Protein 3OU8 (pdb70)

B-factor: mean 17.52, std 5.51, range [8.99, 48.55]

InterPro domains:
  IPR001365 Adenosine deaminase domain [PF00962] (9-312)
  IPR006330 Adenosine/adenine deaminase [PTHR43114] (1-315)
  IPR006330 Adenosine/adenine deaminase [TIGR01430] (8-312)
  IPR006330 Adenosine/adenine deaminase [cd01320] (8-312)
  IPR028892 Adenine deaminase type 2 [MF_01962] (4-316)
  IPR032466 Metal-dependent hydrolase [SSF51556] (2-312)

Structure (mmCIF, N/CA/C/O backbone):
data_3OU8
#
_entry.id   3OU8
#
_cell.length_a   44.424
_cell.length_b   74.016
_cell.length_c   177.874
_cell.angle_alpha   90.00
_cell.angle_beta   90.00
_cell.angle_gamma   90.00
#
_symmetry.space_group_name_H-M   'P 21 21 21'
#
loop_
_entity.id
_entity.type
_entity.pdbx_description
1 polymer 'Adenosine deaminase'
2 non-polymer 'ZINC ION'
3 water water
#
loop_
_atom_site.group_PDB
_atom_site.id
_atom_site.type_symbol
_atom_site.label_atom_id
_atom_site.label_alt_id
_atom_site.label_comp_id
_atom_site.label_asym_id
_atom_site.label_entity_id
_atom_site.label_seq_id
_atom_site.pdbx_PDB_ins_code
_atom_site.Cartn_x
_atom_site.Cartn_y
_atom_site.Cartn_z
_atom_site.occupancy
_atom_site.B_iso_or_equiv
_atom_site.auth_seq_id
_atom_site.auth_comp_id
_atom_site.auth_asym_id
_atom_site.auth_atom_id
_atom_site.pdbx_PDB_model_num
ATOM 1 N N . TYR A 1 4 ? 1.775 59.894 46.269 1.00 26.65 4 TYR A N 1
ATOM 2 C CA . TYR A 1 4 ? 2.415 59.632 47.552 1.00 27.22 4 TYR A CA 1
ATOM 3 C C . TYR A 1 4 ? 2.608 58.134 47.798 1.00 27.21 4 TYR A C 1
ATOM 4 O O . TYR A 1 4 ? 3.730 57.675 48.003 1.00 25.48 4 TYR A O 1
ATOM 13 N N . GLU A 1 5 ? 1.510 57.380 47.776 1.00 28.69 5 GLU A N 1
ATOM 14 C CA . GLU A 1 5 ? 1.555 55.944 48.054 1.00 28.63 5 GLU A CA 1
ATOM 15 C C . GLU A 1 5 ? 2.616 55.242 47.217 1.00 26.35 5 GLU A C 1
ATOM 16 O O . GLU A 1 5 ? 3.355 54.389 47.712 1.00 23.96 5 GLU A O 1
ATOM 22 N N . TRP A 1 6 ? 2.673 55.595 45.938 1.00 27.39 6 TRP A N 1
ATOM 23 C CA . TRP A 1 6 ? 3.646 55.005 45.034 1.00 26.51 6 TRP A CA 1
ATOM 24 C C . TRP A 1 6 ? 5.063 55.315 45.502 1.00 25.06 6 TRP A C 1
ATOM 25 O O . TRP A 1 6 ? 5.923 54.435 45.546 1.00 23.90 6 TRP A O 1
ATOM 36 N N . LEU A 1 7 ? 5.294 56.577 45.844 1.00 23.52 7 LEU A N 1
ATOM 37 C CA . LEU A 1 7 ? 6.565 57.000 46.407 1.00 23.59 7 LEU A CA 1
ATOM 38 C C . LEU A 1 7 ? 6.847 56.272 47.709 1.00 23.08 7 LEU A C 1
ATOM 39 O O . LEU A 1 7 ? 7.987 55.914 48.002 1.00 21.94 7 LEU A O 1
ATOM 44 N N . ASN A 1 8 ? 5.798 56.051 48.491 1.00 22.59 8 ASN A N 1
ATOM 45 C CA . ASN A 1 8 ? 5.961 55.447 49.795 1.00 20.88 8 ASN A CA 1
ATOM 46 C C . ASN A 1 8 ? 6.328 53.983 49.690 1.00 20.65 8 ASN A C 1
ATOM 47 O O . ASN A 1 8 ? 6.904 53.417 50.615 1.00 21.37 8 ASN A O 1
ATOM 52 N N . ALA A 1 9 ? 6.000 53.370 48.559 1.00 21.72 9 ALA A N 1
ATOM 53 C CA . ALA A 1 9 ? 6.181 51.933 48.402 1.00 20.49 9 ALA A CA 1
ATOM 54 C C . ALA A 1 9 ? 7.558 51.594 47.841 1.00 21.31 9 ALA A C 1
ATOM 55 O O . ALA A 1 9 ? 7.976 50.433 47.856 1.00 20.30 9 ALA A O 1
ATOM 57 N N . LEU A 1 10 ? 8.263 52.610 47.349 1.00 20.17 10 LEU A N 1
ATOM 58 C CA . LEU A 1 10 ? 9.640 52.420 46.902 1.00 20.22 10 LEU A CA 1
ATOM 59 C C . LEU A 1 10 ? 10.527 51.932 48.038 1.00 19.95 10 LEU A C 1
ATOM 60 O O . LEU A 1 10 ? 10.470 52.459 49.145 1.00 18.78 10 LEU A O 1
ATOM 65 N N . PRO A 1 11 ? 11.359 50.924 47.761 1.00 19.93 11 PRO A N 1
ATOM 66 C CA . PRO A 1 11 ? 12.415 50.528 48.696 1.00 18.76 11 PRO A CA 1
ATOM 67 C C . PRO A 1 11 ? 13.442 51.650 48.821 1.00 17.86 11 PRO A C 1
ATOM 68 O O . PRO A 1 11 ? 13.960 52.122 47.806 1.00 18.38 11 PRO A O 1
ATOM 72 N N . LYS A 1 12 ? 13.733 52.074 50.047 1.00 17.58 12 LYS A N 1
ATOM 73 C CA . LYS A 1 12 ? 14.652 53.188 50.263 1.00 15.97 12 LYS A CA 1
ATOM 74 C C . LYS A 1 12 ? 15.689 52.884 51.326 1.00 16.41 12 LYS A C 1
ATOM 75 O O .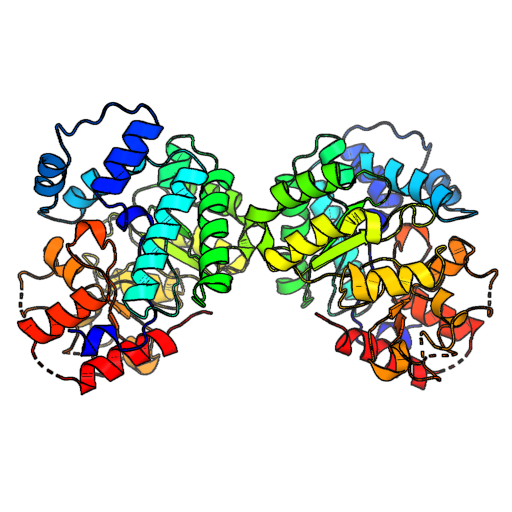 LYS A 1 12 ? 15.503 52.006 52.174 1.00 15.57 12 LYS A O 1
ATOM 81 N N . ALA A 1 13 ? 16.781 53.639 51.277 1.00 16.69 13 ALA A N 1
ATOM 82 C CA . ALA A 1 13 ? 17.760 53.655 52.344 1.00 16.28 13 ALA A CA 1
ATOM 83 C C . ALA A 1 13 ? 17.839 55.093 52.814 1.00 16.24 13 ALA A C 1
ATOM 84 O O . ALA A 1 13 ? 17.856 56.009 51.993 1.00 16.32 13 ALA A O 1
ATOM 86 N N . GLU A 1 14 ? 17.852 55.308 54.128 1.00 15.95 14 GLU A N 1
ATOM 87 C CA . GLU A 1 14 ? 18.099 56.651 54.631 1.00 15.31 14 GLU A CA 1
ATOM 88 C C . GLU A 1 14 ? 19.491 56.738 55.230 1.00 14.36 14 GLU A C 1
ATOM 89 O O . GLU A 1 14 ? 19.822 55.986 56.137 1.00 15.56 14 GLU A O 1
ATOM 95 N N . LEU A 1 15 ? 20.290 57.670 54.714 1.00 14.28 15 LEU A N 1
ATOM 96 C CA . LEU A 1 15 ? 21.702 57.788 55.062 1.00 14.52 15 LEU A CA 1
ATOM 97 C C . LEU A 1 15 ? 22.042 59.135 55.704 1.00 14.67 15 LEU A C 1
ATOM 98 O O . LEU A 1 15 ? 23.157 59.355 56.171 1.00 14.66 15 LEU A O 1
ATOM 103 N N . HIS A 1 16 ? 21.075 60.039 55.716 1.00 14.37 16 HIS A N 1
ATOM 104 C CA . HIS A 1 16 ? 21.257 61.321 56.371 1.00 14.76 16 HIS A CA 1
ATOM 105 C C . HIS A 1 16 ? 20.078 61.583 57.299 1.00 14.75 16 HIS A C 1
ATOM 106 O O . HIS A 1 16 ? 19.057 62.137 56.887 1.00 15.28 16 HIS A O 1
ATOM 113 N N . LEU A 1 17 ? 20.219 61.177 58.554 1.00 14.20 17 LEU A N 1
ATOM 114 C CA . LEU A 1 17 ? 19.112 61.263 59.502 1.00 13.79 17 LEU A CA 1
ATOM 115 C C . LEU A 1 17 ? 19.640 61.323 60.933 1.00 12.21 17 LEU A C 1
ATOM 116 O O . LEU A 1 17 ? 20.362 60.433 61.370 1.00 12.58 17 LEU A O 1
ATOM 121 N N . HIS A 1 18 ? 19.284 62.378 61.652 1.00 12.62 18 HIS A N 1
ATOM 122 C CA . HIS A 1 18 ? 19.675 62.525 63.053 1.00 12.48 18 HIS A CA 1
ATOM 123 C C . HIS A 1 18 ? 18.585 61.981 63.969 1.00 12.74 18 HIS A C 1
ATOM 124 O O . HIS A 1 18 ? 17.454 62.462 63.945 1.00 12.40 18 HIS A O 1
ATOM 131 N N . LEU A 1 19 ? 18.920 60.976 64.770 1.00 12.17 19 LEU A N 1
ATOM 132 C CA . LEU A 1 19 ? 17.938 60.374 65.659 1.00 11.43 19 LEU A CA 1
ATOM 133 C C . LEU A 1 19 ? 17.281 61.446 66.541 1.00 12.30 19 LEU A C 1
ATOM 134 O O . LEU A 1 19 ? 16.058 61.478 66.689 1.00 11.24 19 LEU A O 1
ATOM 139 N N . GLU A 1 20 ? 18.093 62.342 67.098 1.00 12.22 20 GLU A N 1
ATOM 140 C CA . GLU A 1 20 ? 17.567 63.441 67.904 1.00 11.75 20 GLU A CA 1
ATOM 141 C C . GLU A 1 20 ? 16.575 64.302 67.107 1.00 13.54 20 GLU A C 1
ATOM 142 O O . GLU A 1 20 ? 15.668 64.910 67.676 1.00 14.46 20 GLU A O 1
ATOM 148 N N . GLY A 1 21 ? 16.758 64.354 65.789 1.00 13.02 21 GLY A N 1
ATOM 149 C CA . GLY A 1 21 ? 15.891 65.122 64.919 1.00 12.51 21 GLY A CA 1
ATOM 150 C C . GLY A 1 21 ? 14.594 64.409 64.569 1.00 13.48 21 GLY A C 1
ATOM 151 O O . GLY A 1 21 ? 13.765 64.951 63.839 1.00 13.74 21 GLY A O 1
ATOM 152 N N . THR A 1 22 ? 14.414 63.193 65.079 1.00 12.84 22 THR A N 1
ATOM 153 C CA . THR A 1 22 ? 13.140 62.495 64.916 1.00 12.86 22 THR A CA 1
ATOM 154 C C . THR A 1 22 ? 12.240 62.691 66.137 1.00 12.77 22 THR A C 1
ATOM 155 O O . THR A 1 22 ? 11.190 62.065 66.253 1.00 12.55 22 THR A O 1
ATOM 159 N N . LEU A 1 23 ? 12.661 63.572 67.040 1.00 12.98 23 LEU A N 1
ATOM 160 C CA . LEU A 1 23 ? 11.960 63.787 68.298 1.00 12.87 23 LEU A CA 1
ATOM 161 C C . LEU A 1 23 ? 10.657 64.560 68.094 1.00 13.15 23 LEU A C 1
ATOM 162 O O . LEU A 1 23 ? 10.633 65.786 68.124 1.00 14.21 23 LEU A O 1
ATOM 167 N N . GLU A 1 24 ? 9.570 63.833 67.886 1.00 13.34 24 GLU A N 1
ATOM 168 C CA . GLU A 1 24 ? 8.284 64.463 67.628 1.00 13.90 24 GLU A CA 1
ATOM 169 C C . GLU A 1 24 ? 7.838 65.260 68.835 1.00 13.52 24 GLU A C 1
ATOM 170 O O . GLU A 1 24 ? 8.097 64.875 69.972 1.00 13.16 24 GLU A O 1
ATOM 176 N N . PRO A 1 25 ? 7.168 66.386 68.597 1.00 14.54 25 PRO A N 1
ATOM 177 C CA . PRO A 1 25 ? 6.632 67.188 69.699 1.00 14.40 25 PRO A CA 1
ATOM 178 C C . PRO A 1 25 ? 5.860 66.317 70.686 1.00 14.62 25 PRO A C 1
ATOM 179 O O . PRO A 1 25 ? 6.036 66.452 71.896 1.00 13.86 25 PRO A O 1
ATOM 183 N N . GLU A 1 26 ? 5.022 65.422 70.169 1.00 14.81 26 GLU A N 1
ATOM 184 C CA . GLU A 1 26 ? 4.266 64.514 71.024 1.00 14.07 26 GLU A CA 1
ATOM 185 C C . GLU A 1 26 ? 5.167 63.694 71.937 1.00 12.99 26 GLU A C 1
ATOM 186 O O . GLU A 1 26 ? 4.925 63.615 73.136 1.00 14.57 26 GLU A O 1
ATOM 192 N N . LEU A 1 27 ? 6.205 63.085 71.379 1.00 12.73 27 LEU A N 1
ATOM 193 C CA . LEU A 1 27 ? 7.101 62.270 72.184 1.00 12.01 27 LEU A CA 1
ATOM 194 C C . LEU A 1 27 ? 7.825 63.117 73.217 1.00 12.34 27 LEU A C 1
ATOM 195 O O . LEU A 1 27 ? 7.925 62.743 74.393 1.00 12.87 27 LEU A O 1
ATOM 200 N N . LEU A 1 28 ? 8.341 64.256 72.773 1.00 12.01 28 LEU A N 1
ATOM 201 C CA . LEU A 1 28 ? 9.066 65.153 73.663 1.00 12.42 28 LEU A CA 1
ATOM 202 C C . LEU A 1 28 ? 8.267 65.421 74.942 1.00 13.47 28 LEU A C 1
ATOM 203 O O . LEU A 1 28 ? 8.801 65.322 76.048 1.00 13.20 28 LEU A O 1
ATOM 208 N N . PHE A 1 29 ? 6.982 65.732 74.789 1.00 12.86 29 PHE A N 1
ATOM 209 C CA . PHE A 1 29 ? 6.124 66.030 75.932 1.00 13.37 29 PHE A CA 1
ATOM 210 C C . PHE A 1 29 ? 5.936 64.825 76.858 1.00 14.07 29 PHE A C 1
ATOM 211 O O . PHE A 1 29 ? 5.947 64.964 78.087 1.00 13.63 29 PHE A O 1
ATOM 219 N N . ALA A 1 30 ? 5.762 63.647 76.266 1.00 13.46 30 ALA A N 1
ATOM 220 C CA . ALA A 1 30 ? 5.530 62.433 77.035 1.00 13.40 30 ALA A CA 1
ATOM 221 C C . ALA A 1 30 ? 6.802 61.992 77.762 1.00 13.23 30 ALA A C 1
ATOM 222 O O . ALA A 1 30 ? 6.738 61.443 78.862 1.00 12.86 30 ALA A O 1
ATOM 224 N N . LEU A 1 31 ? 7.956 62.235 77.146 1.00 12.83 31 LEU A N 1
ATOM 225 C CA . LEU A 1 31 ? 9.231 61.962 77.807 1.00 12.90 31 LEU A CA 1
ATOM 226 C C . LEU A 1 31 ? 9.486 62.960 78.938 1.00 12.80 31 LEU A C 1
ATOM 227 O O . LEU A 1 31 ? 9.941 62.580 80.023 1.00 12.89 31 LEU A O 1
ATOM 232 N N . ALA A 1 32 ? 9.172 64.229 78.699 1.00 12.62 32 ALA A N 1
ATOM 233 C CA . ALA A 1 32 ? 9.213 65.215 79.775 1.00 13.00 32 ALA A CA 1
ATOM 234 C C . ALA A 1 32 ? 8.287 64.825 80.936 1.00 12.55 32 ALA A C 1
ATOM 235 O O . ALA A 1 32 ? 8.605 65.044 82.098 1.00 13.26 32 ALA A O 1
ATOM 237 N N . GLU A 1 33 ? 7.148 64.228 80.625 1.00 13.58 33 GLU A N 1
ATOM 238 C CA . GLU A 1 33 ? 6.220 63.808 81.668 1.00 13.85 33 GLU A CA 1
ATOM 239 C C . GLU A 1 33 ? 6.788 62.634 82.464 1.00 13.13 33 GLU A C 1
ATOM 240 O O . GLU A 1 33 ? 6.769 62.637 83.700 1.00 12.99 33 GLU A O 1
ATOM 246 N N . ARG A 1 34 ? 7.303 61.636 81.753 1.00 12.70 34 ARG A N 1
ATOM 247 C CA . ARG A 1 34 ? 7.908 60.467 82.388 1.00 12.88 34 ARG A CA 1
ATOM 248 C C . ARG A 1 34 ? 9.148 60.839 83.215 1.00 12.28 34 ARG A C 1
ATOM 249 O O . ARG A 1 34 ? 9.445 60.209 84.232 1.00 11.15 34 ARG A O 1
ATOM 257 N N . ASN A 1 35 ? 9.867 61.869 82.778 1.00 12.04 35 ASN A N 1
ATOM 258 C CA . ASN A 1 35 ? 11.047 62.328 83.504 1.00 12.16 35 ASN A CA 1
ATOM 259 C C . ASN A 1 35 ? 10.758 63.468 84.486 1.00 12.00 35 ASN A C 1
ATOM 260 O O . ASN A 1 35 ? 11.680 64.000 85.106 1.00 12.06 35 ASN A O 1
ATOM 265 N N . ARG A 1 36 ? 9.483 63.835 84.621 1.00 11.75 36 ARG A N 1
ATOM 266 C CA . ARG A 1 36 ? 9.059 64.880 85.562 1.00 11.96 36 ARG A CA 1
ATOM 267 C C . ARG A 1 36 ? 9.721 66.233 85.277 1.00 12.67 36 ARG A C 1
ATOM 268 O O . ARG A 1 36 ? 10.108 66.955 86.201 1.00 11.91 36 ARG A O 1
ATOM 276 N N . ILE A 1 37 ? 9.856 66.557 83.995 1.00 12.36 37 ILE A N 1
ATOM 277 C CA . ILE A 1 37 ? 10.474 67.802 83.567 1.00 13.20 37 ILE A CA 1
ATOM 278 C C . ILE A 1 37 ? 9.423 68.840 83.197 1.00 13.54 37 ILE A C 1
ATOM 279 O O . ILE A 1 37 ? 8.534 68.568 82.392 1.00 14.17 37 ILE A O 1
ATOM 284 N N . ALA A 1 38 ? 9.531 70.032 83.771 1.00 12.57 38 ALA A N 1
ATOM 285 C CA . ALA A 1 38 ? 8.656 71.129 83.373 1.00 15.10 38 ALA A CA 1
ATOM 286 C C . ALA A 1 38 ? 9.211 71.829 82.138 1.00 15.84 38 ALA A C 1
ATOM 287 O O . ALA A 1 38 ? 10.267 72.453 82.185 1.00 17.04 38 ALA A O 1
ATOM 289 N N . LEU A 1 39 ? 8.485 71.733 81.034 1.00 16.69 39 LEU A N 1
ATOM 290 C CA . LEU A 1 39 ? 8.934 72.328 79.781 1.00 18.42 39 LEU A CA 1
ATOM 291 C C . LEU A 1 39 ? 8.679 73.840 79.688 1.00 21.38 39 LEU A C 1
ATOM 292 O O . LEU A 1 39 ? 7.711 74.367 80.259 1.00 19.49 39 LEU A O 1
ATOM 297 N N . PRO A 1 40 ? 9.561 74.542 78.961 1.00 20.71 40 PRO A N 1
ATOM 298 C CA . PRO A 1 40 ? 9.423 75.974 78.697 1.00 21.19 40 PRO A CA 1
ATOM 299 C C . PRO A 1 40 ? 8.212 76.185 77.813 1.00 24.59 40 PRO A C 1
ATOM 300 O O . PRO A 1 40 ? 7.643 77.276 77.793 1.00 27.38 40 PRO A O 1
ATOM 304 N N . TRP A 1 41 ? 7.830 75.137 77.085 1.00 24.20 41 TRP A N 1
ATOM 305 C CA . TRP A 1 41 ? 6.677 75.190 76.193 1.00 23.81 41 TRP A CA 1
ATOM 306 C C . TRP A 1 41 ? 5.390 74.804 76.895 1.00 23.38 41 TRP A C 1
ATOM 307 O O . TRP A 1 41 ? 5.344 73.842 77.663 1.00 24.23 41 TRP A O 1
ATOM 318 N N . ASN A 1 42 ? 4.343 75.560 76.609 1.00 22.60 42 ASN A N 1
ATOM 319 C CA . ASN A 1 42 ? 3.074 75.390 77.283 1.00 24.30 42 ASN A CA 1
ATOM 320 C C . ASN A 1 42 ? 2.306 74.150 76.828 1.00 24.09 42 ASN A C 1
ATOM 321 O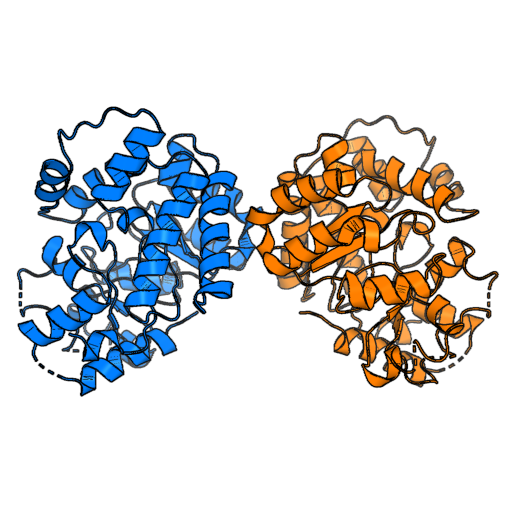 O . ASN A 1 42 ? 1.685 73.475 77.636 1.00 24.34 42 ASN A O 1
ATOM 326 N N . ASP A 1 43 ? 2.340 73.870 75.528 1.00 24.99 43 ASP A N 1
ATOM 327 C CA . ASP A 1 43 ? 1.723 72.664 74.970 1.00 23.06 43 ASP A CA 1
ATOM 328 C C . ASP A 1 43 ? 2.417 72.200 73.689 1.00 23.54 43 ASP A C 1
ATOM 329 O O . ASP A 1 43 ? 3.311 72.871 73.166 1.00 24.27 43 ASP A O 1
ATOM 334 N N . VAL A 1 44 ? 2.009 71.037 73.193 1.00 23.99 44 VAL A N 1
ATOM 335 C CA . VAL A 1 44 ? 2.657 70.443 72.033 1.00 22.01 44 VAL A CA 1
ATOM 336 C C . VAL A 1 44 ? 2.610 71.427 70.885 1.00 22.25 44 VAL A C 1
ATOM 337 O O . VAL A 1 44 ? 3.590 71.633 70.172 1.00 22.12 44 VAL A O 1
ATOM 341 N N . GLU A 1 45 ? 1.454 72.051 70.735 1.00 23.01 45 GLU A N 1
ATOM 342 C CA . GLU A 1 45 ? 1.198 72.924 69.610 1.00 24.92 45 GLU A CA 1
ATOM 343 C C . GLU A 1 45 ? 2.083 74.167 69.615 1.00 24.36 45 GLU A C 1
ATOM 344 O O . GLU A 1 45 ? 2.473 74.664 68.555 1.00 23.90 45 GLU A O 1
ATOM 350 N N . THR A 1 46 ? 2.390 74.670 70.808 1.00 23.54 46 THR A N 1
ATOM 351 C CA . THR A 1 46 ? 3.313 75.799 70.936 1.00 24.33 46 THR A CA 1
ATOM 352 C C . THR A 1 46 ? 4.750 75.411 70.539 1.00 22.82 46 THR A C 1
ATOM 353 O O . THR A 1 46 ? 5.484 76.208 69.942 1.00 21.30 46 THR A O 1
ATOM 357 N N . LEU A 1 47 ? 5.140 74.181 70.857 1.00 21.68 47 LEU A N 1
ATOM 358 C CA . LEU A 1 47 ? 6.449 73.679 70.457 1.00 21.35 47 LEU A CA 1
ATOM 359 C C . LEU A 1 47 ? 6.504 73.571 68.936 1.00 22.25 47 LEU A C 1
ATOM 360 O O . LEU A 1 47 ? 7.467 74.010 68.300 1.00 20.06 47 LEU A O 1
ATOM 365 N N . ARG A 1 48 ? 5.462 72.984 68.351 1.00 23.05 48 ARG A N 1
ATOM 366 C CA . ARG A 1 48 ? 5.420 72.793 66.903 1.00 22.42 48 ARG A CA 1
ATOM 367 C C . ARG A 1 48 ? 5.442 74.131 66.167 1.00 23.15 48 ARG A C 1
ATOM 368 O O . ARG A 1 48 ? 6.146 74.283 65.165 1.00 24.38 48 ARG A O 1
ATOM 376 N N . LYS A 1 49 ? 4.682 75.099 66.671 1.00 21.87 49 LYS A N 1
ATOM 377 C CA . LYS A 1 49 ? 4.639 76.421 66.054 1.00 22.49 49 LYS A CA 1
ATOM 378 C C . LYS A 1 49 ? 6.035 77.053 66.055 1.00 21.22 49 LYS A C 1
ATOM 379 O O . LYS A 1 49 ? 6.364 77.844 65.178 1.00 21.79 49 LYS A O 1
ATOM 385 N N . ALA A 1 50 ? 6.860 76.683 67.030 1.00 20.65 50 ALA A N 1
ATOM 386 C CA . ALA A 1 50 ? 8.222 77.206 67.124 1.00 20.25 50 ALA A CA 1
ATOM 387 C C . ALA A 1 50 ? 9.176 76.556 66.117 1.00 21.53 50 ALA A C 1
ATOM 388 O O . ALA A 1 50 ? 10.355 76.900 66.060 1.00 20.64 50 ALA A O 1
ATOM 390 N N . TYR A 1 51 ? 8.676 75.609 65.329 1.00 21.36 51 TYR A N 1
ATOM 391 C CA . TYR A 1 51 ? 9.516 74.989 64.310 1.00 21.69 51 TYR A CA 1
ATOM 392 C C . TYR A 1 51 ? 9.581 75.834 63.046 1.00 22.61 51 TYR A C 1
ATOM 393 O O . TYR A 1 51 ? 9.256 75.364 61.957 1.00 23.44 51 TYR A O 1
ATOM 402 N N . ALA A 1 52 ? 10.004 77.086 63.201 1.00 21.80 52 ALA A N 1
ATOM 403 C CA . ALA A 1 52 ? 10.134 78.004 62.077 1.00 22.42 52 ALA A CA 1
ATOM 404 C C . ALA A 1 52 ? 11.511 78.649 62.136 1.00 22.80 52 ALA A C 1
ATOM 405 O O . ALA A 1 52 ? 11.844 79.340 63.098 1.00 22.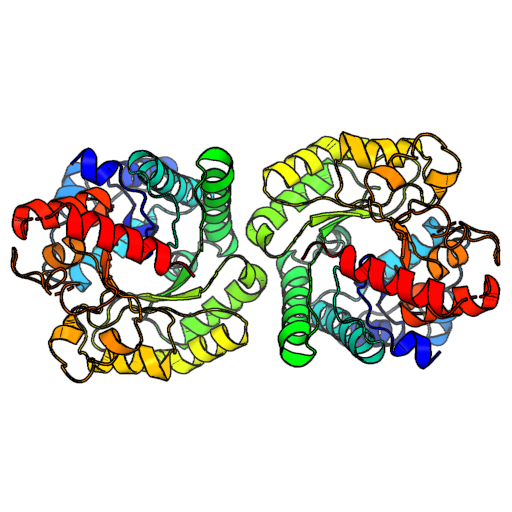58 52 ALA A O 1
ATOM 407 N N . PHE A 1 53 ? 12.315 78.420 61.105 1.00 22.33 53 PHE A N 1
ATOM 408 C CA . PHE A 1 53 ? 13.717 78.781 61.170 1.00 21.78 53 PHE A CA 1
ATOM 409 C C . PHE A 1 53 ? 14.152 79.687 60.024 1.00 25.05 53 PHE A C 1
ATOM 410 O O . PHE A 1 53 ? 13.678 79.551 58.894 1.00 26.72 53 PHE A O 1
ATOM 418 N N . ASN A 1 54 ? 15.054 80.616 60.334 1.00 25.68 54 ASN A N 1
ATOM 419 C CA . ASN A 1 54 ? 15.614 81.527 59.341 1.00 25.69 54 ASN A CA 1
ATOM 420 C C . ASN A 1 54 ? 16.976 81.065 58.846 1.00 25.37 54 ASN A C 1
ATOM 421 O O . ASN A 1 54 ? 17.533 81.632 57.903 1.00 25.18 54 ASN A O 1
ATOM 426 N N . ASN A 1 55 ? 17.517 80.045 59.504 1.00 25.72 55 ASN A N 1
ATOM 427 C CA . ASN A 1 55 ? 18.846 79.534 59.194 1.00 23.90 55 ASN A CA 1
ATOM 428 C C . ASN A 1 55 ? 19.179 78.305 60.030 1.00 22.50 55 ASN A C 1
ATOM 429 O O . ASN A 1 55 ? 18.399 77.910 60.897 1.00 22.11 55 ASN A O 1
ATOM 434 N N . LEU A 1 56 ? 20.338 77.709 59.760 1.00 21.37 56 LEU A N 1
ATOM 435 C CA . LEU A 1 56 ? 20.812 76.539 60.493 1.00 20.77 56 LEU A CA 1
ATOM 436 C C . LEU A 1 56 ? 20.879 76.747 62.014 1.00 21.28 56 LEU A C 1
ATOM 437 O O . LEU A 1 56 ? 20.521 75.854 62.783 1.00 21.08 56 LEU A O 1
ATOM 442 N N . GLN A 1 57 ? 21.334 77.912 62.459 1.00 21.05 57 GLN A N 1
ATOM 443 C CA . GLN A 1 57 ? 21.547 78.103 63.891 1.00 20.24 57 GLN A CA 1
ATOM 444 C C . GLN A 1 57 ? 20.246 78.206 64.690 1.00 20.17 57 GLN A C 1
ATOM 445 O O . GLN A 1 57 ? 20.135 77.657 65.787 1.00 19.88 57 GLN A O 1
ATOM 451 N N . GLU A 1 58 ? 19.263 78.913 64.154 1.00 20.19 58 GLU A N 1
ATOM 452 C CA . GLU A 1 58 ? 17.982 79.004 64.837 1.00 21.84 58 GLU A CA 1
ATOM 453 C C . GLU A 1 58 ? 17.420 77.610 65.075 1.00 19.90 58 GLU A C 1
ATOM 454 O O . GLU A 1 58 ? 16.795 77.355 66.098 1.00 20.23 58 GLU A O 1
ATOM 460 N N . PHE A 1 59 ? 17.634 76.712 64.121 1.00 19.60 59 PHE A N 1
ATOM 461 C CA . PHE A 1 59 ? 17.152 75.344 64.259 1.00 19.63 59 PHE A CA 1
ATOM 462 C C . PHE A 1 59 ? 17.960 74.596 65.307 1.00 18.42 59 PHE A C 1
ATOM 463 O O . PHE A 1 59 ? 17.399 74.007 66.225 1.00 18.39 59 PHE A O 1
ATOM 471 N N . LEU A 1 60 ? 19.279 74.626 65.159 1.00 18.44 60 LEU A N 1
ATOM 472 C CA . LEU A 1 60 ? 20.168 73.972 66.106 1.00 17.85 60 LEU A CA 1
ATOM 473 C C . LEU A 1 60 ? 19.834 74.382 67.541 1.00 18.04 60 LEU A C 1
ATOM 474 O O . LEU A 1 60 ? 19.673 73.530 68.413 1.00 18.21 60 LEU A O 1
ATOM 479 N N . ASP A 1 61 ? 19.709 75.679 67.789 1.00 17.77 61 ASP A N 1
ATOM 480 C CA . ASP A 1 61 ? 19.459 76.135 69.154 1.00 18.78 61 ASP A CA 1
ATOM 481 C C . ASP A 1 61 ? 18.293 75.366 69.764 1.00 18.20 61 ASP A C 1
ATOM 482 O O . ASP A 1 61 ? 18.357 74.946 70.919 1.00 18.80 61 ASP A O 1
ATOM 487 N N . LEU A 1 62 ? 17.246 75.160 68.971 1.00 17.15 62 LEU A N 1
ATOM 488 C CA . LEU A 1 62 ? 16.029 74.523 69.452 1.00 17.49 62 LEU A CA 1
ATOM 489 C C . LEU A 1 62 ? 16.170 73.002 69.470 1.00 18.14 62 LEU A C 1
ATOM 490 O O . LEU A 1 62 ? 15.687 72.323 70.378 1.00 18.62 62 LEU A O 1
ATOM 495 N N . TYR A 1 63 ? 16.827 72.485 68.443 1.00 16.19 63 TYR A N 1
ATOM 496 C CA . TYR A 1 63 ? 17.220 71.090 68.354 1.00 16.36 63 TYR A CA 1
ATOM 497 C C . TYR A 1 63 ? 17.938 70.625 69.634 1.00 16.81 63 TYR A C 1
ATOM 498 O O . TYR A 1 63 ? 17.591 69.594 70.215 1.00 15.89 63 TYR A O 1
ATOM 507 N N . TYR A 1 64 ? 18.927 71.398 70.080 1.00 16.38 64 TYR A N 1
ATOM 508 C CA . TYR A 1 64 ? 19.671 71.063 71.292 1.00 15.66 64 TYR A CA 1
ATOM 509 C C . TYR A 1 64 ? 18.828 71.200 72.558 1.00 16.29 64 TYR A C 1
ATOM 510 O O . TYR A 1 64 ? 18.946 70.394 73.476 1.00 14.55 64 TYR A O 1
ATOM 519 N N . ALA A 1 65 ? 17.968 72.214 72.592 1.00 16.91 65 ALA A N 1
ATOM 520 C CA . ALA A 1 65 ? 17.059 72.405 73.711 1.00 15.10 65 ALA A CA 1
ATOM 521 C C . ALA A 1 65 ? 16.152 71.199 73.876 1.00 14.36 65 ALA A C 1
ATOM 522 O O . ALA A 1 65 ? 15.816 70.820 74.989 1.00 14.32 65 ALA A O 1
ATOM 524 N N . GLY A 1 66 ? 15.766 70.589 72.761 1.00 15.33 66 GLY A N 1
ATOM 525 C CA . GLY A 1 66 ? 14.873 69.443 72.795 1.00 15.15 66 GLY A CA 1
ATOM 526 C C . GLY A 1 66 ? 15.488 68.207 73.425 1.00 14.46 66 GLY A C 1
ATOM 527 O O . GLY A 1 66 ? 14.780 67.351 73.940 1.00 14.39 66 GLY A O 1
ATOM 528 N N . ALA A 1 67 ? 16.814 68.121 73.395 1.00 15.30 67 ALA A N 1
ATOM 529 C CA . ALA A 1 67 ? 17.520 66.935 73.869 1.00 14.44 67 ALA A CA 1
ATOM 530 C C . ALA A 1 67 ? 17.395 66.717 75.375 1.00 15.42 67 ALA A C 1
ATOM 531 O O . ALA A 1 67 ? 17.656 65.612 75.858 1.00 15.47 67 ALA A O 1
ATOM 533 N N . ASP A 1 68 ? 16.998 67.760 76.109 1.00 15.36 68 ASP A N 1
ATOM 534 C CA . ASP A 1 68 ? 16.860 67.679 77.573 1.00 14.18 68 ASP A CA 1
ATOM 535 C C . ASP A 1 68 ? 16.029 66.498 78.064 1.00 13.41 68 ASP A C 1
ATOM 536 O O . ASP A 1 68 ? 16.332 65.906 79.105 1.00 14.46 68 ASP A O 1
ATOM 541 N N . VAL A 1 69 ? 14.971 66.167 77.335 1.00 13.12 69 VAL A N 1
ATOM 542 C CA . VAL A 1 69 ? 14.053 65.125 77.789 1.00 12.07 69 VAL A CA 1
ATOM 543 C C . VAL A 1 69 ? 14.643 63.732 77.614 1.00 12.36 69 VAL A C 1
ATOM 544 O O . VAL A 1 69 ? 14.096 62.752 78.117 1.00 11.98 69 VAL A O 1
ATOM 548 N N . LEU A 1 70 ? 15.754 63.645 76.886 1.00 13.20 70 LEU A N 1
ATOM 549 C CA . LEU A 1 70 ? 16.419 62.367 76.671 1.00 12.20 70 LEU A CA 1
ATOM 550 C C . LEU A 1 70 ? 17.355 62.101 77.829 1.00 12.86 70 LEU A C 1
ATOM 551 O O . LEU A 1 70 ? 18.434 62.679 77.906 1.00 12.63 70 LEU A O 1
ATOM 556 N N . ARG A 1 71 ? 16.952 61.218 78.734 1.00 13.33 71 ARG A N 1
ATOM 557 C CA . ARG A 1 71 ? 17.746 61.005 79.932 1.00 12.61 71 ARG A CA 1
ATOM 558 C C . ARG A 1 71 ? 17.993 59.560 80.291 1.00 11.93 71 ARG A C 1
ATOM 559 O O . ARG A 1 71 ? 18.996 59.248 80.919 1.00 13.52 71 ARG A O 1
ATOM 567 N N . THR A 1 72 ? 17.086 58.675 79.910 1.00 11.53 72 THR A N 1
ATOM 568 C CA . THR A 1 72 ? 17.248 57.279 80.279 1.00 11.31 72 THR A CA 1
ATOM 569 C C . THR A 1 72 ? 17.439 56.420 79.050 1.00 11.39 72 THR A C 1
ATOM 570 O O . THR A 1 72 ? 17.107 56.828 77.942 1.00 11.70 72 THR A O 1
ATOM 574 N N . GLU A 1 73 ? 17.995 55.232 79.254 1.00 11.64 73 GLU A N 1
ATOM 575 C CA . GLU A 1 73 ? 18.102 54.250 78.193 1.00 11.13 73 GLU A CA 1
ATOM 576 C C . GLU A 1 73 ? 16.755 54.033 77.503 1.00 10.45 73 GLU A C 1
ATOM 577 O O . GLU A 1 73 ? 16.699 53.879 76.289 1.00 10.44 73 GLU A O 1
ATOM 583 N N . GLN A 1 74 ? 15.674 54.010 78.274 1.00 10.69 74 GLN A N 1
ATOM 584 C CA . GLN A 1 74 ? 14.354 53.779 77.695 1.00 11.58 74 GLN A CA 1
ATOM 585 C C . GLN A 1 74 ? 13.923 54.970 76.818 1.00 11.49 74 GLN A C 1
ATOM 586 O O . GLN A 1 74 ? 13.233 54.796 75.813 1.00 11.42 74 GLN A O 1
ATOM 592 N N . ASP A 1 75 ? 14.356 56.172 77.195 1.00 10.71 75 ASP A N 1
ATOM 593 C CA . ASP A 1 75 ? 14.156 57.363 76.373 1.00 10.71 75 ASP A CA 1
ATOM 594 C C . ASP A 1 75 ? 14.801 57.213 74.994 1.00 11.70 75 ASP A C 1
ATOM 595 O O . ASP A 1 75 ? 14.170 57.485 73.967 1.00 11.25 75 ASP A O 1
ATOM 600 N N . PHE A 1 76 ? 16.061 56.781 74.970 1.00 10.56 76 PHE A N 1
ATOM 601 C CA . PHE A 1 76 ? 16.756 56.602 73.705 1.00 10.81 76 PHE A CA 1
ATOM 602 C C . PHE A 1 76 ? 16.191 55.436 72.894 1.00 11.14 76 PHE A C 1
ATOM 603 O O . PHE A 1 76 ? 16.232 55.460 71.659 1.00 11.17 76 PHE A O 1
ATOM 611 N N . TYR A 1 77 ? 15.646 54.431 73.578 1.00 10.05 77 TYR A N 1
ATOM 612 C CA . TYR A 1 77 ? 15.014 53.319 72.881 1.00 10.67 77 TYR A CA 1
ATOM 613 C C . TYR A 1 77 ? 13.715 53.779 72.244 1.00 11.13 77 TYR A C 1
ATOM 614 O O . TYR A 1 77 ? 13.451 53.511 71.067 1.00 10.92 77 TYR A O 1
ATOM 623 N N . ASP A 1 78 ? 12.900 54.471 73.030 1.00 11.10 78 ASP A N 1
ATOM 624 C CA . ASP A 1 78 ? 11.650 55.009 72.521 1.00 11.17 78 ASP A CA 1
ATOM 625 C C . ASP A 1 78 ? 11.896 55.876 71.297 1.00 10.32 78 ASP A C 1
ATOM 626 O O . ASP A 1 78 ? 11.222 55.728 70.277 1.00 10.74 78 ASP A O 1
ATOM 631 N N . LEU A 1 79 ? 12.883 56.761 71.391 1.00 10.01 79 LEU A N 1
ATOM 632 C CA . LEU A 1 79 ? 13.201 57.676 70.300 1.00 10.01 79 LEU A CA 1
ATOM 633 C C . LEU A 1 79 ? 13.531 56.924 69.019 1.00 10.87 79 LEU A C 1
ATOM 634 O O . LEU A 1 79 ? 12.951 57.197 67.961 1.00 11.26 79 LEU A O 1
ATOM 639 N N . THR A 1 80 ? 14.456 55.969 69.129 1.00 10.70 80 THR A N 1
ATOM 640 C CA . THR A 1 80 ? 14.952 55.215 67.979 1.00 10.10 80 THR A CA 1
ATOM 641 C C . THR A 1 80 ? 13.907 54.235 67.470 1.00 9.94 80 THR A C 1
ATOM 642 O O . THR A 1 80 ? 13.800 54.013 66.271 1.00 10.58 80 THR A O 1
ATOM 646 N N . TRP A 1 81 ? 13.135 53.645 68.378 1.00 10.44 81 TRP A N 1
ATOM 647 C CA . TRP A 1 81 ? 12.092 52.698 67.977 1.00 10.88 81 TRP A CA 1
ATOM 648 C C . TRP A 1 81 ? 10.939 53.406 67.251 1.00 11.81 81 TRP A C 1
ATOM 649 O O . TRP A 1 81 ? 10.390 52.879 66.281 1.00 11.95 81 TRP A O 1
ATOM 660 N N . ALA A 1 82 ? 10.584 54.607 67.704 1.00 11.24 82 ALA A N 1
ATOM 661 C CA . ALA A 1 82 ? 9.562 55.392 67.007 1.00 11.67 82 ALA A CA 1
ATOM 662 C C . ALA A 1 82 ? 9.983 55.715 65.567 1.00 11.49 82 ALA A C 1
ATOM 663 O O . ALA A 1 82 ? 9.181 55.606 64.637 1.00 11.72 82 ALA A O 1
ATOM 665 N N . TYR A 1 83 ? 11.242 56.106 65.386 1.00 11.16 83 TYR A N 1
ATOM 666 C CA . TYR A 1 83 ? 11.761 56.361 64.046 1.00 11.46 83 TYR A CA 1
ATOM 667 C C . TYR A 1 83 ? 11.804 55.090 63.199 1.00 11.20 83 TYR A C 1
ATOM 668 O O . TYR A 1 83 ? 11.419 55.105 62.038 1.00 12.40 83 TYR A O 1
ATOM 677 N N . LEU A 1 84 ? 12.265 53.988 63.777 1.00 11.03 84 LEU A N 1
ATOM 678 C CA . LEU A 1 84 ? 12.284 52.725 63.048 1.00 11.64 84 LEU A CA 1
ATOM 679 C C . LEU A 1 84 ? 10.889 52.350 62.530 1.00 12.13 84 LEU A C 1
ATOM 680 O O . LEU A 1 84 ? 10.744 51.890 61.399 1.00 11.80 84 LEU A O 1
ATOM 685 N N . GLN A 1 85 ? 9.862 52.563 63.345 1.00 11.46 85 GLN A N 1
ATOM 686 C CA . GLN A 1 85 ? 8.492 52.304 62.893 1.00 12.72 85 GLN A CA 1
ATOM 687 C C . GLN A 1 85 ? 8.067 53.212 61.730 1.00 12.96 85 GLN A C 1
ATOM 688 O O . GLN A 1 85 ? 7.343 52.793 60.824 1.00 12.39 85 GLN A O 1
ATOM 694 N N . LYS A 1 86 ? 8.537 54.452 61.746 1.00 13.17 86 LYS A N 1
ATOM 695 C CA . LYS A 1 86 ? 8.340 55.329 60.603 1.00 13.12 86 LYS A CA 1
ATOM 696 C C . LYS A 1 86 ? 8.967 54.698 59.368 1.00 14.26 86 LYS A C 1
ATOM 697 O O . LYS A 1 86 ? 8.376 54.711 58.288 1.00 14.19 86 LYS A O 1
ATOM 703 N N . CYS A 1 87 ? 10.164 54.136 59.524 1.00 12.96 87 CYS A N 1
ATOM 704 C CA . CYS A 1 87 ? 10.840 53.521 58.389 1.00 13.25 87 CYS A CA 1
ATOM 705 C C . CYS A 1 87 ? 10.037 52.345 57.853 1.00 13.47 87 CYS A C 1
ATOM 706 O O . CYS A 1 87 ? 9.946 52.140 56.647 1.00 13.33 87 CYS A O 1
ATOM 709 N N . LYS A 1 88 ? 9.459 51.569 58.763 1.00 14.23 88 LYS A N 1
ATOM 710 C CA . LYS A 1 88 ? 8.673 50.410 58.373 1.00 14.22 88 LYS A CA 1
ATOM 711 C C . LYS A 1 88 ? 7.483 50.872 57.549 1.00 14.89 88 LYS A C 1
ATOM 712 O O . LYS A 1 88 ? 7.172 50.284 56.515 1.00 15.48 88 LYS A O 1
ATOM 718 N N . ALA A 1 89 ? 6.834 51.942 57.997 1.00 13.57 89 ALA A N 1
ATOM 719 C CA . ALA A 1 89 ? 5.662 52.438 57.296 1.00 14.21 89 ALA A CA 1
ATOM 720 C C . ALA A 1 89 ? 6.031 52.960 55.914 1.00 15.08 89 ALA A C 1
ATOM 721 O O . ALA A 1 89 ? 5.242 52.861 54.982 1.00 16.15 89 ALA A O 1
ATOM 723 N N . GLN A 1 90 ? 7.233 53.508 55.779 1.00 15.06 90 GLN A N 1
ATOM 724 C CA . GLN A 1 90 ? 7.619 54.166 54.534 1.00 15.72 90 GLN A CA 1
ATOM 725 C C . GLN A 1 90 ? 8.558 53.310 53.701 1.00 15.86 90 GLN A C 1
ATOM 726 O O . GLN A 1 90 ? 9.142 53.774 52.723 1.00 16.84 90 GLN A O 1
ATOM 732 N N . ASN A 1 91 ? 8.692 52.052 54.095 1.00 15.19 91 ASN A N 1
ATOM 733 C CA . ASN A 1 91 ? 9.497 51.094 53.346 1.00 17.06 91 ASN A CA 1
ATOM 734 C C . ASN A 1 91 ? 10.967 51.501 53.198 1.00 15.85 91 ASN A C 1
ATOM 735 O O . ASN A 1 91 ? 11.601 51.256 52.170 1.00 15.32 91 ASN A O 1
ATOM 740 N N . VAL A 1 92 ? 11.495 52.131 54.241 1.00 15.26 92 VAL A N 1
ATOM 741 C CA . VAL A 1 92 ? 12.926 52.334 54.368 1.00 14.34 92 VAL A CA 1
ATOM 742 C C . VAL A 1 92 ? 13.503 51.040 54.910 1.00 12.94 92 VAL A C 1
ATOM 743 O O . VAL A 1 92 ? 13.262 50.691 56.057 1.00 12.93 92 VAL A O 1
ATOM 747 N N . VAL A 1 93 ? 14.238 50.312 54.078 1.00 12.87 93 VAL A N 1
ATOM 748 C CA . VAL A 1 93 ? 14.691 48.974 54.450 1.00 12.91 93 VAL A CA 1
ATOM 749 C C . VAL A 1 93 ? 16.078 48.982 55.081 1.00 12.84 93 VAL A C 1
ATOM 750 O O . VAL A 1 93 ? 16.532 47.985 55.640 1.00 13.90 93 VAL A O 1
ATOM 754 N N . HIS A 1 94 ? 16.744 50.122 55.002 1.00 13.53 94 HIS A N 1
ATOM 755 C CA . HIS A 1 94 ? 18.103 50.242 55.494 1.00 13.80 94 HIS A CA 1
ATOM 756 C C . HIS A 1 94 ? 18.302 51.647 56.026 1.00 13.87 94 HIS A C 1
ATOM 757 O O . HIS A 1 94 ? 17.931 52.617 55.362 1.00 14.79 94 HIS A O 1
ATOM 764 N N . VAL A 1 95 ? 18.873 51.761 57.222 1.00 12.97 95 VAL A N 1
ATOM 765 C CA . VAL A 1 95 ? 19.140 53.070 57.810 1.00 13.06 95 VAL A CA 1
ATOM 766 C C . VAL A 1 95 ? 20.581 53.181 58.293 1.00 13.55 95 VAL A C 1
ATOM 767 O O . VAL A 1 95 ? 21.136 52.225 58.832 1.00 13.38 95 VAL A O 1
ATOM 771 N N . GLU A 1 96 ? 21.182 54.349 58.088 1.00 13.44 96 GLU A N 1
ATOM 772 C CA . GLU A 1 96 ? 22.523 54.635 58.597 1.00 12.96 96 GLU A CA 1
ATOM 773 C C . GLU A 1 96 ? 22.471 55.993 59.263 1.00 12.76 96 GLU A C 1
ATOM 774 O O . GLU A 1 96 ? 22.865 56.997 58.674 1.00 13.13 96 GLU A O 1
ATOM 780 N N . PRO A 1 97 ? 21.961 56.024 60.499 1.00 12.25 97 PRO A N 1
ATOM 781 C CA . PRO A 1 97 ? 21.550 57.252 61.179 1.00 12.01 97 PRO A CA 1
ATOM 782 C C . PRO A 1 97 ? 22.676 57.864 62.005 1.00 12.25 97 PRO A C 1
ATOM 783 O O . PRO A 1 97 ? 23.552 57.143 62.471 1.00 12.51 97 PRO A O 1
ATOM 787 N N . PHE A 1 98 ? 22.641 59.179 62.183 1.00 12.16 98 PHE A N 1
ATOM 788 C CA . PHE A 1 98 ? 23.561 59.854 63.092 1.00 12.98 98 PHE A CA 1
ATOM 789 C C . PHE A 1 98 ? 22.975 59.862 64.494 1.00 11.79 98 PHE A C 1
ATOM 790 O O . PHE A 1 98 ? 21.760 59.759 64.670 1.00 11.27 98 PHE A O 1
ATOM 798 N N . PHE A 1 99 ? 23.856 59.980 65.483 1.00 11.79 99 PHE A N 1
ATOM 799 C CA . PHE A 1 99 ? 23.493 60.521 66.786 1.00 11.45 99 PHE A CA 1
ATOM 800 C C . PHE A 1 99 ? 24.625 61.444 67.244 1.00 11.11 99 PHE A C 1
ATOM 801 O O . PHE A 1 99 ? 25.737 61.363 66.734 1.00 10.55 99 PHE A O 1
ATOM 809 N N . ASP A 1 100 ? 24.323 62.335 68.182 1.00 12.19 100 ASP A N 1
ATOM 810 C CA . ASP A 1 100 ? 25.295 63.293 68.708 1.00 12.27 100 ASP A CA 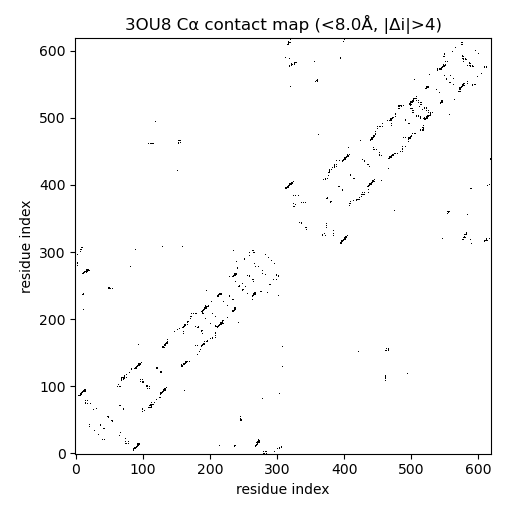1
ATOM 811 C C . ASP A 1 100 ? 25.604 62.998 70.180 1.00 11.48 100 ASP A C 1
ATOM 812 O O . ASP A 1 100 ? 25.078 63.661 71.074 1.00 11.28 100 ASP A O 1
ATOM 817 N N . PRO A 1 101 ? 26.458 62.002 70.438 1.00 11.60 101 PRO A N 1
ATOM 818 C CA . PRO A 1 101 ? 26.790 61.630 71.818 1.00 11.51 101 PRO A CA 1
ATOM 819 C C . PRO A 1 101 ? 27.114 62.820 72.727 1.00 11.04 101 PRO A C 1
ATOM 820 O O . PRO A 1 101 ? 26.740 62.799 73.896 1.00 11.52 101 PRO A O 1
ATOM 824 N N . GLN A 1 102 ? 27.789 63.838 72.217 1.00 10.72 102 GLN A N 1
ATOM 825 C CA . GLN A 1 102 ? 28.190 64.956 73.074 1.00 11.11 102 GLN A CA 1
ATOM 826 C C . GLN A 1 102 ? 26.994 65.718 73.631 1.00 11.19 102 GLN A C 1
ATOM 827 O O . GLN A 1 102 ? 27.002 66.142 74.786 1.00 11.18 102 GLN A O 1
ATOM 833 N N . THR A 1 103 ? 25.963 65.886 72.812 1.00 11.31 103 THR A N 1
ATOM 834 C CA . THR A 1 103 ? 24.758 66.556 73.263 1.00 11.21 103 THR A CA 1
ATOM 835 C C . THR A 1 103 ? 24.223 65.918 74.539 1.00 11.15 103 THR A C 1
ATOM 836 O O . THR A 1 103 ? 23.649 66.590 75.382 1.00 11.64 103 THR A O 1
ATOM 840 N N . HIS A 1 104 ? 24.438 64.622 74.696 1.00 10.47 104 HIS A N 1
ATOM 841 C CA . HIS A 1 104 ? 23.913 63.934 75.865 1.00 11.14 104 HIS A CA 1
ATOM 842 C C . HIS A 1 104 ? 24.938 63.751 76.974 1.00 10.68 104 HIS A C 1
ATOM 843 O O . HIS A 1 104 ? 24.639 63.984 78.138 1.00 11.34 104 HIS A O 1
ATOM 850 N N . THR A 1 105 ? 26.147 63.354 76.608 1.00 10.67 105 THR A N 1
ATOM 851 C CA . THR A 1 105 ? 27.194 63.140 77.589 1.00 10.77 105 THR A CA 1
ATOM 852 C C . THR A 1 105 ? 27.510 64.436 78.322 1.00 11.40 105 THR A C 1
ATOM 853 O O . THR A 1 105 ? 27.795 64.426 79.518 1.00 11.73 105 THR A O 1
ATOM 857 N N . ASP A 1 106 ? 27.423 65.555 77.612 1.00 11.40 106 ASP A N 1
ATOM 858 C CA . ASP A 1 106 ? 27.690 66.860 78.213 1.00 12.01 106 ASP A CA 1
ATOM 859 C C . ASP A 1 106 ? 26.598 67.284 79.205 1.00 11.87 106 ASP A C 1
ATOM 860 O O . ASP A 1 106 ? 26.782 68.231 79.971 1.00 11.79 106 ASP A O 1
ATOM 865 N N . ARG A 1 107 ? 25.469 66.579 79.178 1.00 10.98 107 ARG A N 1
ATOM 866 C CA . ARG A 1 107 ? 24.357 66.846 80.084 1.00 11.31 107 ARG A CA 1
ATOM 867 C C . ARG A 1 107 ? 24.391 65.862 81.242 1.00 12.13 107 ARG A C 1
ATOM 868 O O . ARG A 1 107 ? 23.488 65.854 82.085 1.00 11.31 107 ARG A O 1
ATOM 876 N N . GLY A 1 108 ? 25.423 65.019 81.275 1.00 12.24 108 GLY A N 1
ATOM 877 C CA . GLY A 1 108 ? 25.574 64.052 82.351 1.00 11.32 108 GLY A CA 1
ATOM 878 C C . GLY A 1 108 ? 25.081 62.643 82.044 1.00 12.15 108 GLY A C 1
ATOM 879 O O . GLY A 1 108 ? 25.349 61.715 82.809 1.00 11.67 108 GLY A O 1
ATOM 880 N N . ILE A 1 109 ? 24.362 62.465 80.938 1.00 11.56 109 ILE A N 1
ATOM 881 C CA . ILE A 1 109 ? 23.916 61.124 80.568 1.00 11.76 109 ILE A CA 1
ATOM 882 C C . ILE A 1 109 ? 25.115 60.286 80.129 1.00 12.02 109 ILE A C 1
ATOM 883 O O . ILE A 1 109 ? 25.911 60.717 79.295 1.00 11.37 109 ILE A O 1
ATOM 888 N N . PRO A 1 110 ? 25.262 59.086 80.713 1.00 12.78 110 PRO A N 1
ATOM 889 C CA . PRO A 1 110 ? 26.426 58.253 80.405 1.00 12.66 110 PRO A CA 1
ATOM 890 C C . PRO A 1 110 ? 26.408 57.771 78.955 1.00 13.36 110 PRO A C 1
ATOM 891 O O . PRO A 1 110 ? 25.342 57.517 78.387 1.00 12.90 110 PRO A O 1
ATOM 895 N N . PHE A 1 111 ? 27.593 57.665 78.366 1.00 13.16 111 PHE A N 1
ATOM 896 C CA . PHE A 1 111 ? 27.741 57.203 76.999 1.00 13.04 111 PHE A CA 1
ATOM 897 C C . PHE A 1 111 ? 27.090 55.827 76.827 1.00 13.55 111 PHE A C 1
ATOM 898 O O . PHE A 1 111 ? 26.378 55.583 75.854 1.00 12.18 111 PHE A O 1
ATOM 906 N N . GLU A 1 112 ? 27.330 54.936 77.782 1.00 13.07 112 GLU A N 1
ATOM 907 C CA . GLU A 1 112 ? 26.806 53.580 77.692 1.00 13.48 112 GLU A CA 1
ATOM 908 C C . GLU A 1 112 ? 25.278 53.565 77.601 1.00 12.96 112 GLU A C 1
ATOM 909 O O . GLU A 1 112 ? 24.703 52.710 76.930 1.00 12.11 112 GLU A O 1
ATOM 915 N N . VAL A 1 113 ? 24.632 54.517 78.272 1.00 12.34 113 VAL A N 1
ATOM 916 C CA . VAL A 1 113 ? 23.170 54.596 78.318 1.00 11.49 113 VAL A CA 1
ATOM 917 C C . VAL A 1 113 ? 22.556 55.038 76.987 1.00 11.44 113 VAL A C 1
ATOM 918 O O . VAL A 1 113 ? 21.586 54.443 76.505 1.00 10.68 113 VAL A O 1
ATOM 922 N N . VAL A 1 114 ? 23.123 56.086 76.398 1.00 12.36 114 VAL A N 1
ATOM 923 C CA . VAL A 1 114 ? 22.726 56.515 75.061 1.00 11.74 114 VAL A CA 1
ATOM 924 C C . VAL A 1 114 ? 22.792 55.348 74.069 1.00 11.42 114 VAL A C 1
ATOM 925 O O . VAL A 1 114 ? 21.809 55.035 73.387 1.00 11.31 114 VAL A O 1
ATOM 929 N N . LEU A 1 115 ? 23.948 54.701 74.008 1.00 10.51 115 LEU A N 1
ATOM 930 C CA . LEU A 1 115 ? 24.154 53.591 73.084 1.00 12.71 115 LEU A CA 1
ATOM 931 C C . LEU A 1 115 ? 23.228 52.402 73.370 1.00 12.01 115 LEU A C 1
ATOM 932 O O . LEU A 1 115 ? 22.662 51.809 72.448 1.00 11.22 115 LEU A O 1
ATOM 937 N N . ALA A 1 116 ? 23.091 52.051 74.644 1.00 10.98 116 ALA A N 1
ATOM 938 C CA . ALA A 1 116 ? 22.234 50.944 75.043 1.00 10.85 116 ALA A CA 1
ATOM 939 C C . ALA A 1 116 ? 20.827 51.062 74.443 1.00 11.76 116 ALA A C 1
ATOM 940 O O . ALA A 1 116 ? 20.301 50.096 73.882 1.00 11.13 116 ALA A O 1
ATOM 942 N N . GLY A 1 117 ? 20.226 52.246 74.557 1.00 11.25 117 GLY A N 1
ATOM 943 C CA . GLY A 1 117 ? 18.881 52.468 74.054 1.00 10.59 117 GLY A CA 1
ATOM 944 C C . GLY A 1 117 ? 18.793 52.402 72.541 1.00 10.57 117 GLY A C 1
ATOM 945 O O . GLY A 1 117 ? 17.905 51.759 71.984 1.00 10.20 117 GLY A O 1
ATOM 946 N N . ILE A 1 118 ? 19.725 53.071 71.871 1.00 10.78 118 ILE A N 1
ATOM 947 C CA . ILE A 1 118 ? 19.744 53.107 70.414 1.00 10.51 118 ILE A CA 1
ATOM 948 C C . ILE A 1 118 ? 20.008 51.704 69.880 1.00 10.63 118 ILE A C 1
ATOM 949 O O . ILE A 1 118 ? 19.269 51.181 69.037 1.00 10.02 118 ILE A O 1
ATOM 954 N N . ARG A 1 119 ? 21.062 51.093 70.402 1.00 10.60 119 ARG A N 1
ATOM 955 C CA . ARG A 1 119 ? 21.469 49.766 69.971 1.00 11.41 119 ARG A CA 1
ATOM 956 C C . ARG A 1 119 ? 20.328 48.771 70.120 1.00 10.73 119 ARG A C 1
ATOM 957 O O . ARG A 1 119 ? 20.020 48.044 69.184 1.00 11.19 119 ARG A O 1
ATOM 965 N N . ALA A 1 120 ? 19.705 48.751 71.297 1.00 10.88 120 ALA A N 1
ATOM 966 C CA . ALA A 1 120 ? 18.538 47.901 71.540 1.00 11.36 120 ALA A CA 1
ATOM 967 C C . ALA A 1 120 ? 17.463 48.084 70.466 1.00 11.28 120 ALA A C 1
ATOM 968 O O . ALA A 1 120 ? 17.036 47.114 69.841 1.00 11.58 120 ALA A O 1
ATOM 970 N N . ALA A 1 121 ? 17.037 49.325 70.246 1.00 10.63 121 ALA A N 1
ATOM 971 C CA . ALA A 1 121 ? 16.060 49.613 69.200 1.00 10.72 121 ALA A CA 1
ATOM 972 C C . ALA A 1 121 ? 16.499 49.094 67.834 1.00 11.45 121 ALA A C 1
ATOM 973 O O . ALA A 1 121 ? 15.686 48.517 67.104 1.00 11.00 121 ALA A O 1
ATOM 975 N N . LEU A 1 122 ? 17.770 49.310 67.483 1.00 11.53 122 LEU A N 1
ATOM 976 C CA . LEU A 1 122 ? 18.280 48.908 66.167 1.00 11.25 122 LEU A CA 1
ATOM 977 C C . LEU A 1 122 ? 18.219 47.400 65.993 1.00 11.55 122 LEU A C 1
ATOM 978 O O . LEU A 1 122 ? 17.989 46.905 64.894 1.00 11.49 122 LEU A O 1
ATOM 983 N N . ARG A 1 123 ? 18.440 46.675 67.086 1.00 11.63 123 ARG A N 1
ATOM 984 C CA . ARG A 1 123 ? 18.325 45.221 67.075 1.00 12.29 123 ARG A CA 1
ATOM 985 C C . ARG A 1 123 ? 16.886 44.814 66.787 1.00 12.15 123 ARG A C 1
ATOM 986 O O . ARG A 1 123 ? 16.630 43.920 65.988 1.00 11.95 123 ARG A O 1
ATOM 994 N N . ASP A 1 124 ? 15.949 45.482 67.446 1.00 13.05 124 ASP A N 1
ATOM 995 C CA . ASP A 1 124 ? 14.532 45.253 67.199 1.00 12.80 124 ASP A CA 1
ATOM 996 C C . ASP A 1 124 ? 14.158 45.571 65.750 1.00 12.49 124 ASP A C 1
ATOM 997 O O . ASP A 1 124 ? 13.493 44.774 65.079 1.00 12.43 124 ASP A O 1
ATOM 1002 N N . GLY A 1 125 ? 14.607 46.727 65.269 1.00 11.68 125 GLY A N 1
ATOM 1003 C CA . GLY A 1 125 ? 14.365 47.128 63.896 1.00 12.15 125 GLY A CA 1
ATOM 1004 C C . GLY A 1 125 ? 14.845 46.097 62.889 1.00 12.50 125 GLY A C 1
ATOM 1005 O O . GLY A 1 125 ? 14.242 45.908 61.838 1.00 12.32 125 GLY A O 1
ATOM 1006 N N . GLU A 1 126 ? 15.931 45.409 63.205 1.00 12.77 126 GLU A N 1
ATOM 1007 C CA . GLU A 1 126 ? 16.459 44.449 62.251 1.00 13.62 126 GLU A CA 1
ATOM 1008 C C . GLU A 1 126 ? 15.818 43.060 62.372 1.00 13.70 126 GLU A C 1
ATOM 1009 O O . GLU A 1 126 ? 15.435 42.450 61.367 1.00 14.30 126 GLU A O 1
ATOM 1015 N N . LYS A 1 127 ? 15.671 42.563 63.591 1.00 12.54 127 LYS A N 1
ATOM 1016 C CA . LYS A 1 127 ? 15.093 41.238 63.749 1.00 12.96 127 LYS A CA 1
ATOM 1017 C C . LYS A 1 127 ? 13.580 41.216 63.560 1.00 13.10 127 LYS A C 1
ATOM 1018 O O . LYS A 1 127 ? 13.039 40.221 63.084 1.00 13.99 127 LYS A O 1
ATOM 1024 N N . LEU A 1 128 ? 12.898 42.305 63.912 1.00 13.14 128 LEU A N 1
ATOM 1025 C CA . LEU A 1 128 ? 11.438 42.358 63.776 1.00 12.67 128 LEU A CA 1
ATOM 1026 C C . LEU A 1 128 ? 10.985 43.056 62.489 1.00 13.26 128 LEU A C 1
ATOM 1027 O O . LEU A 1 128 ? 10.053 42.605 61.823 1.00 13.92 128 LEU A O 1
ATOM 1032 N N . LEU A 1 129 ? 11.649 44.154 62.137 1.00 13.90 129 LEU A N 1
ATOM 1033 C CA . LEU A 1 129 ? 11.222 44.967 61.001 1.00 12.68 129 LEU A CA 1
ATOM 1034 C C . LEU A 1 129 ? 11.948 44.658 59.679 1.00 12.58 129 LEU A C 1
ATOM 1035 O O . LEU A 1 129 ? 11.510 45.097 58.620 1.00 13.73 129 LEU A O 1
ATOM 1040 N N . GLY A 1 130 ? 13.053 43.919 59.743 1.00 12.86 130 GLY A N 1
ATOM 1041 C CA . GLY A 1 130 ? 13.849 43.616 58.561 1.00 11.93 130 GLY A CA 1
ATOM 1042 C C . GLY A 1 130 ? 14.756 44.760 58.118 1.00 14.53 130 GLY A C 1
ATOM 1043 O O . GLY A 1 130 ? 15.224 44.788 56.979 1.00 15.07 130 GLY A O 1
ATOM 1044 N N . ILE A 1 131 ? 15.014 45.701 59.027 1.00 14.25 131 ILE A N 1
ATOM 1045 C CA . ILE A 1 131 ? 15.765 46.910 58.703 1.00 13.78 131 ILE A CA 1
ATOM 1046 C C . ILE A 1 131 ? 17.240 46.852 59.119 1.00 14.68 131 ILE A C 1
ATOM 1047 O O . ILE A 1 131 ? 17.562 46.854 60.307 1.00 13.15 131 ILE A O 1
ATOM 1052 N N . ARG A 1 132 ? 18.128 46.803 58.125 1.00 16.23 132 ARG A N 1
ATOM 1053 C CA . ARG A 1 132 ? 19.565 46.835 58.368 1.00 15.31 132 ARG A CA 1
ATOM 1054 C C . ARG A 1 132 ? 19.980 48.243 58.788 1.00 14.78 132 ARG A C 1
ATOM 1055 O O . ARG A 1 132 ? 19.340 49.235 58.423 1.00 13.65 132 ARG A O 1
ATOM 1063 N N . HIS A 1 133 ? 21.057 48.327 59.553 1.00 12.92 133 HIS A N 1
ATOM 1064 C CA . HIS A 1 133 ? 21.445 49.595 60.139 1.00 13.93 133 HIS A CA 1
ATOM 1065 C C . HIS A 1 133 ? 22.957 49.760 60.182 1.00 13.59 133 HIS A C 1
ATOM 1066 O O . HIS A 1 133 ? 23.704 48.798 60.359 1.00 13.14 133 HIS A O 1
ATOM 1073 N N . GLY A 1 134 ? 23.402 50.994 60.011 1.00 13.72 134 GLY A N 1
ATOM 1074 C CA . GLY A 1 134 ? 24.797 51.317 60.209 1.00 14.55 134 GLY A CA 1
ATOM 1075 C C . GLY A 1 134 ? 24.896 52.574 61.040 1.00 13.71 134 GLY A C 1
ATOM 1076 O O . GLY A 1 134 ? 24.821 53.678 60.500 1.00 15.00 134 GLY A O 1
ATOM 1077 N N . LEU A 1 135 ? 25.052 52.420 62.351 1.00 12.95 135 LEU A N 1
ATOM 1078 C CA . LEU A 1 135 ? 25.084 53.588 63.230 1.00 13.43 135 LEU A CA 1
ATOM 1079 C C . LEU A 1 135 ? 26.292 54.481 62.953 1.00 13.27 135 LEU A C 1
ATOM 1080 O O . LEU A 1 135 ? 27.423 54.005 62.816 1.00 13.30 135 LEU A O 1
ATOM 1085 N N . ILE A 1 136 ? 26.040 55.780 62.849 1.00 13.43 136 ILE A N 1
ATOM 1086 C CA . ILE A 1 136 ? 27.118 56.745 62.675 1.00 13.05 136 ILE A CA 1
ATOM 1087 C C . ILE A 1 136 ? 27.195 57.708 63.856 1.00 12.95 136 ILE A C 1
ATOM 1088 O O . ILE A 1 136 ? 26.216 58.399 64.173 1.00 12.90 136 ILE A O 1
ATOM 1093 N N . LEU A 1 137 ? 28.363 57.745 64.497 1.00 12.38 137 LEU A N 1
ATOM 1094 C CA . LEU A 1 137 ? 28.645 58.674 65.587 1.00 12.10 137 LEU A CA 1
ATOM 1095 C C . LEU A 1 137 ? 29.101 60.010 65.020 1.00 12.32 137 LEU A C 1
ATOM 1096 O O . LEU A 1 137 ? 30.102 60.082 64.322 1.00 12.31 137 LEU A O 1
ATOM 1101 N N . SER A 1 138 ? 28.371 61.072 65.331 1.00 12.17 138 SER A N 1
ATOM 1102 C CA . SER A 1 138 ? 28.701 62.389 64.812 1.00 11.80 138 SER A CA 1
ATOM 1103 C C . SER A 1 138 ? 29.281 63.288 65.899 1.00 12.04 138 SER A C 1
ATOM 1104 O O . SER A 1 138 ? 28.782 63.314 67.028 1.00 11.15 138 SER A O 1
ATOM 1107 N N . PHE A 1 139 ? 30.331 64.023 65.543 1.00 11.19 139 PHE A N 1
ATOM 1108 C CA . PHE A 1 139 ? 30.913 65.020 66.428 1.00 11.87 139 PHE A CA 1
ATOM 1109 C C . PHE A 1 139 ? 30.252 66.372 66.218 1.00 12.86 139 PHE A C 1
ATOM 1110 O O . PHE A 1 139 ? 29.869 66.720 65.095 1.00 13.62 139 PHE A O 1
ATOM 1118 N N . LEU A 1 140 ? 30.132 67.138 67.300 1.00 12.92 140 LEU A N 1
ATOM 1119 C CA . LEU A 1 140 ? 29.597 68.495 67.230 1.00 13.60 140 LEU A CA 1
ATOM 1120 C C . LEU A 1 140 ? 30.700 69.455 66.810 1.00 13.35 140 LEU A C 1
ATOM 1121 O O . LEU A 1 140 ? 31.654 69.672 67.552 1.00 13.14 140 LEU A O 1
ATOM 1126 N N . ARG A 1 141 ? 30.564 70.027 65.617 1.00 13.52 141 ARG A N 1
ATOM 1127 C CA . ARG A 1 141 ? 31.650 70.801 65.017 1.00 13.46 141 ARG A CA 1
ATOM 1128 C C . ARG A 1 141 ? 31.862 72.187 65.636 1.00 14.80 141 ARG A C 1
ATOM 1129 O O . ARG A 1 141 ? 32.889 72.824 65.389 1.00 14.07 141 ARG A O 1
ATOM 1137 N N . HIS A 1 142 ? 30.897 72.657 66.430 1.00 15.13 142 HIS A N 1
ATOM 1138 C CA . HIS A 1 142 ? 31.032 73.955 67.089 1.00 14.63 142 HIS A CA 1
ATOM 1139 C C . HIS A 1 142 ? 31.852 73.834 68.365 1.00 15.20 142 HIS A C 1
ATOM 1140 O O . HIS A 1 142 ? 32.267 74.842 68.951 1.00 15.84 142 HIS A O 1
ATOM 1147 N N . LEU A 1 143 ? 32.074 72.597 68.802 1.00 13.46 143 LEU A N 1
ATOM 1148 C CA . LEU A 1 143 ? 32.911 72.344 69.967 1.00 13.33 143 LEU A CA 1
ATOM 1149 C C . LEU A 1 143 ? 34.327 72.024 69.498 1.00 12.54 143 LEU A C 1
ATOM 1150 O O . LEU A 1 143 ? 34.568 71.880 68.305 1.00 13.19 143 LEU A O 1
ATOM 1155 N N . SER A 1 144 ? 35.263 71.922 70.426 1.00 11.62 144 SER A N 1
ATOM 1156 C CA . SER A 1 144 ? 36.655 71.768 70.046 1.00 12.77 144 SER A CA 1
ATOM 1157 C C . SER A 1 144 ? 36.956 70.357 69.568 1.00 14.23 144 SER A C 1
ATOM 1158 O O . SER A 1 144 ? 36.223 69.411 69.881 1.00 12.72 144 SER A O 1
ATOM 1161 N N . GLU A 1 145 ? 38.036 70.228 68.797 1.00 14.31 145 GLU A N 1
ATOM 1162 C CA . GLU A 1 145 ? 38.569 68.921 68.443 1.00 14.59 145 GLU A CA 1
ATOM 1163 C C . GLU A 1 145 ? 38.889 68.140 69.719 1.00 14.18 145 GLU A C 1
ATOM 1164 O O . GLU A 1 145 ? 38.677 66.926 69.786 1.00 14.00 145 GLU A O 1
ATOM 1170 N N . GLU A 1 146 ? 39.383 68.847 70.733 1.00 13.78 146 GLU A N 1
ATOM 1171 C CA . GLU A 1 146 ? 39.728 68.219 72.006 1.00 15.78 146 GLU A CA 1
ATOM 1172 C C . GLU A 1 146 ? 38.541 67.451 72.582 1.00 14.14 146 GLU A C 1
ATOM 1173 O O . GLU A 1 146 ? 38.675 66.293 72.958 1.00 13.81 146 GLU A O 1
ATOM 1179 N N . GLN A 1 147 ? 37.385 68.106 72.650 1.00 13.92 147 GLN A N 1
ATOM 1180 C CA . GLN A 1 147 ? 36.171 67.476 73.159 1.00 13.68 147 GLN A CA 1
ATOM 1181 C C . GLN A 1 147 ? 35.759 66.302 72.288 1.00 13.09 147 GLN A C 1
ATOM 1182 O O . GLN A 1 147 ? 35.253 65.301 72.792 1.00 13.19 147 GLN A O 1
ATOM 1188 N N . ALA A 1 148 ? 35.993 66.429 70.984 1.00 13.04 148 ALA A N 1
ATOM 1189 C CA . ALA A 1 148 ? 35.715 65.358 70.027 1.00 13.37 148 ALA A CA 1
ATOM 1190 C C . ALA A 1 148 ? 36.651 64.165 70.229 1.00 14.02 148 ALA A C 1
ATOM 1191 O O . ALA A 1 148 ? 36.250 63.011 70.065 1.00 14.07 148 ALA A O 1
ATOM 1193 N N . GLN A 1 149 ? 37.899 64.454 70.579 1.00 13.22 149 GLN A N 1
ATOM 1194 C CA . GLN A 1 149 ? 38.872 63.418 70.887 1.00 13.57 149 GLN A CA 1
ATOM 1195 C C . GLN A 1 149 ? 38.413 62.636 72.107 1.00 13.52 149 GLN A C 1
ATOM 1196 O O . GLN A 1 149 ? 38.464 61.408 72.120 1.00 14.28 149 GLN A O 1
ATOM 1202 N N . LYS A 1 150 ? 37.972 63.353 73.133 1.00 12.60 150 LYS A N 1
ATOM 1203 C CA . LYS A 1 150 ? 37.473 62.715 74.344 1.00 14.13 150 LYS A CA 1
ATOM 1204 C C . LYS A 1 150 ? 36.286 61.817 74.044 1.00 14.15 150 LYS A C 1
ATOM 1205 O O . LYS A 1 150 ? 36.167 60.729 74.606 1.00 13.23 150 LYS A O 1
ATOM 1211 N N . THR A 1 151 ? 35.421 62.277 73.141 1.00 14.11 151 THR A N 1
ATOM 1212 C CA . THR A 1 151 ? 34.275 61.498 72.693 1.00 13.38 151 THR A CA 1
ATOM 1213 C C . THR A 1 151 ? 34.721 60.237 71.954 1.00 14.39 151 THR A C 1
ATOM 1214 O O . THR A 1 151 ? 34.160 59.157 72.154 1.00 14.45 151 THR A O 1
ATOM 1218 N N . LEU A 1 152 ? 35.733 60.365 71.104 1.00 13.74 152 LEU A N 1
ATOM 1219 C CA . LEU A 1 152 ? 36.240 59.197 70.399 1.00 13.90 152 LEU A CA 1
ATOM 1220 C C . LEU A 1 152 ? 36.848 58.174 71.382 1.00 14.52 152 LEU A C 1
ATOM 1221 O O . LEU A 1 152 ? 36.672 56.960 71.218 1.00 14.25 152 LEU A O 1
ATOM 1226 N N . ASP A 1 153 ? 37.539 58.659 72.411 1.00 13.87 153 ASP A N 1
ATOM 1227 C CA . ASP A 1 153 ? 38.037 57.767 73.463 1.00 14.63 153 ASP A CA 1
ATOM 1228 C C . ASP A 1 153 ? 36.914 56.964 74.128 1.00 14.25 153 ASP A C 1
ATOM 1229 O O . ASP A 1 153 ? 37.100 55.794 74.461 1.00 15.36 153 ASP A O 1
ATOM 1234 N N . GLN A 1 154 ? 35.762 57.594 74.331 1.00 13.99 154 GLN A N 1
ATOM 1235 C CA . GLN A 1 154 ? 34.618 56.917 74.937 1.00 14.70 154 GLN A CA 1
ATOM 1236 C C . GLN A 1 154 ? 34.098 55.835 73.994 1.00 16.03 154 GLN A C 1
ATOM 1237 O O . GLN A 1 154 ? 33.623 54.779 74.430 1.00 16.14 154 GLN A O 1
ATOM 1243 N N . ALA A 1 155 ? 34.199 56.106 72.699 1.00 14.74 155 ALA A N 1
ATOM 1244 C CA . ALA A 1 155 ? 33.628 55.224 71.690 1.00 14.92 155 ALA A CA 1
ATOM 1245 C C . ALA A 1 155 ? 34.505 54.014 71.356 1.00 14.71 155 ALA A C 1
ATOM 1246 O O . ALA A 1 155 ? 34.012 53.023 70.836 1.00 15.17 155 ALA A O 1
ATOM 1248 N N . LEU A 1 156 ? 35.799 54.087 71.646 1.00 15.16 156 LEU A N 1
ATOM 1249 C CA . LEU A 1 156 ? 36.716 53.004 71.258 1.00 14.74 156 LEU A CA 1
ATOM 1250 C C . LEU A 1 156 ? 36.297 51.604 71.730 1.00 14.10 156 LEU A C 1
ATOM 1251 O O . LEU A 1 156 ? 36.250 50.680 70.932 1.00 15.13 156 LEU A O 1
ATOM 1256 N N . PRO A 1 157 ? 35.993 51.441 73.023 1.00 14.83 157 PRO A N 1
ATOM 1257 C CA . PRO A 1 157 ? 35.523 50.124 73.466 1.00 14.27 157 PRO A CA 1
ATOM 1258 C C . PRO A 1 157 ? 34.253 49.718 72.715 1.00 15.66 157 PRO A C 1
ATOM 1259 O O . PRO A 1 157 ? 33.957 48.531 72.566 1.00 14.54 157 PRO A O 1
ATOM 1263 N N . PHE A 1 158 ? 33.520 50.714 72.232 1.00 15.33 158 PHE A N 1
ATOM 1264 C CA . PHE A 1 158 ? 32.250 50.488 71.554 1.00 14.74 158 PHE A CA 1
ATOM 1265 C C . PHE A 1 158 ? 32.393 50.488 70.040 1.00 15.32 158 PHE A C 1
ATOM 1266 O O . PHE A 1 158 ? 31.396 50.371 69.325 1.00 15.53 158 PHE A O 1
ATOM 1274 N N . ARG A 1 159 ? 33.622 50.630 69.550 1.00 14.48 159 ARG A N 1
ATOM 1275 C CA . ARG A 1 159 ? 33.832 50.969 68.145 1.00 14.69 159 ARG A CA 1
ATOM 1276 C C . ARG A 1 159 ? 32.985 50.138 67.182 1.00 14.64 159 ARG A C 1
ATOM 1277 O O . ARG A 1 159 ? 32.549 50.637 66.148 1.00 15.90 159 ARG A O 1
ATOM 1285 N N . ASP A 1 160 ? 32.734 48.881 67.518 1.00 13.69 160 ASP A N 1
ATOM 1286 C CA . ASP A 1 160 ? 32.042 48.001 66.583 1.00 13.96 160 ASP A CA 1
ATOM 1287 C C . ASP A 1 160 ? 30.551 48.318 66.420 1.00 15.00 160 ASP A C 1
ATOM 1288 O O . ASP A 1 160 ? 29.867 47.699 65.609 1.00 14.49 160 ASP A O 1
ATOM 1293 N N . ALA A 1 161 ? 30.057 49.290 67.182 1.00 15.42 161 ALA A N 1
ATOM 1294 C CA . ALA A 1 161 ? 28.658 49.700 67.093 1.00 14.35 161 ALA A CA 1
ATOM 1295 C C . ALA A 1 161 ? 28.472 50.770 66.034 1.00 13.84 161 ALA A C 1
ATOM 1296 O O . ALA A 1 161 ? 27.350 51.121 65.670 1.00 13.07 161 ALA A O 1
ATOM 1298 N N . PHE A 1 162 ? 29.585 51.289 65.538 1.00 14.67 162 PHE A N 1
ATOM 1299 C CA . PHE A 1 162 ? 29.537 52.403 64.604 1.00 14.03 162 PHE A CA 1
ATOM 1300 C C . PHE A 1 162 ? 30.238 52.017 63.321 1.00 14.61 162 PHE A C 1
ATOM 1301 O O . PHE A 1 162 ? 31.312 51.414 63.351 1.00 16.86 162 PHE A O 1
ATOM 1309 N N . ILE A 1 163 ? 29.631 52.354 62.190 1.00 13.65 163 ILE A N 1
ATOM 1310 C CA . ILE A 1 163 ? 30.257 52.084 60.909 1.00 13.83 163 ILE A CA 1
ATOM 1311 C C . ILE A 1 163 ? 31.125 53.261 60.462 1.00 15.35 163 ILE A C 1
ATOM 1312 O O . ILE A 1 163 ? 32.046 53.097 59.653 1.00 16.33 163 ILE A O 1
ATOM 1317 N N . ALA A 1 164 ? 30.835 54.444 60.997 1.00 14.48 164 ALA A N 1
ATOM 1318 C CA . ALA A 1 164 ? 31.578 55.643 60.636 1.00 14.10 164 ALA A CA 1
ATOM 1319 C C . ALA A 1 164 ? 31.479 56.708 61.718 1.00 14.50 164 ALA A C 1
ATOM 1320 O O . ALA A 1 164 ? 30.728 56.559 62.684 1.00 13.40 164 ALA A O 1
ATOM 1322 N N . VAL A 1 165 ? 32.260 57.775 61.552 1.00 14.17 165 VAL A N 1
ATOM 1323 C CA . VAL A 1 165 ? 32.108 58.979 62.352 1.00 12.42 165 VAL A CA 1
ATOM 1324 C C . VAL A 1 165 ? 31.653 60.099 61.429 1.00 12.56 165 VAL A C 1
ATOM 1325 O O . VAL A 1 165 ? 32.020 60.147 60.254 1.00 13.30 165 VAL A O 1
ATOM 1329 N N . GLY A 1 166 ? 30.842 60.994 61.964 1.00 11.46 166 GLY A N 1
ATOM 1330 C CA . GLY A 1 166 ? 30.280 62.067 61.177 1.00 12.42 166 GLY A CA 1
ATOM 1331 C C . GLY A 1 166 ? 30.616 63.408 61.779 1.00 13.27 166 GLY A C 1
ATOM 1332 O O . GLY A 1 166 ? 31.346 63.500 62.761 1.00 13.61 166 GLY A O 1
ATOM 1333 N N . LEU A 1 167 ? 30.071 64.458 61.188 1.00 13.42 167 LEU A N 1
ATOM 1334 C CA . LEU A 1 167 ? 30.440 65.801 61.568 1.00 12.60 167 LEU A CA 1
ATOM 1335 C C . LEU A 1 167 ? 29.274 66.728 61.224 1.00 13.67 167 LEU A C 1
ATOM 1336 O O . LEU A 1 167 ? 28.998 66.986 60.054 1.00 13.89 167 LEU A O 1
ATOM 1341 N N . ASP A 1 168 ? 28.567 67.189 62.252 1.00 13.80 168 ASP A N 1
ATOM 1342 C CA . ASP A 1 168 ? 27.435 68.092 62.070 1.00 13.20 168 ASP A CA 1
ATOM 1343 C C . ASP A 1 168 ? 27.494 69.307 62.999 1.00 13.32 168 ASP A C 1
ATOM 1344 O O . ASP A 1 168 ? 28.497 69.548 63.671 1.00 13.78 168 ASP A O 1
ATOM 1349 N N . SER A 1 169 ? 26.394 70.049 63.039 1.00 14.27 169 SER A N 1
ATOM 1350 C CA . SER A 1 169 ? 26.271 71.275 63.821 1.00 14.42 169 SER A CA 1
ATOM 1351 C C . SER A 1 169 ? 26.715 72.483 62.988 1.00 14.98 169 SER A C 1
ATOM 1352 O O . SER A 1 169 ? 26.974 72.350 61.790 1.00 15.05 169 SER A O 1
ATOM 1355 N N . SER A 1 170 ? 26.786 73.652 63.625 1.00 15.93 170 SER A N 1
ATOM 1356 C CA . SER A 1 170 ? 27.090 74.915 62.946 1.00 15.98 170 SER A CA 1
ATOM 1357 C C . SER A 1 170 ? 28.277 74.780 61.995 1.00 15.84 170 SER A C 1
ATOM 1358 O O . SER A 1 170 ? 29.418 74.644 62.441 1.00 16.34 170 SER A O 1
ATOM 1361 N N . GLU A 1 171 ? 28.010 74.829 60.692 1.00 14.73 171 GLU A N 1
ATOM 1362 C CA . GLU A 1 171 ? 29.046 74.567 59.695 1.00 16.55 171 GLU A CA 1
ATOM 1363 C C . GLU A 1 171 ? 30.005 75.742 59.499 1.00 16.70 171 GLU A C 1
ATOM 1364 O O . GLU A 1 171 ? 31.220 75.589 59.628 1.00 16.39 171 GLU A O 1
ATOM 1370 N N . VAL A 1 172 ? 29.443 76.902 59.175 1.00 15.84 172 VAL A N 1
ATOM 1371 C CA . VAL A 1 172 ? 30.226 78.076 58.814 1.00 17.66 172 VAL A CA 1
ATOM 1372 C C . VAL A 1 172 ? 31.137 78.538 59.953 1.00 16.94 172 VAL A C 1
ATOM 1373 O O . VAL A 1 172 ? 30.681 78.797 61.069 1.00 16.20 172 VAL A O 1
ATOM 1377 N N . GLY A 1 173 ? 32.429 78.633 59.670 1.00 17.25 173 GLY A N 1
ATOM 1378 C CA . GLY A 1 173 ? 33.385 79.048 60.681 1.00 17.90 173 GLY A CA 1
ATOM 1379 C C . GLY A 1 173 ? 33.976 77.888 61.459 1.00 16.26 173 GLY A C 1
ATOM 1380 O O . GLY A 1 173 ? 34.817 78.081 62.338 1.00 15.42 173 GLY A O 1
ATOM 1381 N N . HIS A 1 174 ? 33.531 76.678 61.135 1.00 16.10 174 HIS A N 1
ATOM 1382 C CA . HIS A 1 174 ? 34.074 75.461 61.743 1.00 16.33 174 HIS A CA 1
ATOM 1383 C C . HIS A 1 174 ? 34.398 74.427 60.672 1.00 16.22 174 HIS A C 1
ATOM 1384 O O . HIS A 1 174 ? 33.793 73.360 60.634 1.00 15.86 174 HIS A O 1
ATOM 1391 N N . PRO A 1 175 ? 35.362 74.739 59.799 1.00 16.32 175 PRO A N 1
ATOM 1392 C CA . PRO A 1 175 ? 35.630 73.867 58.654 1.00 16.25 175 PRO A CA 1
ATOM 1393 C C . PRO A 1 175 ? 36.113 72.473 59.065 1.00 15.08 175 PRO A C 1
ATOM 1394 O O . PRO A 1 175 ? 36.575 72.285 60.188 1.00 14.61 175 PRO A O 1
ATOM 1398 N N . PRO A 1 176 ? 35.994 71.499 58.152 1.00 15.84 176 PRO A N 1
ATOM 1399 C CA . PRO A 1 176 ? 36.415 70.115 58.387 1.00 14.99 176 PRO A CA 1
ATOM 1400 C C . PRO A 1 176 ? 37.856 70.013 58.888 1.00 15.56 176 PRO A C 1
ATOM 1401 O O . PRO A 1 176 ? 38.146 69.147 59.709 1.00 15.51 176 PRO A O 1
ATOM 1405 N N . SER A 1 177 ? 38.736 70.882 58.395 1.00 16.41 177 SER A N 1
ATOM 1406 C CA . SER A 1 177 ? 40.144 70.901 58.802 1.00 16.68 177 SER A CA 1
ATOM 1407 C C . SER A 1 177 ? 40.308 70.970 60.320 1.00 15.58 177 SER A C 1
ATOM 1408 O O . SER A 1 177 ? 41.281 70.456 60.877 1.00 16.18 177 SER A O 1
ATOM 1411 N N . LYS A 1 178 ? 39.353 71.612 60.980 1.00 14.84 178 LYS A N 1
ATOM 1412 C CA . LYS A 1 178 ? 39.369 71.735 62.431 1.00 14.90 178 LYS A CA 1
ATOM 1413 C C . LYS A 1 178 ? 39.349 70.366 63.127 1.00 15.69 178 LYS A C 1
ATOM 1414 O O . LYS A 1 178 ? 39.766 70.245 64.279 1.00 15.99 178 LYS A O 1
ATOM 1420 N N . PHE A 1 179 ? 38.896 69.333 62.423 1.00 14.54 179 PHE A N 1
ATOM 1421 C CA . PHE A 1 179 ? 38.713 68.026 63.048 1.00 14.57 179 PHE A CA 1
ATOM 1422 C C . PHE A 1 179 ? 39.534 66.940 62.379 1.00 14.73 179 PHE A C 1
ATOM 1423 O O . PHE A 1 179 ? 39.258 65.750 62.530 1.00 14.28 179 PHE A O 1
ATOM 1431 N N . GLN A 1 180 ? 40.561 67.357 61.652 1.00 15.07 180 GLN A N 1
ATOM 1432 C CA . GLN A 1 180 ? 41.341 66.416 60.865 1.00 16.18 180 GLN A CA 1
ATOM 1433 C C . GLN A 1 180 ? 42.071 65.386 61.722 1.00 15.56 180 GLN A C 1
ATOM 1434 O O . GLN A 1 180 ? 42.190 64.224 61.333 1.00 15.22 180 GLN A O 1
ATOM 1440 N N . ARG A 1 181 ? 42.578 65.804 62.875 1.00 15.41 181 ARG A N 1
ATOM 1441 C CA . ARG A 1 181 ? 43.320 64.871 63.713 1.00 15.58 181 ARG A CA 1
ATOM 1442 C C . ARG A 1 181 ? 42.417 63.750 64.214 1.00 14.91 181 ARG A C 1
ATOM 1443 O O . ARG A 1 181 ? 42.749 62.578 64.079 1.00 15.58 181 ARG A O 1
ATOM 1451 N N . VAL A 1 182 ? 41.278 64.115 64.794 1.00 14.07 182 VAL A N 1
ATOM 1452 C CA . VAL A 1 182 ? 40.364 63.125 65.357 1.00 14.69 182 VAL A CA 1
ATOM 1453 C C . VAL A 1 182 ? 39.799 62.189 64.277 1.00 14.47 182 VAL A C 1
ATOM 1454 O O . VAL A 1 182 ? 39.676 60.980 64.489 1.00 13.15 182 VAL A O 1
ATOM 1458 N N . PHE A 1 183 ? 39.482 62.748 63.114 1.00 13.94 183 PHE A N 1
ATOM 1459 C CA . PHE A 1 183 ? 39.043 61.928 61.994 1.00 15.12 183 PHE A CA 1
ATOM 1460 C C . PHE A 1 183 ? 40.139 60.954 61.561 1.00 16.24 183 PHE A C 1
ATOM 1461 O O . PHE A 1 183 ? 39.868 59.760 61.356 1.00 16.36 183 PHE A O 1
ATOM 1469 N N . ASP A 1 184 ? 41.369 61.457 61.455 1.00 14.77 184 ASP A N 1
ATOM 1470 C CA . ASP A 1 184 ? 42.525 60.624 61.148 1.00 14.98 184 ASP A CA 1
ATOM 1471 C C . ASP A 1 184 ? 42.628 59.462 62.115 1.00 14.76 184 ASP A C 1
ATOM 1472 O O . ASP A 1 184 ? 42.988 58.353 61.727 1.00 14.70 184 ASP A O 1
ATOM 1477 N N . ARG A 1 185 ? 42.317 59.723 63.380 1.00 14.24 185 ARG A N 1
ATOM 1478 C CA . ARG A 1 185 ? 42.435 58.702 64.415 1.00 14.57 185 ARG A CA 1
ATOM 1479 C C . ARG A 1 185 ? 41.297 57.688 64.338 1.00 16.53 185 ARG A C 1
ATOM 1480 O O . ARG A 1 185 ? 41.509 56.479 64.473 1.00 15.71 185 ARG A O 1
ATOM 1488 N N . ALA A 1 186 ? 40.092 58.195 64.108 1.00 15.60 186 ALA A N 1
ATOM 1489 C CA . ALA A 1 186 ? 38.935 57.344 63.903 1.00 16.19 186 ALA A CA 1
ATOM 1490 C C . ALA A 1 186 ? 39.184 56.394 62.738 1.00 16.64 186 ALA A C 1
ATOM 1491 O O . ALA A 1 186 ? 38.879 55.206 62.824 1.00 17.48 186 ALA A O 1
ATOM 1493 N N . ARG A 1 187 ? 39.733 56.913 61.644 1.00 16.23 187 ARG A N 1
ATOM 1494 C CA . ARG A 1 187 ? 40.058 56.056 60.505 1.00 16.75 187 ARG A CA 1
ATOM 1495 C C . ARG A 1 187 ? 41.090 55.023 60.915 1.00 15.90 187 ARG A C 1
ATOM 1496 O O . ARG A 1 187 ? 40.938 53.837 60.660 1.00 16.41 187 ARG A O 1
ATOM 1504 N N . SER A 1 188 ? 42.135 55.492 61.578 1.00 17.73 188 SER A N 1
ATOM 1505 C CA . SER A 1 188 ? 43.182 54.638 62.113 1.00 16.66 188 SER A CA 1
ATOM 1506 C C . SER A 1 188 ? 42.615 53.538 63.020 1.00 17.09 188 SER A C 1
ATOM 1507 O O . SER A 1 188 ? 43.156 52.431 63.095 1.00 16.66 188 SER A O 1
ATOM 1510 N N . GLU A 1 189 ? 41.525 53.847 63.711 1.00 17.51 189 GLU A N 1
ATOM 1511 C CA . GLU A 1 189 ? 40.907 52.885 64.621 1.00 16.94 189 GLU A CA 1
ATOM 1512 C C . GLU A 1 189 ? 39.808 52.058 63.958 1.00 17.01 189 GLU A C 1
ATOM 1513 O O . GLU A 1 189 ? 39.079 51.318 64.633 1.00 16.99 189 GLU A O 1
ATOM 1519 N N . GLY A 1 190 ? 39.683 52.200 62.642 1.00 17.08 190 GLY A N 1
ATOM 1520 C CA . GLY A 1 190 ? 38.774 51.374 61.870 1.00 17.07 190 GLY A CA 1
ATOM 1521 C C . GLY A 1 190 ? 37.445 52.002 61.488 1.00 18.21 190 GLY A C 1
ATOM 1522 O O . GLY A 1 190 ? 36.572 51.322 60.949 1.00 19.02 190 GLY A O 1
ATOM 1523 N N . PHE A 1 191 ? 37.278 53.292 61.753 1.00 17.20 191 PHE A N 1
ATOM 1524 C CA . PHE A 1 191 ? 36.045 53.972 61.386 1.00 16.61 191 PHE A CA 1
ATOM 1525 C C . PHE A 1 191 ? 36.079 54.463 59.942 1.00 15.68 191 PHE A C 1
ATOM 1526 O O . PHE A 1 191 ? 37.080 55.018 59.500 1.00 17.38 191 PHE A O 1
ATOM 1534 N N . LEU A 1 192 ? 34.985 54.278 59.214 1.00 14.59 192 LEU A N 1
ATOM 1535 C CA . LEU A 1 192 ? 34.777 55.011 57.969 1.00 15.61 192 LEU A CA 1
ATOM 1536 C C . LEU A 1 192 ? 34.430 56.446 58.334 1.00 15.60 192 LEU A C 1
ATOM 1537 O O . LEU A 1 192 ? 34.229 56.750 59.510 1.00 15.28 192 LEU A O 1
ATOM 1542 N N . THR A 1 193 ? 34.338 57.331 57.345 1.00 14.84 193 THR A N 1
ATOM 1543 C CA . THR A 1 193 ? 34.040 58.728 57.654 1.00 14.52 193 THR A CA 1
ATOM 1544 C C . THR A 1 193 ? 33.026 59.361 56.714 1.00 14.56 193 THR A C 1
ATOM 1545 O O . THR A 1 193 ? 33.004 59.069 55.527 1.00 15.73 193 THR A O 1
ATOM 1549 N N . VAL A 1 194 ? 32.180 60.224 57.266 1.00 13.50 194 VAL A N 1
ATOM 1550 C CA . VAL A 1 194 ? 31.266 61.040 56.478 1.00 13.51 194 VAL A CA 1
ATOM 1551 C C . VAL A 1 194 ? 31.258 62.444 57.078 1.00 13.50 194 VAL A C 1
ATOM 1552 O O . VAL A 1 194 ? 31.815 62.660 58.158 1.00 13.50 194 VAL A O 1
ATOM 1556 N N . ALA A 1 195 ? 30.630 63.400 56.401 1.00 12.09 195 ALA A N 1
ATOM 1557 C CA . ALA A 1 195 ? 30.602 64.755 56.930 1.00 12.54 195 ALA A CA 1
ATOM 1558 C C . ALA A 1 195 ? 29.581 65.672 56.264 1.00 13.64 195 ALA A C 1
ATOM 1559 O O . ALA A 1 195 ? 29.312 65.561 55.072 1.00 14.54 195 ALA A O 1
ATOM 1561 N N . HIS A 1 196 ? 29.012 66.577 57.058 1.00 14.52 196 HIS A N 1
ATOM 1562 C CA . HIS A 1 196 ? 28.205 67.677 56.542 1.00 14.13 196 HIS A CA 1
ATOM 1563 C C . HIS A 1 196 ? 29.115 68.679 55.870 1.00 14.25 196 HIS A C 1
ATOM 1564 O O . HIS A 1 196 ? 30.093 69.124 56.462 1.00 13.44 196 HIS A O 1
ATOM 1571 N N . ALA A 1 197 ? 28.789 69.035 54.635 1.00 15.16 197 ALA A N 1
ATOM 1572 C CA . ALA A 1 197 ? 29.585 70.000 53.898 1.00 16.20 197 ALA A CA 1
ATOM 1573 C C . ALA A 1 197 ? 28.767 70.662 52.798 1.00 16.93 197 ALA A C 1
ATOM 1574 O O . ALA A 1 197 ? 28.009 69.999 52.094 1.00 16.35 197 ALA A O 1
ATOM 1576 N N . GLY A 1 198 ? 28.920 71.977 52.662 1.00 18.65 198 GLY A N 1
ATOM 1577 C CA . GLY A 1 198 ? 28.257 72.720 51.607 1.00 17.91 198 GLY A CA 1
ATOM 1578 C C . GLY A 1 198 ? 26.754 72.807 51.763 1.00 17.48 198 GLY A C 1
ATOM 1579 O O . GLY A 1 198 ? 26.022 72.842 50.774 1.00 18.04 198 GLY A O 1
ATOM 1580 N N . GLU A 1 199 ? 26.292 72.821 53.009 1.00 17.83 199 GLU A N 1
ATOM 1581 C CA . GLU A 1 199 ? 24.897 73.116 53.308 1.00 17.59 199 GLU A CA 1
ATOM 1582 C C . GLU A 1 199 ? 24.764 74.629 53.339 1.00 18.42 199 GLU A C 1
ATOM 1583 O O . GLU A 1 199 ? 24.176 75.229 52.440 1.00 18.93 199 GLU A O 1
ATOM 1589 N N . GLU A 1 200 ? 25.316 75.241 54.382 1.00 18.17 200 GLU A N 1
ATOM 1590 C CA . GLU A 1 200 ? 25.486 76.689 54.414 1.00 18.97 200 GLU A CA 1
ATOM 1591 C C . GLU A 1 200 ? 26.942 77.037 54.099 1.00 18.71 200 GLU A C 1
ATOM 1592 O O . GLU A 1 200 ? 27.266 78.177 53.790 1.00 19.70 200 GLU A O 1
ATOM 1598 N N . GLY A 1 201 ? 27.816 76.042 54.185 1.00 17.80 201 GLY A N 1
ATOM 1599 C CA . GLY A 1 201 ? 29.234 76.253 53.999 1.00 18.65 201 GLY A CA 1
ATOM 1600 C C . GLY A 1 201 ? 29.663 76.278 52.545 1.00 20.23 201 GLY A C 1
ATOM 1601 O O . GLY A 1 201 ? 29.010 75.686 51.683 1.00 19.19 201 GLY A O 1
ATOM 1602 N N . PRO A 1 202 ? 30.786 76.959 52.271 1.00 20.75 202 PRO A N 1
ATOM 1603 C CA . PRO A 1 202 ? 31.345 77.113 50.927 1.00 21.37 202 PRO A CA 1
ATOM 1604 C C . PRO A 1 202 ? 31.815 75.776 50.372 1.00 20.59 202 PRO A C 1
ATOM 1605 O O . PRO A 1 202 ? 32.146 74.877 51.152 1.00 20.05 202 PRO A O 1
ATOM 1609 N N . PRO A 1 203 ? 31.838 75.651 49.037 1.00 20.27 203 PRO A N 1
ATOM 1610 C CA . PRO A 1 203 ? 32.356 74.489 48.307 1.00 21.69 203 PRO A CA 1
ATOM 1611 C C . PRO A 1 203 ? 33.736 74.076 48.813 1.00 20.30 203 PRO A C 1
ATOM 1612 O O . PRO A 1 203 ? 34.071 72.888 48.793 1.00 20.05 203 PRO A O 1
ATOM 1616 N N . GLU A 1 204 ? 34.528 75.054 49.241 1.00 19.32 204 GLU A N 1
ATOM 1617 C CA . GLU A 1 204 ? 35.831 74.790 49.848 1.00 20.63 204 GLU A CA 1
ATOM 1618 C C . GLU A 1 204 ? 35.746 73.757 50.985 1.00 18.99 204 GLU A C 1
ATOM 1619 O O . GLU A 1 204 ? 36.635 72.921 51.155 1.00 16.51 204 GLU A O 1
ATOM 1625 N N . TYR A 1 205 ? 34.673 73.830 51.765 1.00 19.21 205 TYR A N 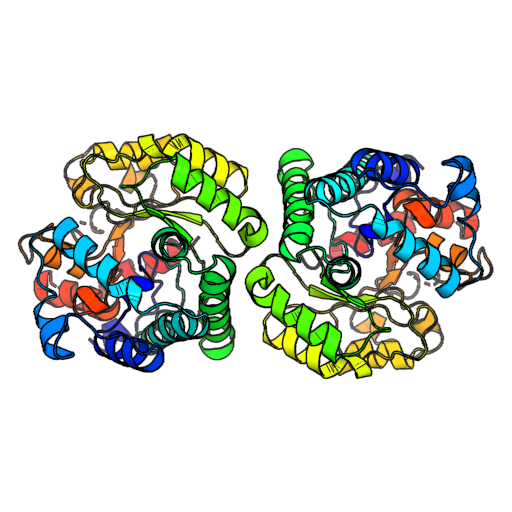1
ATOM 1626 C CA . TYR A 1 205 ? 34.477 72.896 52.866 1.00 18.68 205 TYR A CA 1
ATOM 1627 C C . TYR A 1 205 ? 34.261 71.482 52.347 1.00 18.45 205 TYR A C 1
ATOM 1628 O O . TYR A 1 205 ? 34.654 70.510 52.993 1.00 18.79 205 TYR A O 1
ATOM 1637 N N . ILE A 1 206 ? 33.632 71.368 51.181 1.00 18.34 206 ILE A N 1
ATOM 1638 C CA . ILE A 1 206 ? 33.430 70.064 50.564 1.00 17.64 206 ILE A CA 1
ATOM 1639 C C . ILE A 1 206 ? 34.779 69.448 50.174 1.00 18.16 206 ILE A C 1
ATOM 1640 O O . ILE A 1 206 ? 35.026 68.276 50.428 1.00 17.56 206 ILE A O 1
ATOM 1645 N N . TRP A 1 207 ? 35.652 70.246 49.566 1.00 18.37 207 TRP A N 1
ATOM 1646 C CA . TRP A 1 207 ? 36.998 69.785 49.231 1.00 18.24 207 TRP A CA 1
ATOM 1647 C C . TRP A 1 207 ? 37.746 69.303 50.466 1.00 17.68 207 TRP A C 1
ATOM 1648 O O . TRP A 1 207 ? 38.382 68.244 50.439 1.00 16.91 207 TRP A O 1
ATOM 1659 N N . GLU A 1 208 ? 37.671 70.083 51.545 1.00 17.32 208 GLU A N 1
ATOM 1660 C CA . GLU A 1 208 ? 38.299 69.708 52.814 1.00 17.37 208 GLU A CA 1
ATOM 1661 C C . GLU A 1 208 ? 37.742 68.377 53.318 1.00 18.37 208 GLU A C 1
ATOM 1662 O O . GLU A 1 208 ? 38.495 67.507 53.759 1.00 17.87 208 GLU A O 1
ATOM 1668 N N . ALA A 1 209 ? 36.422 68.213 53.244 1.00 17.37 209 ALA A N 1
ATOM 1669 C CA . ALA A 1 209 ? 35.803 66.966 53.677 1.00 17.04 209 ALA A CA 1
ATOM 1670 C C . ALA A 1 209 ? 36.346 65.807 52.848 1.00 17.16 209 ALA A C 1
ATOM 1671 O O . ALA A 1 209 ? 36.723 64.754 53.376 1.00 16.74 209 ALA A O 1
ATOM 1673 N N . LEU A 1 210 ? 36.408 66.019 51.541 1.00 17.43 210 LEU A N 1
ATOM 1674 C CA . LEU A 1 210 ? 36.906 64.996 50.627 1.00 18.19 210 LEU A CA 1
ATOM 1675 C C . LEU A 1 210 ? 38.350 64.593 50.900 1.00 17.20 210 LEU A C 1
ATOM 1676 O O . LEU A 1 210 ? 38.650 63.415 51.078 1.00 17.70 210 LEU A O 1
ATOM 1681 N N . ASP A 1 211 ? 39.241 65.571 50.961 1.00 18.40 211 ASP A N 1
ATOM 1682 C CA . ASP A 1 211 ? 40.668 65.273 51.032 1.00 17.46 211 ASP A CA 1
ATOM 1683 C C . ASP A 1 211 ? 41.277 65.243 52.433 1.00 17.94 211 ASP A C 1
ATOM 1684 O O . ASP A 1 211 ? 42.181 64.452 52.690 1.00 19.91 211 ASP A O 1
ATOM 1689 N N . LEU A 1 212 ? 40.788 66.088 53.336 1.00 17.41 212 LEU A N 1
ATOM 1690 C CA . LEU A 1 212 ? 41.275 66.082 54.720 1.00 17.58 212 LEU A CA 1
ATOM 1691 C C . LEU A 1 212 ? 40.628 64.991 55.582 1.00 17.91 212 LEU A C 1
ATOM 1692 O O . LEU A 1 212 ? 41.322 64.192 56.219 1.00 18.47 212 LEU A O 1
ATOM 1697 N N . LEU A 1 213 ? 39.297 64.976 55.608 1.00 17.51 213 LEU A N 1
ATOM 1698 C CA . LEU A 1 213 ? 38.544 64.024 56.421 1.00 16.99 213 LEU A CA 1
ATOM 1699 C C . LEU A 1 213 ? 38.322 62.714 55.680 1.00 16.78 213 LEU A C 1
ATOM 1700 O O . LEU A 1 213 ? 37.867 61.740 56.267 1.00 16.65 213 LEU A O 1
ATOM 1705 N N . LYS A 1 214 ? 38.644 62.706 54.389 1.00 17.80 214 LYS A N 1
ATOM 1706 C CA . LYS A 1 214 ? 38.632 61.489 53.570 1.00 18.17 214 LYS A CA 1
ATOM 1707 C C . LYS A 1 214 ? 37.325 60.703 53.657 1.00 18.69 214 LYS A C 1
ATOM 1708 O O . LYS A 1 214 ? 37.317 59.480 53.817 1.00 19.32 214 LYS A O 1
ATOM 1714 N N . VAL A 1 215 ? 36.220 61.422 53.520 1.00 17.63 215 VAL A N 1
ATOM 1715 C CA . VAL A 1 215 ? 34.896 60.860 53.712 1.00 16.76 215 VAL A CA 1
ATOM 1716 C C . VAL A 1 215 ? 34.476 59.908 52.589 1.00 17.17 215 VAL A C 1
ATOM 1717 O O . VAL A 1 215 ? 35.010 59.970 51.487 1.00 16.97 215 VAL A O 1
ATOM 1721 N N . GLU A 1 216 ? 33.517 59.027 52.886 1.00 17.14 216 GLU A N 1
ATOM 1722 C CA . GLU A 1 216 ? 32.969 58.104 51.898 1.00 16.04 216 GLU A CA 1
ATOM 1723 C C . GLU A 1 216 ? 31.793 58.742 51.185 1.00 16.74 216 GLU A C 1
ATOM 1724 O O . GLU A 1 216 ? 31.427 58.334 50.084 1.00 17.66 216 GLU A O 1
ATOM 1730 N N . ARG A 1 217 ? 31.184 59.734 51.825 1.00 16.42 217 ARG A N 1
ATOM 1731 C CA . ARG A 1 217 ? 30.092 60.464 51.200 1.00 15.48 217 ARG A CA 1
ATOM 1732 C C . ARG A 1 217 ? 29.952 61.846 51.802 1.00 14.39 217 ARG A C 1
ATOM 1733 O O . ARG A 1 217 ? 30.406 62.087 52.912 1.00 14.55 217 ARG A O 1
ATOM 1741 N N . ILE A 1 218 ? 29.335 62.750 51.046 1.00 14.48 218 ILE A N 1
ATOM 1742 C CA . ILE A 1 218 ? 29.104 64.117 51.485 1.00 14.17 218 ILE A CA 1
ATOM 1743 C C . ILE A 1 218 ? 27.658 64.320 51.928 1.00 15.41 218 ILE A C 1
ATOM 1744 O O . ILE A 1 218 ? 26.719 64.040 51.181 1.00 15.70 218 ILE A O 1
ATOM 1749 N N . ASP A 1 219 ? 27.484 64.818 53.144 1.00 14.08 219 ASP A N 1
ATOM 1750 C CA . ASP A 1 219 ? 26.161 65.132 53.648 1.00 14.38 219 ASP A CA 1
ATOM 1751 C C . ASP A 1 219 ? 25.757 66.545 53.225 1.00 15.51 219 ASP A C 1
ATOM 1752 O O . ASP A 1 219 ? 26.485 67.505 53.475 1.00 14.53 219 ASP A O 1
ATOM 1757 N N . HIS A 1 220 ? 24.596 66.642 52.573 1.00 16.08 220 HIS A N 1
ATOM 1758 C CA . HIS A 1 220 ? 24.120 67.858 51.902 1.00 16.23 220 HIS A CA 1
ATOM 1759 C C . HIS A 1 220 ? 24.825 68.077 50.567 1.00 17.83 220 HIS A C 1
ATOM 1760 O O . HIS A 1 220 ? 24.379 67.576 49.537 1.00 17.81 220 HIS A O 1
ATOM 1767 N N . GLY A 1 221 ? 25.914 68.845 50.591 1.00 17.73 221 GLY A N 1
ATOM 1768 C CA . GLY A 1 221 ? 26.764 69.035 49.431 1.00 17.30 221 GLY A CA 1
ATOM 1769 C C . GLY A 1 221 ? 26.144 69.859 48.325 1.00 19.32 221 GLY A C 1
ATOM 1770 O O . GLY A 1 221 ? 26.691 69.932 47.223 1.00 20.28 221 GLY A O 1
ATOM 1771 N N . VAL A 1 222 ? 25.007 70.490 48.612 1.00 20.27 222 VAL A N 1
ATOM 1772 C CA . VAL A 1 222 ? 24.277 71.254 47.594 1.00 21.54 222 VAL A CA 1
ATOM 1773 C C . VAL A 1 222 ? 25.052 72.458 47.041 1.00 21.98 222 VAL A C 1
ATOM 1774 O O . VAL A 1 222 ? 24.824 72.877 45.908 1.00 24.67 222 VAL A O 1
ATOM 1778 N N . ARG A 1 223 ? 25.958 73.019 47.833 1.00 21.58 223 ARG A N 1
ATOM 1779 C CA . ARG A 1 223 ? 26.694 74.195 47.385 1.00 22.76 223 ARG A CA 1
ATOM 1780 C C . ARG A 1 223 ? 27.870 73.826 46.480 1.00 23.07 223 ARG A C 1
ATOM 1781 O O . ARG A 1 223 ? 28.653 74.688 46.090 1.00 24.77 223 ARG A O 1
ATOM 1789 N N . ALA A 1 224 ? 27.985 72.548 46.139 1.00 22.23 224 ALA A N 1
ATOM 1790 C CA . ALA A 1 224 ? 28.984 72.123 45.166 1.00 24.25 224 ALA A CA 1
ATOM 1791 C C . ALA A 1 224 ? 28.554 72.583 43.777 1.00 25.26 224 ALA A C 1
ATOM 1792 O O . ALA A 1 224 ? 29.336 72.569 42.823 1.00 25.62 224 ALA A O 1
ATOM 1794 N N . PHE A 1 225 ? 27.298 72.996 43.684 1.00 24.81 225 PHE A N 1
ATOM 1795 C CA . PHE A 1 225 ? 26.709 73.412 42.424 1.00 26.22 225 PHE A CA 1
ATOM 1796 C C . PHE A 1 225 ? 27.313 74.744 42.012 1.00 27.98 225 PHE A C 1
ATOM 1797 O O . PHE A 1 225 ? 27.116 75.209 40.887 1.00 29.77 225 PHE A O 1
ATOM 1805 N N . GLU A 1 226 ? 28.046 75.359 42.935 1.00 25.55 226 GLU A N 1
ATOM 1806 C CA . GLU A 1 226 ? 28.697 76.630 42.660 1.00 25.98 226 GLU A CA 1
ATOM 1807 C C . GLU A 1 226 ? 30.083 76.406 42.088 1.00 27.30 226 GLU A C 1
ATOM 1808 O O . GLU A 1 226 ? 30.720 77.343 41.603 1.00 26.46 226 GLU A O 1
ATOM 1814 N N . ASP A 1 227 ? 30.541 75.160 42.141 1.00 26.26 227 ASP A N 1
ATOM 1815 C CA . ASP A 1 227 ? 31.925 74.839 41.828 1.00 27.98 227 ASP A CA 1
ATOM 1816 C C . ASP A 1 227 ? 32.023 73.766 40.753 1.00 29.21 227 ASP A C 1
ATOM 1817 O O . ASP A 1 227 ? 31.951 72.564 41.047 1.00 27.81 227 ASP A O 1
ATOM 1822 N N . GLU A 1 228 ? 32.208 74.212 39.512 1.00 29.95 228 GLU A N 1
ATOM 1823 C CA . GLU A 1 228 ? 32.186 73.325 38.348 1.00 29.70 228 GLU A CA 1
ATOM 1824 C C . GLU A 1 228 ? 33.225 72.218 38.390 1.00 28.81 228 GLU A C 1
ATOM 1825 O O . GLU A 1 228 ? 32.937 71.071 38.065 1.00 29.49 228 GLU A O 1
ATOM 1831 N N . ARG A 1 229 ? 34.436 72.564 38.795 1.00 29.91 229 ARG A N 1
ATOM 1832 C CA . ARG A 1 229 ? 35.503 71.582 38.868 1.00 31.06 229 ARG A CA 1
ATOM 1833 C C . ARG A 1 229 ? 35.230 70.538 39.956 1.00 29.35 229 ARG A C 1
ATOM 1834 O O . ARG A 1 229 ? 35.692 69.396 39.869 1.00 29.53 229 ARG A O 1
ATOM 1842 N N . LEU A 1 230 ? 34.462 70.931 40.968 1.00 28.21 230 LEU A N 1
ATOM 1843 C CA . LEU A 1 230 ? 34.026 69.998 42.003 1.00 27.88 230 LEU A CA 1
ATOM 1844 C C . LEU A 1 230 ? 32.861 69.161 41.489 1.00 26.70 230 LEU A C 1
ATOM 1845 O O . LEU A 1 230 ? 32.787 67.960 41.739 1.00 25.54 230 LEU A O 1
ATOM 1858 N N . ARG A 1 232 ? 32.400 68.245 38.505 1.00 27.81 232 ARG A N 1
ATOM 1859 C CA . ARG A 1 232 ? 33.011 67.237 37.657 1.00 27.28 232 ARG A CA 1
ATOM 1860 C C . ARG A 1 232 ? 33.634 66.132 38.495 1.00 26.47 232 ARG A C 1
ATOM 1861 O O . ARG A 1 232 ? 33.541 64.955 38.147 1.00 25.88 232 ARG A O 1
ATOM 1869 N N . ARG A 1 233 ? 34.238 66.511 39.618 1.00 26.93 233 ARG A N 1
ATOM 1870 C CA . ARG A 1 233 ? 34.812 65.534 40.544 1.00 26.88 233 ARG A CA 1
ATOM 1871 C C . ARG A 1 233 ? 33.747 64.610 41.138 1.00 26.45 233 ARG A C 1
ATOM 1872 O O . ARG A 1 233 ? 33.918 63.393 41.185 1.00 26.39 233 ARG A O 1
ATOM 1880 N N . LEU A 1 234 ? 32.656 65.202 41.606 1.00 25.92 234 LEU A N 1
ATOM 1881 C CA . LEU A 1 234 ? 31.538 64.438 42.141 1.00 26.18 234 LEU A CA 1
ATOM 1882 C C . LEU A 1 234 ? 31.051 63.456 41.094 1.00 25.59 234 LEU A C 1
ATOM 1883 O O . LEU A 1 234 ? 31.022 62.241 41.318 1.00 24.66 234 LEU A O 1
ATOM 1888 N N . ILE A 1 235 ? 30.671 64.004 39.945 1.00 25.99 235 ILE A N 1
ATOM 1889 C CA . ILE A 1 235 ? 30.160 63.222 38.830 1.00 25.36 235 ILE A CA 1
ATOM 1890 C C . ILE A 1 235 ? 31.115 62.084 38.483 1.00 25.92 235 ILE A C 1
ATOM 1891 O O . ILE A 1 235 ? 30.703 60.935 38.321 1.00 26.25 235 ILE A O 1
ATOM 1896 N N . ASP A 1 236 ? 32.398 62.412 38.401 1.00 25.69 236 ASP A N 1
ATOM 1897 C CA . ASP A 1 236 ? 33.415 61.459 37.975 1.00 26.57 236 ASP A CA 1
ATOM 1898 C C . ASP A 1 236 ? 33.738 60.367 39.002 1.00 25.40 236 ASP A C 1
ATOM 1899 O O . ASP A 1 236 ? 33.941 59.210 38.642 1.00 26.72 236 ASP A O 1
ATOM 1904 N N . GLU A 1 237 ? 33.789 60.725 40.278 1.00 25.12 237 GLU A N 1
ATOM 1905 C CA . GLU A 1 237 ? 34.116 59.742 41.304 1.00 25.11 237 GLU A CA 1
ATOM 1906 C C . GLU A 1 237 ? 32.869 59.017 41.834 1.00 24.33 237 GLU A C 1
ATOM 1907 O O . GLU A 1 237 ? 32.974 57.963 42.466 1.00 21.49 237 GLU A O 1
ATOM 1913 N N . GLN A 1 238 ? 31.695 59.584 41.561 1.00 23.73 238 GLN A N 1
ATOM 1914 C CA . GLN A 1 238 ? 30.428 58.978 41.969 1.00 23.48 238 GLN A CA 1
ATOM 1915 C C . GLN A 1 238 ? 30.297 58.932 43.489 1.00 23.77 238 GLN A C 1
ATOM 1916 O O . GLN A 1 238 ? 29.676 58.021 44.045 1.00 20.87 238 GLN A O 1
ATOM 1922 N N . ILE A 1 239 ? 30.908 59.915 44.148 1.00 22.84 239 ILE A N 1
ATOM 1923 C CA . ILE A 1 239 ? 30.774 60.091 45.587 1.00 21.16 239 ILE A CA 1
ATOM 1924 C C . ILE A 1 239 ? 29.343 60.510 45.914 1.00 19.80 239 ILE A C 1
ATOM 1925 O O . ILE A 1 239 ? 28.840 61.486 45.363 1.00 19.39 239 ILE A O 1
ATOM 1930 N N . PRO A 1 240 ? 28.678 59.760 46.804 1.00 18.76 240 PRO A N 1
ATOM 1931 C CA . PRO A 1 240 ? 27.273 60.016 47.149 1.00 18.42 240 PRO A CA 1
ATOM 1932 C C . PRO A 1 240 ? 27.060 61.348 47.853 1.00 16.94 240 PRO A C 1
ATOM 1933 O O . PRO A 1 240 ? 27.924 61.775 48.619 1.00 16.58 240 PRO A O 1
ATOM 1937 N N . LEU A 1 241 ? 25.927 61.992 47.576 1.00 16.11 241 LEU A N 1
ATOM 1938 C CA . LEU A 1 241 ? 25.483 63.172 48.321 1.00 16.62 241 LEU A CA 1
ATOM 1939 C C . LEU A 1 241 ? 24.164 62.896 49.030 1.00 17.06 241 LEU A C 1
ATOM 1940 O O . LEU A 1 241 ? 23.173 62.515 48.400 1.00 16.48 241 LEU A O 1
ATOM 1945 N N . THR A 1 242 ? 24.155 63.087 50.343 1.00 16.44 242 THR A N 1
ATOM 1946 C CA . THR A 1 242 ? 22.939 62.887 51.117 1.00 15.79 242 THR A CA 1
ATOM 1947 C C . THR A 1 242 ? 22.138 64.186 51.190 1.00 16.14 242 THR A C 1
ATOM 1948 O O . THR A 1 242 ? 22.212 64.936 52.166 1.00 16.84 242 THR A O 1
ATOM 1952 N N . VAL A 1 243 ? 21.371 64.436 50.136 1.00 15.84 243 VAL A N 1
ATOM 1953 C CA . VAL A 1 243 ? 20.596 65.664 49.995 1.00 16.64 243 VAL A CA 1
ATOM 1954 C C . VAL A 1 243 ? 19.300 65.620 50.817 1.00 16.24 243 VAL A C 1
ATOM 1955 O O . VAL A 1 243 ? 18.608 64.603 50.857 1.00 16.94 243 VAL A O 1
ATOM 1959 N N . CYS A 1 244 ? 18.979 66.724 51.478 1.00 15.13 244 CYS A N 1
ATOM 1960 C CA . CYS A 1 244 ? 17.785 66.784 52.304 1.00 15.06 244 CYS A CA 1
ATOM 1961 C C . CYS A 1 244 ? 16.909 67.936 51.857 1.00 16.88 244 CYS A C 1
ATOM 1962 O O . CYS A 1 244 ? 17.147 69.086 52.231 1.00 16.71 244 CYS A O 1
ATOM 1965 N N . PRO A 1 245 ? 15.883 67.626 51.049 1.00 17.54 245 PRO A N 1
ATOM 1966 C CA . PRO A 1 245 ? 15.036 68.653 50.441 1.00 18.17 245 PRO A CA 1
ATOM 1967 C C . PRO A 1 245 ? 14.340 69.553 51.456 1.00 17.56 245 PRO A C 1
ATOM 1968 O O . PRO A 1 245 ? 14.628 70.747 51.470 1.00 18.72 245 PRO A O 1
ATOM 1972 N N . LEU A 1 246 ? 13.452 69.000 52.280 1.00 16.84 246 LEU A N 1
ATOM 1973 C CA . LEU A 1 246 ? 12.688 69.805 53.238 1.00 18.44 246 LEU A CA 1
ATOM 1974 C C . LEU A 1 246 ? 13.578 70.544 54.231 1.00 17.62 246 LEU A C 1
ATOM 1975 O O . LEU A 1 246 ? 13.257 71.647 54.673 1.00 17.28 246 LEU A O 1
ATOM 1980 N N . SER A 1 247 ? 14.696 69.920 54.580 1.00 17.66 247 SER A N 1
ATOM 1981 C CA . SER A 1 247 ? 15.676 70.549 55.451 1.00 17.98 247 SER A CA 1
ATOM 1982 C C . SER A 1 247 ? 16.183 71.845 54.826 1.00 18.49 247 SER A C 1
ATOM 1983 O O . SER A 1 247 ? 16.195 72.895 55.475 1.00 18.58 247 SER A O 1
ATOM 1986 N N . ASN A 1 248 ? 16.593 71.763 53.563 1.00 17.68 248 ASN A N 1
ATOM 1987 C CA . ASN A 1 248 ? 17.135 72.917 52.853 1.00 19.12 248 ASN A CA 1
ATOM 1988 C C . ASN A 1 248 ? 16.125 74.057 52.733 1.00 20.51 248 ASN A C 1
ATOM 1989 O O . ASN A 1 248 ? 16.460 75.221 52.943 1.00 20.96 248 ASN A O 1
ATOM 1994 N N . THR A 1 249 ? 14.886 73.712 52.408 1.00 19.14 249 THR A N 1
ATOM 1995 C CA . THR A 1 249 ? 13.809 74.694 52.371 1.00 20.59 249 THR A CA 1
ATOM 1996 C C . THR A 1 249 ? 13.554 75.333 53.738 1.00 20.24 249 THR A C 1
ATOM 1997 O O . THR A 1 249 ? 13.551 76.557 53.871 1.00 21.16 249 THR A O 1
ATOM 2001 N N . LYS A 1 250 ? 13.342 74.505 54.755 1.00 18.68 250 LYS A N 1
ATOM 2002 C CA . LYS A 1 250 ? 13.057 75.018 56.093 1.00 20.67 250 LYS A CA 1
ATOM 2003 C C . LYS A 1 250 ? 14.216 75.829 56.692 1.00 21.14 250 LYS A C 1
ATOM 2004 O O . LYS A 1 250 ? 13.987 76.756 57.463 1.00 21.94 250 LYS A O 1
ATOM 2010 N N . LEU A 1 251 ? 15.453 75.488 56.344 1.00 19.61 251 LEU A N 1
ATOM 2011 C CA . LEU A 1 251 ? 16.589 76.265 56.836 1.00 20.75 251 LEU A CA 1
ATOM 2012 C C . LEU A 1 251 ? 16.978 77.388 55.874 1.00 21.49 251 LEU A C 1
ATOM 2013 O O . LEU A 1 251 ? 17.975 78.074 56.083 1.00 21.76 251 LEU A O 1
ATOM 2018 N N . CYS A 1 252 ? 16.187 77.563 54.819 1.00 22.18 252 CYS A N 1
ATOM 2019 C CA . CYS A 1 252 ? 16.359 78.678 53.879 1.00 22.80 252 CYS A CA 1
ATOM 2020 C C . CYS A 1 252 ? 17.568 78.554 52.969 1.00 23.09 252 CYS A C 1
ATOM 2021 O O . CYS A 1 252 ? 18.010 79.543 52.395 1.00 25.60 252 CYS A O 1
ATOM 2024 N N . VAL A 1 253 ? 18.116 77.354 52.845 1.00 22.82 253 VAL A N 1
ATOM 2025 C CA . VAL A 1 253 ? 19.198 77.136 51.897 1.00 22.44 253 VAL A CA 1
ATOM 2026 C C . VAL A 1 253 ? 18.669 77.467 50.508 1.00 25.29 253 VAL A C 1
ATOM 2027 O O . VAL A 1 253 ? 19.370 78.055 49.685 1.00 25.71 253 VAL A O 1
ATOM 2031 N N . PHE A 1 254 ? 17.425 77.073 50.256 1.00 25.39 254 PHE A N 1
ATOM 2032 C CA . PHE A 1 254 ? 16.717 77.469 49.047 1.00 26.24 254 PHE A CA 1
ATOM 2033 C C . PHE A 1 254 ? 15.463 78.227 49.449 1.00 28.00 254 PHE A C 1
ATOM 2034 O O . PHE A 1 254 ? 14.796 77.863 50.425 1.00 26.48 254 PHE A O 1
ATOM 2042 N N . ASP A 1 255 ? 15.148 79.284 48.706 1.00 27.98 255 ASP A N 1
ATOM 2043 C CA . ASP A 1 255 ? 13.996 80.120 49.019 1.00 29.80 255 ASP A CA 1
ATOM 2044 C C . ASP A 1 255 ? 12.687 79.390 48.732 1.00 30.30 255 ASP A C 1
ATOM 2045 O O . ASP A 1 255 ? 11.625 79.753 49.240 1.00 28.18 255 ASP A O 1
ATOM 2050 N N . ASP A 1 256 ? 12.775 78.346 47.920 1.00 30.44 256 ASP A N 1
ATOM 2051 C CA . ASP A 1 256 ? 11.602 77.581 47.543 1.00 30.79 256 ASP A CA 1
ATOM 2052 C C . ASP A 1 256 ? 12.032 76.205 47.071 1.00 30.13 256 ASP A C 1
ATOM 2053 O O . ASP A 1 256 ? 13.162 76.032 46.618 1.00 30.37 256 ASP A O 1
ATOM 2066 N N . SER A 1 258 ? 11.028 74.793 44.518 1.00 31.23 258 SER A N 1
ATOM 2067 C CA . SER A 1 258 ? 11.171 74.928 43.071 1.00 30.63 258 SER A CA 1
ATOM 2068 C C . SER A 1 258 ? 12.560 75.439 42.689 1.00 30.53 258 SER A C 1
ATOM 2069 O O . SER A 1 258 ? 12.953 75.369 41.526 1.00 31.68 258 SER A O 1
ATOM 2072 N N . GLN A 1 259 ? 13.296 75.951 43.674 1.00 30.50 259 GLN A N 1
ATOM 2073 C CA . GLN A 1 259 ? 14.666 76.417 43.465 1.00 28.96 259 GLN A CA 1
ATOM 2074 C C . GLN A 1 259 ? 15.698 75.302 43.664 1.00 28.20 259 GLN A C 1
ATOM 2075 O O . GLN A 1 259 ? 16.884 75.507 43.416 1.00 28.55 259 GLN A O 1
ATOM 2081 N N . HIS A 1 260 ? 15.264 74.132 44.121 1.00 26.39 260 HIS A N 1
ATOM 2082 C CA . HIS A 1 260 ? 16.217 73.089 44.499 1.00 25.37 260 HIS A CA 1
ATOM 2083 C C . HIS A 1 260 ? 16.915 72.467 43.301 1.00 27.32 260 HIS A C 1
ATOM 2084 O O . HIS A 1 260 ? 16.303 72.235 42.254 1.00 29.44 260 HIS A O 1
ATOM 2091 N N . THR A 1 261 ? 18.196 72.170 43.483 1.00 25.92 261 THR A N 1
ATOM 2092 C CA . THR A 1 261 ? 19.058 71.740 42.398 1.00 23.80 261 THR A CA 1
ATOM 2093 C C . THR A 1 261 ? 19.319 70.245 42.418 1.00 24.69 261 THR A C 1
ATOM 2094 O O . THR A 1 261 ? 20.232 69.765 41.750 1.00 26.32 261 THR A O 1
ATOM 2098 N N . ILE A 1 262 ? 18.529 69.500 43.181 1.00 24.87 262 ILE A N 1
ATOM 2099 C CA . ILE A 1 262 ? 18.801 68.074 43.355 1.00 24.43 262 ILE A CA 1
ATOM 2100 C C . ILE A 1 262 ? 18.550 67.258 42.080 1.00 26.11 262 ILE A C 1
ATOM 2101 O O . ILE A 1 262 ? 19.296 66.321 41.762 1.00 25.18 262 ILE A O 1
ATOM 2106 N N . LEU A 1 263 ? 17.498 67.611 41.352 1.00 26.28 263 LEU A N 1
ATOM 2107 C CA . LEU A 1 263 ? 17.196 66.916 40.115 1.00 27.97 263 LEU A CA 1
ATOM 2108 C C . LEU A 1 263 ? 18.221 67.318 39.066 1.00 27.48 263 LEU A C 1
ATOM 2109 O O . LEU A 1 263 ? 18.723 66.482 38.315 1.00 27.55 263 LEU A O 1
ATOM 2114 N N . ASP A 1 264 ? 18.542 68.605 39.035 1.00 26.66 264 ASP A N 1
ATOM 2115 C CA . ASP A 1 264 ? 19.586 69.102 38.151 1.00 26.73 264 ASP A CA 1
ATOM 2116 C C . ASP A 1 264 ? 20.849 68.272 38.314 1.00 26.67 264 ASP A C 1
ATOM 2117 O O . ASP A 1 264 ? 21.428 67.808 37.337 1.00 28.78 264 ASP A O 1
ATOM 2130 N N . LEU A 1 266 ? 21.121 65.283 39.707 1.00 26.88 266 LEU A N 1
ATOM 2131 C CA . LEU A 1 266 ? 20.851 63.909 39.310 1.00 26.70 266 LEU A CA 1
ATOM 2132 C C . LEU A 1 266 ? 21.052 63.753 37.808 1.00 27.52 266 LEU A C 1
ATOM 2133 O O . LEU A 1 266 ? 21.743 62.839 37.353 1.00 26.06 266 LEU A O 1
ATOM 2138 N N . GLU A 1 267 ? 20.450 64.664 37.049 1.00 28.18 267 GLU A N 1
ATOM 2139 C CA . GLU A 1 267 ? 20.492 64.613 35.590 1.00 29.19 267 GLU A CA 1
ATOM 2140 C C . GLU A 1 267 ? 21.897 64.812 35.043 1.00 29.74 267 GLU A C 1
ATOM 2141 O O . GLU A 1 267 ? 22.175 64.445 33.905 1.00 31.29 267 GLU A O 1
ATOM 2147 N N . ARG A 1 268 ? 22.777 65.387 35.856 1.00 29.24 268 ARG A N 1
ATOM 2148 C CA . ARG A 1 268 ? 24.168 65.587 35.461 1.00 27.63 268 ARG A CA 1
ATOM 2149 C C . ARG A 1 268 ? 25.035 64.386 35.804 1.00 26.11 268 ARG A C 1
ATOM 2150 O O . ARG A 1 268 ? 26.150 64.263 35.311 1.00 25.94 268 ARG A O 1
ATOM 2158 N N . GLY A 1 269 ? 24.520 63.504 36.655 1.00 27.17 269 GLY A N 1
ATOM 2159 C CA . GLY A 1 269 ? 25.233 62.288 37.006 1.00 25.53 269 GLY A CA 1
ATOM 2160 C C . GLY A 1 269 ? 25.788 62.277 38.418 1.00 24.47 269 GLY A C 1
ATOM 2161 O O . GLY A 1 269 ? 26.553 61.385 38.791 1.00 24.36 269 GLY A O 1
ATOM 2162 N N . VAL A 1 270 ? 25.413 63.279 39.205 1.00 25.34 270 VAL A N 1
ATOM 2163 C CA . VAL A 1 270 ? 25.800 63.323 40.611 1.00 24.35 270 VAL A CA 1
ATOM 2164 C C . VAL A 1 270 ? 24.970 62.300 41.383 1.00 23.67 270 VAL A C 1
ATOM 2165 O O . VAL A 1 270 ? 23.742 62.269 41.269 1.00 22.52 270 VAL A O 1
ATOM 2169 N N . LYS A 1 271 ? 25.645 61.458 42.158 1.00 22.92 271 LYS A N 1
ATOM 2170 C CA . LYS A 1 271 ? 24.983 60.374 42.878 1.00 21.74 271 LYS A CA 1
ATOM 2171 C C . LYS A 1 271 ? 24.218 60.896 44.080 1.00 20.29 271 LYS A C 1
ATOM 2172 O O . LYS A 1 271 ? 24.502 60.533 45.213 1.00 19.51 271 LYS A O 1
ATOM 2178 N N . VAL A 1 272 ? 23.245 61.760 43.824 1.00 20.74 272 VAL A N 1
ATOM 2179 C CA . VAL A 1 272 ? 22.469 62.363 44.895 1.00 20.43 272 VAL A CA 1
ATOM 2180 C C . VAL A 1 272 ? 21.411 61.401 45.442 1.00 20.27 272 VAL A C 1
ATOM 2181 O O . VAL A 1 272 ? 20.885 60.562 44.709 1.00 22.10 272 VAL A O 1
ATOM 2185 N N . THR A 1 273 ? 21.108 61.534 46.732 1.00 18.15 273 THR A N 1
ATOM 2186 C CA . THR A 1 273 ? 20.074 60.737 47.384 1.00 16.49 273 THR A CA 1
ATOM 2187 C C . THR A 1 273 ? 19.077 61.641 48.109 1.00 17.18 273 THR A C 1
ATOM 2188 O O . THR A 1 273 ? 19.277 62.851 48.211 1.00 16.41 273 THR A O 1
ATOM 2192 N N . VAL A 1 274 ? 17.993 61.051 48.604 1.00 17.94 274 VAL A N 1
ATOM 2193 C CA . VAL A 1 274 ? 16.966 61.807 49.314 1.00 15.86 274 VAL A CA 1
ATOM 2194 C C . VAL A 1 274 ? 16.881 61.330 50.759 1.00 16.38 274 VAL A C 1
ATOM 2195 O O . VAL A 1 274 ? 16.842 60.129 51.021 1.00 15.84 274 VAL A O 1
ATOM 2199 N N . ASN A 1 275 ? 16.872 62.277 51.693 1.00 16.50 275 ASN A N 1
ATOM 2200 C CA . ASN A 1 275 ? 16.829 61.967 53.115 1.00 15.80 275 ASN A CA 1
ATOM 2201 C C . ASN A 1 275 ? 16.037 63.046 53.851 1.00 15.70 275 ASN A C 1
ATOM 2202 O O . ASN A 1 275 ? 15.899 64.155 53.343 1.00 15.23 275 ASN A O 1
ATOM 2207 N N . SER A 1 276 ? 15.533 62.734 55.045 1.00 15.37 276 SER A N 1
ATOM 2208 C CA . SER A 1 276 ? 14.706 63.692 55.788 1.00 15.86 276 SER A CA 1
ATOM 2209 C C . SER A 1 276 ? 15.480 64.564 56.784 1.00 15.37 276 SER A C 1
ATOM 2210 O O . SER A 1 276 ? 15.006 65.636 57.155 1.00 15.51 276 SER A O 1
ATOM 2213 N N . ASP A 1 277 ? 16.655 64.103 57.212 1.00 15.50 277 ASP A N 1
ATOM 2214 C CA . ASP A 1 277 ? 17.548 64.889 58.084 1.00 15.38 277 ASP A CA 1
ATOM 2215 C C . ASP A 1 277 ? 17.068 65.052 59.541 1.00 14.25 277 ASP A C 1
ATOM 2216 O O . ASP A 1 277 ? 17.569 64.406 60.464 1.00 13.03 277 ASP A O 1
ATOM 2221 N N . ASP A 1 278 ? 16.120 65.956 59.737 1.00 14.30 278 ASP A N 1
ATOM 2222 C CA . ASP A 1 278 ? 15.498 66.146 61.039 1.00 14.43 278 ASP A CA 1
ATOM 2223 C C . ASP A 1 278 ? 13.983 66.240 60.845 1.00 15.13 278 ASP A C 1
ATOM 2224 O O . ASP A 1 278 ? 13.403 67.319 60.921 1.00 15.72 278 ASP A O 1
ATOM 2229 N N . PRO A 1 279 ? 13.344 65.089 60.584 1.00 15.04 279 PRO A N 1
ATOM 2230 C CA . PRO A 1 279 ? 11.965 65.003 60.091 1.00 14.89 279 PRO A CA 1
ATOM 2231 C C . PRO A 1 279 ? 10.936 65.544 61.076 1.00 14.98 279 PRO A C 1
ATOM 2232 O O . PRO A 1 279 ? 9.898 66.045 60.649 1.00 16.45 279 PRO A O 1
ATOM 2236 N N . ALA A 1 280 ? 11.213 65.444 62.370 1.00 14.40 280 ALA A N 1
ATOM 2237 C CA . ALA A 1 280 ? 10.314 65.995 63.376 1.00 14.14 280 ALA A CA 1
ATOM 2238 C C . ALA A 1 280 ? 10.296 67.525 63.320 1.00 15.77 280 ALA A C 1
ATOM 2239 O O . ALA A 1 280 ? 9.316 68.158 63.716 1.00 14.63 280 ALA A O 1
ATOM 2241 N N . TYR A 1 281 ? 11.380 68.109 62.812 1.00 15.96 281 TYR A N 1
ATOM 2242 C CA . TYR A 1 281 ? 11.525 69.564 62.757 1.00 16.21 281 TYR A CA 1
ATOM 2243 C C . TYR A 1 281 ? 11.174 70.151 61.392 1.00 16.94 281 TYR A C 1
ATOM 2244 O O . TYR A 1 281 ? 10.837 71.334 61.276 1.00 17.58 281 TYR A O 1
ATOM 2253 N N . PHE A 1 282 ? 11.245 69.326 60.354 1.00 17.05 282 PHE A N 1
ATOM 2254 C CA . PHE A 1 282 ? 11.011 69.817 58.999 1.00 17.40 282 PHE A CA 1
ATOM 2255 C C . PHE A 1 282 ? 9.708 69.302 58.367 1.00 18.89 282 PHE A C 1
ATOM 2256 O O . PHE A 1 282 ? 9.510 69.387 57.158 1.00 19.15 282 PHE A O 1
ATOM 2264 N N . GLY A 1 283 ? 8.816 68.779 59.201 1.00 19.12 283 GLY A N 1
ATOM 2265 C CA . GLY A 1 283 ? 7.502 68.357 58.750 1.00 19.59 283 GLY A CA 1
ATOM 2266 C C . GLY A 1 283 ? 7.476 67.250 57.709 1.00 19.77 283 GLY A C 1
ATOM 2267 O O . GLY A 1 283 ? 6.661 67.270 56.786 1.00 19.87 283 GLY A O 1
ATOM 2268 N N . GLY A 1 284 ? 8.348 66.266 57.848 1.00 17.61 284 GLY A N 1
ATOM 2269 C CA . GLY A 1 284 ? 8.294 65.158 56.923 1.00 17.63 284 GLY A CA 1
ATOM 2270 C C . GLY A 1 284 ? 9.461 64.208 56.993 1.00 16.44 284 GLY A C 1
ATOM 2271 O O . GLY A 1 284 ? 10.602 64.607 57.211 1.00 17.30 284 GLY A O 1
ATOM 2272 N N . TYR A 1 285 ? 9.155 62.936 56.795 1.00 16.64 285 TYR A N 1
ATOM 2273 C CA . TYR A 1 285 ? 10.164 61.893 56.753 1.00 16.75 285 TYR A CA 1
ATOM 2274 C C . TYR A 1 285 ? 10.613 61.688 55.311 1.00 16.86 285 TYR A C 1
ATOM 2275 O O . TYR A 1 285 ? 10.338 62.523 54.452 1.00 17.95 285 TYR A O 1
ATOM 2284 N N . VAL A 1 286 ? 11.310 60.599 55.034 1.00 15.94 286 VAL A N 1
ATOM 2285 C CA . VAL A 1 286 ? 11.922 60.449 53.722 1.00 17.05 286 VAL A CA 1
ATOM 2286 C C . VAL A 1 286 ? 10.903 60.488 52.571 1.00 18.16 286 VAL A C 1
ATOM 2287 O O . VAL A 1 286 ? 11.163 61.091 51.531 1.00 18.53 286 VAL A O 1
ATOM 2291 N N . THR A 1 287 ? 9.747 59.857 52.758 1.00 18.28 287 THR A N 1
ATOM 2292 C CA . THR A 1 287 ? 8.719 59.823 51.713 1.00 19.19 287 THR A CA 1
ATOM 2293 C C . THR A 1 287 ? 8.131 61.204 51.435 1.00 18.88 287 THR A C 1
ATOM 2294 O O . THR A 1 287 ? 7.836 61.545 50.291 1.00 19.25 287 THR A O 1
ATOM 2298 N N . GLU A 1 288 ? 7.959 61.996 52.485 1.00 18.74 288 GLU A N 1
ATOM 2299 C CA . GLU A 1 288 ? 7.520 63.374 52.310 1.00 19.84 288 GLU A CA 1
ATOM 2300 C C . GLU A 1 288 ? 8.560 64.184 51.545 1.00 19.13 288 GLU A C 1
ATOM 2301 O O . GLU A 1 288 ? 8.234 65.195 50.931 1.00 20.19 288 GLU A O 1
ATOM 2307 N N . ASN A 1 289 ? 9.811 63.745 51.584 1.00 17.38 289 ASN A N 1
ATOM 2308 C CA . ASN A 1 289 ? 10.854 64.442 50.849 1.00 18.62 289 ASN A CA 1
ATOM 2309 C C . ASN A 1 289 ? 10.787 64.137 49.350 1.00 20.02 289 ASN A C 1
ATOM 2310 O O . ASN A 1 289 ? 10.876 65.046 48.523 1.00 19.78 289 ASN A O 1
ATOM 2315 N N . PHE A 1 290 ? 10.616 62.860 49.014 1.00 19.77 290 PHE A N 1
ATOM 2316 C CA . PHE A 1 290 ? 10.455 62.436 47.627 1.00 21.22 290 PHE A CA 1
ATOM 2317 C C . PHE A 1 290 ? 9.289 63.154 46.987 1.00 22.85 290 PHE A C 1
ATOM 2318 O O . PHE A 1 290 ? 9.329 63.507 45.808 1.00 22.30 290 PHE A O 1
ATOM 2326 N N . HIS A 1 291 ? 8.252 63.361 47.793 1.00 22.72 291 HIS A N 1
ATOM 2327 C CA . HIS A 1 291 ? 6.982 63.889 47.333 1.00 23.16 291 HIS A CA 1
ATOM 2328 C C . HIS A 1 291 ? 7.089 65.372 47.025 1.00 24.33 291 HIS A C 1
ATOM 2329 O O . HIS A 1 291 ? 6.589 65.841 46.003 1.00 26.47 291 HIS A O 1
ATOM 2336 N N . ALA A 1 292 ? 7.728 66.110 47.923 1.00 23.10 292 ALA A N 1
ATOM 2337 C CA . ALA A 1 292 ? 7.965 67.530 47.706 1.00 24.31 292 ALA A CA 1
ATOM 2338 C C . ALA A 1 292 ? 8.692 67.731 46.379 1.00 24.38 292 ALA A C 1
ATOM 2339 O O . ALA A 1 292 ? 8.423 68.685 45.650 1.00 24.29 292 ALA A O 1
ATOM 2341 N N . LEU A 1 293 ? 9.605 66.815 46.071 1.00 22.97 293 LEU A N 1
ATOM 2342 C CA . LEU A 1 293 ? 10.344 66.863 44.817 1.00 25.62 293 LEU A CA 1
ATOM 2343 C C . LEU A 1 293 ? 9.410 66.745 43.622 1.00 27.64 293 LEU A C 1
ATOM 2344 O O . LEU A 1 293 ? 9.545 67.477 42.642 1.00 28.84 293 LEU A O 1
ATOM 2349 N N . GLN A 1 294 ? 8.459 65.823 43.709 1.00 26.65 294 GLN A N 1
ATOM 2350 C CA . GLN A 1 294 ? 7.522 65.591 42.620 1.00 28.01 294 GLN A CA 1
ATOM 2351 C C . GLN A 1 294 ? 6.575 66.769 42.447 1.00 29.11 294 GLN A C 1
ATOM 2352 O O . GLN A 1 294 ? 6.300 67.206 41.328 1.00 29.60 294 GLN A O 1
ATOM 2358 N N . GLN A 1 295 ? 6.081 67.283 43.564 1.00 28.29 295 GLN A N 1
ATOM 2359 C CA . GLN A 1 295 ? 5.114 68.368 43.535 1.00 29.59 295 GLN A CA 1
ATOM 2360 C C . GLN A 1 295 ? 5.716 69.678 43.037 1.00 28.92 295 GLN A C 1
ATOM 2361 O O . GLN A 1 295 ? 5.080 70.406 42.277 1.00 28.51 295 GLN A O 1
ATOM 2367 N N . SER A 1 296 ? 6.938 69.975 43.475 1.00 29.92 296 SER A N 1
ATOM 2368 C CA . SER A 1 296 ? 7.536 71.291 43.235 1.00 29.98 296 SER A CA 1
ATOM 2369 C C . SER A 1 296 ? 8.529 71.320 42.077 1.00 28.65 296 SER A C 1
ATOM 2370 O O . SER A 1 296 ? 8.735 72.371 41.473 1.00 26.95 296 SER A O 1
ATOM 2373 N N . LEU A 1 297 ? 9.134 70.170 41.776 1.00 27.82 297 LEU A N 1
ATOM 2374 C CA . LEU A 1 297 ? 10.103 70.058 40.685 1.00 28.07 297 LEU A CA 1
ATOM 2375 C C . LEU A 1 297 ? 9.657 69.064 39.616 1.00 30.06 297 LEU A C 1
ATOM 2376 O O . LEU A 1 297 ? 10.450 68.672 38.755 1.00 30.80 297 LEU A O 1
ATOM 2381 N N . GLY A 1 298 ? 8.397 68.647 39.678 1.00 29.34 298 GLY A N 1
ATOM 2382 C CA . GLY A 1 298 ? 7.873 67.692 38.719 1.00 28.60 298 GLY A CA 1
ATOM 2383 C C . GLY A 1 298 ? 8.772 66.488 38.517 1.00 29.63 298 GLY A C 1
ATOM 2384 O O . GLY A 1 298 ? 8.933 65.994 37.402 1.00 31.30 298 GLY A O 1
ATOM 2393 N N . THR A 1 300 ? 9.808 62.842 38.138 1.00 29.40 300 THR A N 1
ATOM 2394 C CA . THR A 1 300 ? 9.077 61.732 37.543 1.00 27.42 300 THR A CA 1
ATOM 2395 C C . THR A 1 300 ? 9.330 60.443 38.310 1.00 30.16 300 THR A C 1
ATOM 2396 O O . THR A 1 300 ? 10.246 60.376 39.132 1.00 31.48 300 THR A O 1
ATOM 2400 N N . GLU A 1 301 ? 8.523 59.419 38.039 1.00 28.80 301 GLU A N 1
ATOM 2401 C CA . GLU A 1 301 ? 8.744 58.107 38.632 1.00 31.34 301 GLU A CA 1
ATOM 2402 C C . GLU A 1 301 ? 10.123 57.613 38.229 1.00 31.77 301 GLU A C 1
ATOM 2403 O O . GLU A 1 301 ? 10.755 56.826 38.935 1.00 31.17 301 GLU A O 1
ATOM 2409 N N . GLU A 1 302 ? 10.575 58.080 37.072 1.00 31.12 302 GLU A N 1
ATOM 2410 C CA . GLU A 1 302 ? 11.875 57.708 36.549 1.00 32.27 302 GLU A CA 1
ATOM 2411 C C . GLU A 1 302 ? 12.939 58.097 37.557 1.00 30.52 302 GLU A C 1
ATOM 2412 O O . GLU A 1 302 ? 13.705 57.262 38.037 1.00 29.51 302 GLU A O 1
ATOM 2418 N N . GLN A 1 303 ? 12.976 59.385 37.868 1.00 29.64 303 GLN A N 1
ATOM 2419 C CA . GLN A 1 303 ? 13.989 59.923 38.749 1.00 29.60 303 GLN A CA 1
ATOM 2420 C C . GLN A 1 303 ? 13.744 59.419 40.160 1.00 29.93 303 GLN A C 1
ATOM 2421 O O . GLN A 1 303 ? 14.676 59.296 40.953 1.00 28.23 303 GLN A O 1
ATOM 2427 N N . ALA A 1 304 ? 12.486 59.114 40.465 1.00 30.20 304 ALA A N 1
ATOM 2428 C CA . ALA A 1 304 ? 12.149 58.511 41.746 1.00 27.93 304 ALA A CA 1
ATOM 2429 C C . ALA A 1 304 ? 12.899 57.204 41.927 1.00 26.84 304 ALA A C 1
ATOM 2430 O O . ALA A 1 304 ? 13.665 57.042 42.879 1.00 26.35 304 ALA A O 1
ATOM 2432 N N . ARG A 1 305 ? 12.682 56.271 41.009 1.00 26.91 305 ARG A N 1
ATOM 2433 C CA . ARG A 1 305 ? 13.345 54.976 41.092 1.00 28.48 305 ARG A CA 1
ATOM 2434 C C . ARG A 1 305 ? 14.854 55.151 41.148 1.00 25.26 305 ARG A C 1
ATOM 2435 O O . ARG A 1 305 ? 15.558 54.388 41.809 1.00 22.49 305 ARG A O 1
ATOM 2443 N N . ARG A 1 306 ? 15.339 56.175 40.458 1.00 25.60 306 ARG A N 1
ATOM 2444 C CA . ARG A 1 306 ? 16.770 56.409 40.343 1.00 26.51 306 ARG A CA 1
ATOM 2445 C C . ARG A 1 306 ? 17.369 56.886 41.675 1.00 24.59 306 ARG A C 1
ATOM 2446 O O . ARG A 1 306 ? 18.365 56.336 42.154 1.00 22.55 306 ARG A O 1
ATOM 2454 N N . LEU A 1 307 ? 16.753 57.907 42.263 1.00 23.79 307 LEU A N 1
ATOM 2455 C CA . LEU A 1 307 ? 17.155 58.413 43.570 1.00 23.23 307 LEU A CA 1
ATOM 2456 C C . LEU A 1 307 ? 17.124 57.322 44.639 1.00 21.51 307 LEU A C 1
ATOM 2457 O O . LEU A 1 307 ? 18.089 57.140 45.382 1.00 20.36 307 LEU A O 1
ATOM 2462 N N . ALA A 1 308 ? 16.017 56.588 44.701 1.00 22.09 308 ALA A N 1
ATOM 2463 C CA . ALA A 1 308 ? 15.876 55.493 45.658 1.00 21.39 308 ALA A CA 1
ATOM 2464 C C . ALA A 1 308 ? 16.944 54.432 45.463 1.00 20.11 308 ALA A C 1
ATOM 2465 O O . ALA A 1 308 ? 17.439 53.859 46.430 1.00 20.55 308 ALA A O 1
ATOM 2467 N N . GLN A 1 309 ? 17.297 54.164 44.213 1.00 21.21 309 GLN A N 1
ATOM 2468 C CA . GLN A 1 309 ? 18.310 53.156 43.930 1.00 21.84 309 GLN A CA 1
ATOM 2469 C C . GLN A 1 309 ? 19.692 53.639 44.356 1.00 21.21 309 GLN A C 1
ATOM 2470 O O . GLN A 1 309 ? 20.517 52.847 44.823 1.00 20.96 309 GLN A O 1
ATOM 2476 N N . ASN A 1 310 ? 19.940 54.938 44.194 1.00 20.59 310 ASN A N 1
ATOM 2477 C CA . ASN A 1 310 ? 21.214 55.522 44.612 1.00 21.29 310 ASN A CA 1
ATOM 2478 C C . ASN A 1 310 ? 21.436 55.356 46.105 1.00 20.66 310 ASN A C 1
ATOM 2479 O O . ASN A 1 310 ? 22.533 55.019 46.534 1.00 20.59 310 ASN A O 1
ATOM 2484 N N . SER A 1 311 ? 20.390 55.588 46.897 1.00 19.93 311 SER A N 1
ATOM 2485 C CA . SER A 1 311 ? 20.498 55.408 48.336 1.00 18.23 311 SER A CA 1
ATOM 2486 C C . SER A 1 311 ? 20.865 53.968 48.673 1.00 18.41 311 SER A C 1
ATOM 2487 O O . SER A 1 311 ? 21.610 53.732 49.615 1.00 19.45 311 SER A O 1
ATOM 2490 N N . LEU A 1 312 ? 20.364 53.006 47.901 1.00 18.03 312 LEU A N 1
ATOM 2491 C CA . LEU A 1 312 ? 20.749 51.611 48.116 1.00 18.90 312 LEU A CA 1
ATOM 2492 C C . LEU A 1 312 ? 22.212 51.402 47.744 1.00 19.00 312 LEU A C 1
ATOM 2493 O O . LEU A 1 312 ? 22.966 50.762 48.474 1.00 17.72 312 LEU A O 1
ATOM 2498 N N . ASP A 1 313 ? 22.606 51.961 46.604 1.00 20.48 313 ASP A N 1
ATOM 2499 C CA . ASP A 1 313 ? 23.991 51.884 46.143 1.00 21.12 313 ASP A CA 1
ATOM 2500 C C . ASP A 1 313 ? 24.970 52.511 47.126 1.00 18.87 313 ASP A C 1
ATOM 2501 O O . ASP A 1 313 ? 26.086 52.029 47.282 1.00 18.60 313 ASP A O 1
ATOM 2506 N N . ALA A 1 314 ? 24.543 53.588 47.780 1.00 19.23 314 ALA A N 1
ATOM 2507 C CA . ALA A 1 314 ? 25.447 54.417 48.576 1.00 19.26 314 ALA A CA 1
ATOM 2508 C C . ALA A 1 314 ? 25.668 53.877 49.981 1.00 16.86 314 ALA A C 1
ATOM 2509 O O . ALA A 1 314 ? 26.451 54.433 50.735 1.00 17.20 314 ALA A O 1
ATOM 2511 N N . ARG A 1 315 ? 24.964 52.805 50.328 1.00 17.86 315 ARG A N 1
ATOM 2512 C CA . ARG A 1 315 ? 25.135 52.151 51.625 1.00 18.59 315 ARG A CA 1
ATOM 2513 C C . ARG A 1 315 ? 26.607 51.843 51.908 1.00 17.89 315 ARG A C 1
ATOM 2514 O O . ARG A 1 315 ? 27.345 51.467 51.003 1.00 20.63 315 ARG A O 1
ATOM 2522 N N . LEU A 1 316 ? 27.031 51.994 53.159 1.00 16.31 316 LEU A N 1
ATOM 2523 C CA . LEU A 1 316 ? 28.398 51.643 53.552 1.00 17.86 316 LEU A CA 1
ATOM 2524 C C . LEU A 1 316 ? 28.552 50.175 53.969 1.00 16.53 316 LEU A C 1
ATOM 2525 O O . LEU A 1 316 ? 27.715 49.627 54.686 1.00 16.64 316 LEU A O 1
ATOM 2530 N N . TYR B 1 4 ? 58.566 20.908 63.028 1.00 20.79 4 TYR B N 1
ATOM 2531 C CA . TYR B 1 4 ? 58.072 21.975 63.894 1.00 22.07 4 TYR B CA 1
ATOM 2532 C C . TYR B 1 4 ? 57.939 23.273 63.114 1.00 22.31 4 TYR B C 1
ATOM 2533 O O . TYR B 1 4 ? 56.863 23.865 63.071 1.00 22.26 4 TYR B O 1
ATOM 2542 N N . GLU B 1 5 ? 59.036 23.724 62.515 1.00 22.49 5 GLU B N 1
ATOM 2543 C CA . GLU B 1 5 ? 58.988 24.900 61.653 1.00 22.62 5 GLU B CA 1
ATOM 2544 C C . GLU B 1 5 ? 57.960 24.696 60.538 1.00 21.92 5 GLU B C 1
ATOM 2545 O O . GLU B 1 5 ? 57.270 25.638 60.126 1.00 22.03 5 GLU B O 1
ATOM 2551 N N . TRP B 1 6 ? 57.857 23.462 60.058 1.00 19.91 6 TRP B N 1
ATOM 2552 C CA . TRP B 1 6 ? 56.866 23.134 59.044 1.00 20.82 6 TRP B CA 1
ATOM 2553 C C . TRP B 1 6 ? 55.459 23.359 59.593 1.00 21.03 6 TRP B C 1
ATOM 2554 O O . TRP B 1 6 ? 54.629 24.007 58.959 1.00 22.07 6 TRP B O 1
ATOM 2565 N N . LEU B 1 7 ? 55.197 22.812 60.773 1.00 19.73 7 LEU B N 1
ATOM 2566 C CA . LEU B 1 7 ? 53.912 22.996 61.431 1.00 21.30 7 LEU B CA 1
ATOM 2567 C C . LEU B 1 7 ? 53.667 24.479 61.688 1.00 20.31 7 LEU B C 1
ATOM 2568 O O . LEU B 1 7 ? 52.599 25.013 61.382 1.00 17.48 7 LEU B O 1
ATOM 2573 N N . ASN B 1 8 ? 54.679 25.137 62.246 1.00 19.73 8 ASN B N 1
ATOM 2574 C CA . ASN B 1 8 ? 54.603 26.552 62.561 1.00 18.78 8 ASN B CA 1
ATOM 2575 C C . ASN B 1 8 ? 54.321 27.419 61.330 1.00 19.26 8 ASN B C 1
ATOM 2576 O O . ASN B 1 8 ? 53.786 28.519 61.452 1.00 18.67 8 ASN B O 1
ATOM 2581 N N . ALA B 1 9 ? 54.674 26.924 60.147 1.00 19.21 9 ALA B N 1
ATOM 2582 C CA . ALA B 1 9 ? 54.500 27.704 58.922 1.00 19.11 9 ALA B CA 1
ATOM 2583 C C . ALA B 1 9 ? 53.095 27.575 58.335 1.00 19.11 9 ALA B C 1
ATOM 2584 O O . ALA B 1 9 ? 52.651 28.446 57.587 1.00 18.62 9 ALA B O 1
ATOM 2586 N N . LEU B 1 10 ? 52.405 26.488 58.679 1.00 18.95 10 LEU B N 1
ATOM 2587 C CA . LEU B 1 10 ? 51.000 26.303 58.320 1.00 17.71 10 LEU B CA 1
ATOM 2588 C C . LEU B 1 10 ? 50.118 27.444 58.829 1.00 17.21 10 LEU B C 1
ATOM 2589 O O . LEU B 1 10 ? 50.130 27.755 60.017 1.00 16.99 10 LEU B O 1
ATOM 2594 N N . PRO B 1 11 ? 49.338 28.063 57.933 1.00 17.15 11 PRO B N 1
ATOM 2595 C CA . PRO B 1 11 ? 48.405 29.125 58.327 1.00 15.58 11 PRO B CA 1
ATOM 2596 C C . PRO B 1 11 ? 47.313 28.523 59.186 1.00 16.36 11 PRO B C 1
ATOM 2597 O O . PRO B 1 11 ? 46.771 27.491 58.808 1.00 16.36 11 PRO B O 1
ATOM 2601 N N . LYS B 1 12 ? 46.995 29.157 60.314 1.00 17.37 12 LYS B N 1
ATOM 2602 C CA . LYS B 1 12 ? 46.071 28.587 61.295 1.00 16.50 12 LYS B CA 1
ATOM 2603 C C . LYS B 1 12 ? 45.058 29.595 61.811 1.00 15.09 12 LYS B C 1
ATOM 2604 O O . LYS B 1 12 ? 45.327 30.790 61.856 1.00 15.70 12 LYS B O 1
ATOM 2610 N N . ALA B 1 13 ? 43.896 29.096 62.215 1.00 15.22 13 ALA B N 1
ATOM 2611 C CA . ALA B 1 13 ? 42.937 29.889 62.973 1.00 15.61 13 ALA B CA 1
ATOM 2612 C C . ALA B 1 13 ? 42.828 29.275 64.351 1.00 15.29 13 ALA B C 1
ATOM 2613 O O . ALA B 1 13 ? 42.666 28.065 64.473 1.00 14.96 13 ALA B O 1
ATOM 2615 N N . GLU B 1 14 ? 42.935 30.089 65.397 1.00 15.66 14 GLU B N 1
ATOM 2616 C CA . GLU B 1 14 ? 42.674 29.567 66.732 1.00 13.72 14 GLU B CA 1
ATOM 2617 C C . GLU B 1 14 ? 41.254 29.910 67.157 1.00 13.34 14 GLU B C 1
ATOM 2618 O O . GLU B 1 14 ? 40.879 31.076 67.210 1.00 13.26 14 GLU B O 1
ATOM 2624 N N . LEU B 1 15 ? 40.475 28.876 67.464 1.00 13.85 15 LEU B N 1
ATOM 2625 C CA . LEU B 1 15 ? 39.047 29.023 67.719 1.00 14.12 15 LEU B CA 1
ATOM 2626 C C . LEU B 1 15 ? 38.675 28.607 69.135 1.00 14.45 15 LEU B C 1
ATOM 2627 O O . LEU B 1 15 ? 37.498 28.619 69.510 1.00 14.91 15 LEU B O 1
ATOM 2632 N N . HIS B 1 16 ? 39.685 28.242 69.915 1.00 13.52 16 HIS B N 1
ATOM 2633 C CA . HIS B 1 16 ? 39.494 27.847 71.300 1.00 13.83 16 HIS B CA 1
ATOM 2634 C C . HIS B 1 16 ? 40.695 28.281 72.137 1.00 14.14 16 HIS B C 1
ATOM 2635 O O . HIS B 1 16 ? 41.601 27.494 72.410 1.00 13.71 16 HIS B O 1
ATOM 2642 N N . LEU B 1 17 ? 40.686 29.544 72.543 1.00 14.66 17 LEU B N 1
ATOM 2643 C CA . LEU B 1 17 ? 41.785 30.139 73.288 1.00 13.23 17 LEU B CA 1
ATOM 2644 C C . LEU B 1 17 ? 41.228 31.112 74.332 1.00 14.20 17 LEU B C 1
ATOM 2645 O O . LEU B 1 17 ? 40.446 32.014 74.008 1.00 12.80 17 LEU B O 1
ATOM 2650 N N . HIS B 1 18 ? 41.622 30.923 75.586 1.00 13.89 18 HIS B N 1
ATOM 2651 C CA . HIS B 1 18 ? 41.206 31.828 76.647 1.00 13.29 18 HIS B CA 1
ATOM 2652 C C . HIS B 1 18 ? 42.285 32.880 76.884 1.00 13.49 18 HIS B C 1
ATOM 2653 O O . HIS B 1 18 ? 43.430 32.551 77.196 1.00 13.37 18 HIS B O 1
ATOM 2660 N N . LEU B 1 19 ? 41.916 34.146 76.727 1.00 13.18 19 LEU B N 1
ATOM 2661 C CA . LEU B 1 19 ? 42.865 35.236 76.918 1.00 13.35 19 LEU B CA 1
ATOM 2662 C C . LEU B 1 19 ? 43.502 35.160 78.307 1.00 13.65 19 LEU B C 1
ATOM 2663 O O . LEU B 1 19 ? 44.702 35.406 78.460 1.00 12.79 19 LEU B O 1
ATOM 2668 N N . GLU B 1 20 ? 42.695 34.807 79.308 1.00 12.80 20 GLU B N 1
ATOM 2669 C CA . GLU B 1 20 ? 43.179 34.684 80.684 1.00 14.24 20 GLU B CA 1
ATOM 2670 C C . GLU B 1 20 ? 44.168 33.518 80.816 1.00 13.82 20 GLU B C 1
ATOM 2671 O O . GLU B 1 20 ? 44.986 33.480 81.735 1.00 12.63 20 GLU B O 1
ATOM 2677 N N . GLY B 1 21 ? 44.084 32.577 79.881 1.00 13.50 21 GLY B N 1
ATOM 2678 C CA . GLY B 1 21 ? 44.938 31.404 79.884 1.00 13.52 21 GLY B CA 1
ATOM 2679 C C . GLY B 1 21 ? 46.239 31.619 79.137 1.00 13.80 21 GLY B C 1
ATOM 2680 O O . GLY B 1 21 ? 47.036 30.688 78.986 1.00 13.75 21 GLY B O 1
ATOM 2681 N N . THR B 1 22 ? 46.457 32.842 78.663 1.00 12.15 22 THR B N 1
ATOM 2682 C CA . THR B 1 22 ? 47.720 33.174 78.021 1.00 12.66 22 THR B CA 1
ATOM 2683 C C . THR B 1 22 ? 48.607 33.999 78.946 1.00 12.67 22 THR B C 1
ATOM 2684 O O . THR B 1 22 ? 49.686 34.435 78.553 1.00 13.32 22 THR B O 1
ATOM 2688 N N . LEU B 1 23 ? 48.151 34.202 80.177 1.00 12.94 23 LEU B N 1
ATOM 2689 C CA . LEU B 1 23 ? 48.912 34.950 81.173 1.00 13.00 23 LEU B CA 1
ATOM 2690 C C . LEU B 1 23 ? 50.169 34.201 81.637 1.00 13.64 23 LEU B C 1
ATOM 2691 O O . LEU B 1 23 ? 50.127 33.381 82.558 1.00 14.86 23 LEU B O 1
ATOM 2696 N N . GLU B 1 24 ? 51.285 34.490 80.981 1.00 13.19 24 GLU B N 1
ATOM 2697 C CA . GLU B 1 24 ? 52.563 33.895 81.321 1.00 12.74 24 GLU B CA 1
ATOM 2698 C C . GLU B 1 24 ? 53.007 34.368 82.692 1.00 13.68 24 GLU B C 1
ATOM 2699 O O . GLU B 1 24 ? 52.776 35.521 83.061 1.00 13.69 24 GLU B O 1
ATOM 2705 N N . PRO B 1 25 ? 53.647 33.474 83.457 1.00 14.35 25 PRO B N 1
ATOM 2706 C CA . PRO B 1 25 ? 54.175 33.807 84.781 1.00 14.40 25 PRO B CA 1
ATOM 2707 C C . PRO B 1 25 ? 54.949 35.120 84.753 1.00 15.23 25 PRO B C 1
ATOM 2708 O O . PRO B 1 25 ? 54.812 35.922 85.678 1.00 16.01 25 PRO B O 1
ATOM 2712 N N . GLU B 1 26 ? 55.738 35.346 83.707 1.00 14.19 26 GLU B N 1
ATOM 2713 C CA . GLU B 1 26 ? 56.531 36.570 83.631 1.00 15.23 26 GLU B CA 1
ATOM 2714 C C . GLU B 1 26 ? 55.654 37.807 83.580 1.00 14.57 26 GLU B C 1
ATOM 2715 O O . GLU B 1 26 ? 55.909 38.774 84.294 1.00 15.76 26 GLU B O 1
ATOM 2721 N N . LEU B 1 27 ? 54.635 37.785 82.726 1.00 13.86 27 LEU B N 1
ATOM 2722 C CA . LEU B 1 27 ? 53.730 38.916 82.601 1.00 13.14 27 LEU B CA 1
ATOM 2723 C C . LEU B 1 27 ? 52.931 39.057 83.887 1.00 13.53 27 LEU B C 1
ATOM 2724 O O . LEU B 1 27 ? 52.563 40.164 84.296 1.00 13.74 27 LEU B O 1
ATOM 2729 N N . LEU B 1 28 ? 52.658 37.926 84.524 1.00 12.66 28 LEU B N 1
ATOM 2730 C CA . LEU B 1 28 ? 51.922 37.946 85.777 1.00 14.14 28 LEU B CA 1
ATOM 2731 C C . LEU B 1 28 ? 52.724 38.670 86.863 1.00 13.85 28 LEU B C 1
ATOM 2732 O O . LEU B 1 28 ? 52.191 39.508 87.584 1.00 12.63 28 LEU B O 1
ATOM 2737 N N . PHE B 1 29 ? 54.008 38.354 86.974 1.00 13.64 29 PHE B N 1
ATOM 2738 C CA . PHE B 1 29 ? 54.853 39.042 87.941 1.00 14.21 29 PHE B CA 1
ATOM 2739 C C . PHE B 1 29 ? 54.993 40.532 87.603 1.00 14.50 29 PHE B C 1
ATOM 2740 O O . PHE B 1 29 ? 54.960 41.392 88.493 1.00 14.18 29 PHE B O 1
ATOM 2748 N N . ALA B 1 30 ? 55.115 40.833 86.316 1.00 12.80 30 ALA B N 1
ATOM 2749 C CA . ALA B 1 30 ? 55.246 42.210 85.875 1.00 13.18 30 ALA B CA 1
ATOM 2750 C C . ALA B 1 30 ? 53.971 43.025 86.147 1.00 13.94 30 ALA B C 1
ATOM 2751 O O . ALA B 1 30 ? 54.042 44.155 86.636 1.00 14.60 30 ALA B O 1
ATOM 2753 N N . LEU B 1 31 ? 52.809 42.458 85.837 1.00 12.87 31 LEU B N 1
ATOM 2754 C CA . LEU B 1 31 ? 51.551 43.132 86.144 1.00 13.59 31 LEU B CA 1
ATOM 2755 C C . LEU B 1 31 ? 51.374 43.291 87.655 1.00 13.10 31 LEU B C 1
ATOM 2756 O O . LEU B 1 31 ? 50.941 44.344 88.132 1.00 13.01 31 LEU B O 1
ATOM 2761 N N . ALA B 1 32 ? 51.718 42.253 88.411 1.00 12.83 32 ALA B N 1
ATOM 2762 C CA . ALA B 1 32 ? 51.679 42.344 89.869 1.00 12.69 32 ALA B CA 1
ATOM 2763 C C . ALA B 1 32 ? 52.534 43.521 90.348 1.00 13.17 32 ALA B C 1
ATOM 2764 O O . ALA B 1 32 ? 52.079 44.348 91.134 1.00 12.74 32 ALA B O 1
ATOM 2766 N N . GLU B 1 33 ? 53.768 43.607 89.854 1.00 13.73 33 GLU B N 1
ATOM 2767 C CA . GLU B 1 33 ? 54.656 44.699 90.236 1.00 14.14 33 GLU B CA 1
ATOM 2768 C C . GLU B 1 33 ? 54.061 46.063 89.895 1.00 14.24 33 GLU B C 1
ATOM 2769 O O . GLU B 1 33 ? 54.002 46.957 90.737 1.00 13.81 33 GLU B O 1
ATOM 2775 N N . ARG B 1 34 ? 53.621 46.216 88.656 1.00 13.42 34 ARG B N 1
ATOM 2776 C CA . ARG B 1 34 ? 53.002 47.460 88.231 1.00 13.71 34 ARG B CA 1
ATOM 2777 C C . ARG B 1 34 ? 51.808 47.805 89.119 1.00 14.48 34 ARG B C 1
ATOM 2778 O O . ARG B 1 34 ? 51.565 48.972 89.421 1.00 15.27 34 ARG B O 1
ATOM 2786 N N . ASN B 1 35 ? 51.069 46.785 89.538 1.00 13.39 35 ASN B N 1
ATOM 2787 C CA . ASN B 1 35 ? 49.854 47.002 90.316 1.00 13.56 35 ASN B CA 1
ATOM 2788 C C . ASN B 1 35 ? 50.089 46.981 91.828 1.00 12.79 35 ASN B C 1
ATOM 2789 O O . ASN B 1 35 ? 49.147 47.099 92.604 1.00 12.23 35 ASN B O 1
ATOM 2794 N N . ARG B 1 36 ? 51.349 46.834 92.234 1.00 13.21 36 ARG B N 1
ATOM 2795 C CA . ARG B 1 36 ? 51.715 46.866 93.649 1.00 13.29 36 ARG B CA 1
ATOM 2796 C C . ARG B 1 36 ? 51.023 45.747 94.421 1.00 13.11 36 ARG B C 1
ATOM 2797 O O . ARG B 1 36 ? 50.683 45.894 95.602 1.00 11.01 36 ARG B O 1
ATOM 2805 N N . ILE B 1 37 ? 50.807 44.632 93.735 1.00 12.18 37 ILE B N 1
ATOM 2806 C CA . ILE B 1 37 ? 50.251 43.459 94.372 1.00 12.25 37 ILE B CA 1
ATOM 2807 C C . ILE B 1 37 ? 51.360 42.573 94.927 1.00 12.41 37 ILE B C 1
ATOM 2808 O O . ILE B 1 37 ? 52.253 42.152 94.201 1.00 12.11 37 ILE B O 1
ATOM 2813 N N . ALA B 1 38 ? 51.300 42.302 96.225 1.00 12.24 38 ALA B N 1
ATOM 2814 C CA . ALA B 1 38 ? 52.182 41.313 96.818 1.00 13.18 38 ALA B CA 1
ATOM 2815 C C . ALA B 1 38 ? 51.636 39.921 96.511 1.00 14.05 38 ALA B C 1
ATOM 2816 O O . ALA B 1 38 ? 50.586 39.532 97.011 1.00 15.24 38 ALA B O 1
ATOM 2818 N N . LEU B 1 39 ? 52.359 39.177 95.682 1.00 15.51 39 LEU B N 1
ATOM 2819 C CA . LEU B 1 39 ? 51.939 37.843 95.257 1.00 16.16 39 LEU B CA 1
ATOM 2820 C C . LEU B 1 39 ? 52.132 36.750 96.311 1.00 17.45 39 LEU B C 1
ATOM 2821 O O . LEU B 1 39 ? 53.004 36.856 97.174 1.00 17.08 39 LEU B O 1
ATOM 2826 N N . PRO B 1 40 ? 51.320 35.682 96.225 1.00 18.93 40 PRO B N 1
ATOM 2827 C CA . PRO B 1 40 ? 51.450 34.495 97.078 1.00 18.94 40 PRO B CA 1
ATOM 2828 C C . PRO B 1 40 ? 52.630 33.633 96.648 1.00 21.61 40 PRO B C 1
ATOM 2829 O O . PRO B 1 40 ? 53.024 32.720 97.378 1.00 23.55 40 PRO B O 1
ATOM 2833 N N . TRP B 1 41 ? 53.187 33.911 95.474 1.00 21.62 41 TRP B N 1
ATOM 2834 C CA . TRP B 1 41 ? 54.296 33.111 94.973 1.00 21.11 41 TRP B CA 1
ATOM 2835 C C . TRP B 1 41 ? 55.627 33.799 95.191 1.00 23.15 41 TRP B C 1
ATOM 2836 O O . TRP B 1 41 ? 55.829 34.949 94.796 1.00 23.62 41 TRP B O 1
ATOM 2847 N N . ASN B 1 42 ? 56.533 33.080 95.837 1.00 24.09 42 ASN B N 1
ATOM 2848 C CA . ASN B 1 42 ? 57.851 33.605 96.130 1.00 26.75 42 ASN B CA 1
ATOM 2849 C C . ASN B 1 42 ? 58.540 34.186 94.893 1.00 26.70 42 ASN B C 1
ATOM 2850 O O . ASN B 1 42 ? 58.905 35.363 94.871 1.00 27.87 42 ASN B O 1
ATOM 2855 N N . ASP B 1 43 ? 58.723 33.359 93.869 1.00 24.91 43 ASP B N 1
ATOM 2856 C CA . ASP B 1 43 ? 59.302 33.816 92.613 1.00 23.58 43 ASP B CA 1
ATOM 2857 C C . ASP B 1 43 ? 58.537 33.236 91.425 1.00 23.10 43 ASP B C 1
ATOM 2858 O O . ASP B 1 43 ? 57.576 32.484 91.602 1.00 24.03 43 ASP B O 1
ATOM 2863 N N . VAL B 1 44 ? 58.960 33.585 90.215 1.00 21.48 44 VAL B N 1
ATOM 2864 C CA . VAL B 1 44 ? 58.309 33.072 89.017 1.00 22.07 44 VAL B CA 1
ATOM 2865 C C . VAL B 1 44 ? 58.572 31.579 88.836 1.00 22.65 44 VAL B C 1
ATOM 2866 O O . VAL B 1 44 ? 57.730 30.856 88.300 1.00 22.31 44 VAL B O 1
ATOM 2870 N N . GLU B 1 45 ? 59.734 31.120 89.293 1.00 23.78 45 GLU B N 1
ATOM 2871 C CA . GLU B 1 45 ? 60.085 29.706 89.187 1.00 24.24 45 GLU B CA 1
ATOM 2872 C C . GLU B 1 45 ? 59.121 28.890 90.020 1.00 23.87 45 GLU B C 1
ATOM 2873 O O . GLU B 1 45 ? 58.698 27.808 89.621 1.00 23.12 45 GLU B O 1
ATOM 2879 N N . THR B 1 46 ? 58.785 29.428 91.187 1.00 23.55 46 THR B N 1
ATOM 2880 C CA . THR B 1 46 ? 57.875 28.770 92.108 1.00 23.88 46 THR B CA 1
ATOM 2881 C C . THR B 1 46 ? 56.478 28.690 91.519 1.00 23.35 46 THR B C 1
ATOM 2882 O O . THR B 1 46 ? 55.813 27.661 91.619 1.00 23.80 46 THR B O 1
ATOM 2886 N N . LEU B 1 47 ? 56.032 29.774 90.897 1.00 23.23 47 LEU B N 1
ATOM 2887 C CA . LEU B 1 47 ? 54.732 29.765 90.247 1.00 21.73 47 LEU B CA 1
ATOM 2888 C C . LEU B 1 47 ? 54.695 28.659 89.192 1.00 22.40 47 LEU B C 1
ATOM 2889 O O . LEU B 1 47 ? 53.754 27.865 89.144 1.00 22.99 47 LEU B O 1
ATOM 2894 N N . ARG B 1 48 ? 55.732 28.593 88.361 1.00 22.64 48 ARG B N 1
ATOM 2895 C CA . ARG B 1 48 ? 55.762 27.625 87.261 1.00 23.57 48 ARG B CA 1
ATOM 2896 C C . ARG B 1 48 ? 55.727 26.168 87.751 1.00 21.45 48 ARG B C 1
ATOM 2897 O O . ARG B 1 48 ? 55.300 25.261 87.032 1.00 20.37 48 ARG B O 1
ATOM 2905 N N . LYS B 1 49 ? 56.156 25.947 88.983 1.00 21.21 49 LYS B N 1
ATOM 2906 C CA . LYS B 1 49 ? 56.074 24.617 89.558 1.00 20.70 49 LYS B CA 1
ATOM 2907 C C . LYS B 1 49 ? 54.644 24.290 89.995 1.00 20.71 49 LYS B C 1
ATOM 2908 O O . LYS B 1 49 ? 54.326 23.137 90.265 1.00 20.92 49 LYS B O 1
ATOM 2914 N N . ALA B 1 50 ? 53.776 25.298 90.049 1.00 20.18 50 ALA B N 1
ATOM 2915 C CA . ALA B 1 50 ? 52.367 25.058 90.363 1.00 19.44 50 ALA B CA 1
ATOM 2916 C C . ALA B 1 50 ? 51.587 24.645 89.118 1.00 20.63 50 ALA B C 1
ATOM 2917 O O . ALA B 1 50 ? 50.399 24.331 89.195 1.00 20.17 50 ALA B O 1
ATOM 2919 N N . TYR B 1 51 ? 52.267 24.642 87.976 1.00 20.77 51 TYR B N 1
ATOM 2920 C CA . TYR B 1 51 ? 51.634 24.331 86.699 1.00 20.37 51 TYR B CA 1
ATOM 2921 C C . TYR B 1 51 ? 51.537 22.827 86.451 1.00 21.52 51 TYR B C 1
ATOM 2922 O O . TYR B 1 51 ? 51.964 22.323 85.409 1.00 21.65 51 TYR B O 1
ATOM 2931 N N . ALA B 1 52 ? 50.973 22.113 87.419 1.00 21.39 52 ALA B N 1
ATOM 2932 C CA . ALA B 1 52 ? 50.760 20.678 87.289 1.00 20.32 52 ALA B CA 1
ATOM 2933 C C . ALA B 1 52 ? 49.430 20.333 87.948 1.00 20.90 52 ALA B C 1
ATOM 2934 O O . ALA B 1 52 ? 49.190 20.691 89.102 1.00 19.86 52 ALA B O 1
ATOM 2936 N N . PHE B 1 53 ? 48.568 19.636 87.214 1.00 20.09 53 PHE B N 1
ATOM 2937 C CA . PHE B 1 53 ? 47.168 19.557 87.596 1.00 19.73 53 PHE B CA 1
ATOM 2938 C C . PHE B 1 53 ? 46.627 18.151 87.658 1.00 19.72 53 PHE B C 1
ATOM 2939 O O . PHE B 1 53 ? 46.909 17.321 86.792 1.00 19.90 53 PHE B O 1
ATOM 2947 N N . ASN B 1 54 ? 45.832 17.903 88.693 1.00 18.97 54 ASN B N 1
ATOM 2948 C CA . ASN B 1 54 ? 45.151 16.630 88.853 1.00 20.69 54 ASN B CA 1
ATOM 2949 C C . ASN B 1 54 ? 43.882 16.562 88.004 1.00 20.56 54 ASN B C 1
ATOM 2950 O O . ASN B 1 54 ? 43.480 15.490 87.544 1.00 20.75 54 ASN B O 1
ATOM 2955 N N . ASN B 1 55 ? 43.253 17.715 87.811 1.00 20.82 55 ASN B N 1
ATOM 2956 C CA . ASN B 1 55 ? 42.001 17.799 87.075 1.00 20.41 55 ASN B CA 1
ATOM 2957 C C . ASN B 1 55 ? 41.663 19.248 86.797 1.00 21.04 55 ASN B C 1
ATOM 2958 O O . ASN B 1 55 ? 42.434 20.150 87.136 1.00 22.13 55 ASN B O 1
ATOM 2963 N N . LEU B 1 56 ? 40.509 19.469 86.180 1.00 20.93 56 LEU B N 1
ATOM 2964 C CA . LEU B 1 56 ? 40.050 20.818 85.895 1.00 20.04 56 LEU B CA 1
ATOM 2965 C C . LEU B 1 56 ? 40.188 21.700 87.129 1.00 19.78 56 LEU B C 1
ATOM 2966 O O . LEU B 1 56 ? 40.877 22.721 87.109 1.00 20.34 56 LEU B O 1
ATOM 2971 N N . GLN B 1 57 ? 39.542 21.281 88.209 1.00 20.21 57 GLN B N 1
ATOM 2972 C CA . GLN B 1 57 ? 39.418 22.104 89.407 1.00 19.73 57 GLN B CA 1
ATOM 2973 C C . GLN B 1 57 ? 40.733 22.687 89.884 1.00 19.11 57 GLN B C 1
ATOM 2974 O O . GLN B 1 57 ? 40.795 23.840 90.314 1.00 19.54 57 GLN B O 1
ATOM 2980 N N . GLU B 1 58 ? 41.782 21.880 89.832 1.00 19.31 58 GLU B N 1
ATOM 2981 C CA . GLU B 1 58 ? 43.068 22.303 90.352 1.00 19.58 58 GLU B CA 1
ATOM 2982 C C . GLU B 1 58 ? 43.648 23.418 89.483 1.00 18.87 58 GLU B C 1
ATOM 2983 O O . GLU B 1 58 ? 44.265 24.360 89.983 1.00 17.74 58 GLU B O 1
ATOM 2989 N N . PHE B 1 59 ? 43.440 23.293 88.177 1.00 18.20 59 PHE B N 1
ATOM 2990 C CA . PHE B 1 59 ? 43.846 24.313 87.230 1.00 17.74 59 PHE B CA 1
ATOM 2991 C C . PHE B 1 59 ? 43.031 25.584 87.459 1.00 18.54 59 PHE B C 1
ATOM 2992 O O . PHE B 1 59 ? 43.587 26.688 87.504 1.00 17.13 59 PHE B O 1
ATOM 3000 N N . LEU B 1 60 ? 41.718 25.423 87.625 1.00 17.09 60 LEU B N 1
ATOM 3001 C CA . LEU B 1 60 ? 40.826 26.569 87.798 1.00 17.03 60 LEU B CA 1
ATOM 3002 C C . LEU B 1 60 ? 41.206 27.416 89.009 1.00 17.28 60 LEU B C 1
ATOM 3003 O O . LEU B 1 60 ? 41.085 28.644 88.976 1.00 16.47 60 LEU B O 1
ATOM 3008 N N . ASP B 1 61 ? 41.663 26.760 90.072 1.00 16.46 61 ASP B N 1
ATOM 3009 C CA . ASP B 1 61 ? 42.056 27.466 91.283 1.00 17.43 61 ASP B CA 1
ATOM 3010 C C . ASP B 1 61 ? 43.197 28.433 90.987 1.00 17.68 61 ASP B C 1
ATOM 3011 O O . ASP B 1 61 ? 43.218 29.568 91.467 1.00 17.71 61 ASP B O 1
ATOM 3016 N N . LEU B 1 62 ? 44.140 27.971 90.181 1.00 17.41 62 LEU B N 1
ATOM 3017 C CA . LEU B 1 62 ? 45.325 28.742 89.860 1.00 16.63 62 LEU B CA 1
ATOM 3018 C C . LEU B 1 62 ? 44.984 29.773 88.791 1.00 16.28 62 LEU B C 1
ATOM 3019 O O . LEU B 1 62 ? 45.459 30.908 88.824 1.00 16.16 62 LEU B O 1
ATOM 3024 N N . TYR B 1 63 ? 44.140 29.356 87.851 1.00 16.57 63 TYR B N 1
ATOM 3025 C CA . TYR B 1 63 ? 43.765 30.153 86.693 1.00 14.58 63 TYR B CA 1
ATOM 3026 C C . TYR B 1 63 ? 42.961 31.380 87.119 1.00 15.32 63 TYR B C 1
ATOM 3027 O O . TYR B 1 63 ? 43.213 32.484 86.645 1.00 15.20 63 TYR B O 1
ATOM 3036 N N . TYR B 1 64 ? 42.012 31.187 88.035 1.00 15.76 64 TYR B N 1
ATOM 3037 C CA . TYR B 1 64 ? 41.217 32.300 88.567 1.00 14.84 64 TYR B CA 1
ATOM 3038 C C . TYR B 1 64 ? 42.027 33.202 89.503 1.00 14.86 64 TYR B C 1
ATOM 3039 O O . TYR B 1 64 ? 41.854 34.423 89.501 1.00 14.24 64 TYR B O 1
ATOM 3048 N N . ALA B 1 65 ? 42.911 32.599 90.297 1.00 14.12 65 ALA B N 1
ATOM 3049 C CA . ALA B 1 65 ? 43.741 33.360 91.223 1.00 13.87 65 ALA B CA 1
ATOM 3050 C C . ALA B 1 65 ? 44.708 34.299 90.489 1.00 14.69 65 ALA B C 1
ATOM 3051 O O . ALA B 1 65 ? 44.928 35.439 90.914 1.00 13.56 65 ALA B O 1
ATOM 3053 N N . GLY B 1 66 ? 45.275 33.819 89.386 1.00 13.20 66 GLY B N 1
ATOM 3054 C CA . GLY B 1 66 ? 46.156 34.633 88.570 1.00 12.52 66 GLY B CA 1
ATOM 3055 C C . GLY B 1 66 ? 45.489 35.874 87.996 1.00 13.60 66 GLY B C 1
ATOM 3056 O O . GLY B 1 66 ? 46.150 36.878 87.727 1.00 13.98 66 GLY B O 1
ATOM 3057 N N . ALA B 1 67 ? 44.176 35.822 87.816 1.00 13.10 67 ALA B N 1
ATOM 3058 C CA . ALA B 1 67 ? 43.465 36.948 87.224 1.00 13.89 67 ALA B CA 1
ATOM 3059 C C . ALA B 1 67 ? 43.503 38.201 88.105 1.00 13.83 67 ALA B C 1
ATOM 3060 O O . ALA B 1 67 ? 43.222 39.301 87.631 1.00 14.83 67 ALA B O 1
ATOM 3062 N N . ASP B 1 68 ? 43.850 38.033 89.379 1.00 12.62 68 ASP B N 1
ATOM 3063 C CA . ASP B 1 68 ? 44.009 39.164 90.297 1.00 12.91 68 ASP B CA 1
ATOM 3064 C C . ASP B 1 68 ? 44.916 40.287 89.755 1.00 12.56 68 ASP B C 1
ATOM 3065 O O . ASP B 1 68 ? 44.712 41.454 90.068 1.00 11.66 68 ASP B O 1
ATOM 3070 N N . VAL B 1 69 ? 45.927 39.937 88.963 1.00 12.34 69 VAL B N 1
ATOM 3071 C CA . VAL B 1 69 ? 46.843 40.950 88.438 1.00 13.24 69 VAL B CA 1
ATOM 3072 C C . VAL B 1 69 ? 46.202 41.789 87.330 1.00 13.99 69 VAL B C 1
ATOM 3073 O O . VAL B 1 69 ? 46.711 42.860 86.975 1.00 12.73 69 VAL B O 1
ATOM 3077 N N . LEU B 1 70 ? 45.099 41.293 86.771 1.00 13.43 70 LEU B N 1
ATOM 3078 C CA . LEU B 1 70 ? 44.451 41.977 85.653 1.00 13.59 70 LEU B CA 1
ATOM 3079 C C . LEU B 1 70 ? 43.434 42.984 86.162 1.00 13.29 70 LEU B C 1
ATOM 3080 O O . LEU B 1 70 ? 42.289 42.635 86.472 1.00 13.34 70 LEU B O 1
ATOM 3085 N N . ARG B 1 71 ? 43.849 44.242 86.228 1.00 13.03 71 ARG B N 1
ATOM 3086 C CA . ARG B 1 71 ? 43.018 45.270 86.829 1.00 13.09 71 ARG B CA 1
ATOM 3087 C C . ARG B 1 71 ? 42.769 46.475 85.933 1.00 13.12 71 ARG B C 1
ATOM 3088 O O . ARG B 1 71 ? 41.653 46.988 85.872 1.00 14.09 71 ARG B O 1
ATOM 3096 N N . THR B 1 72 ? 43.810 46.915 85.242 1.00 12.46 72 THR B N 1
ATOM 3097 C CA . THR B 1 72 ? 43.751 48.106 84.406 1.00 12.71 72 THR B CA 1
ATOM 3098 C C . THR B 1 72 ? 43.426 47.739 82.963 1.00 12.70 72 THR B C 1
ATOM 3099 O O . THR B 1 72 ? 43.596 46.588 82.565 1.00 12.06 72 THR B O 1
ATOM 3103 N N . GLU B 1 73 ? 42.947 48.716 82.193 1.00 12.41 73 GLU B N 1
ATOM 3104 C CA . GLU B 1 73 ? 42.774 48.555 80.758 1.00 11.99 73 GLU B CA 1
ATOM 3105 C C . GLU B 1 73 ? 44.095 48.166 80.105 1.00 12.55 73 GLU B C 1
ATOM 3106 O O . GLU B 1 73 ? 44.142 47.282 79.241 1.00 12.31 73 GLU B O 1
ATOM 3112 N N . GLN B 1 74 ? 45.166 48.837 80.510 1.00 12.37 74 GLN B N 1
ATOM 3113 C CA . GLN B 1 74 ? 46.494 48.511 79.995 1.00 12.96 74 GLN B CA 1
ATOM 3114 C C . GLN B 1 74 ? 46.853 47.048 80.246 1.00 12.64 74 GLN B C 1
ATOM 3115 O O . GLN B 1 74 ? 47.483 46.402 79.399 1.00 12.53 74 GLN B O 1
ATOM 3121 N N . ASP B 1 75 ? 46.459 46.544 81.418 1.00 12.17 75 ASP B N 1
ATOM 3122 C CA . ASP B 1 75 ? 46.694 45.151 81.795 1.00 12.33 75 ASP B CA 1
ATOM 3123 C C . ASP B 1 75 ? 46.073 44.219 80.764 1.00 12.53 75 ASP B C 1
ATOM 3124 O O . ASP B 1 75 ? 46.716 43.294 80.267 1.00 12.15 75 ASP B O 1
ATOM 3129 N N . PHE B 1 76 ? 44.813 44.475 80.443 1.00 11.95 76 PHE B N 1
ATOM 3130 C CA . PHE B 1 76 ? 44.103 43.660 79.471 1.00 12.71 76 PHE B CA 1
ATOM 3131 C C . PHE B 1 76 ? 44.664 43.831 78.055 1.00 12.29 76 PHE B C 1
ATOM 3132 O O . PHE B 1 76 ? 44.700 42.874 77.279 1.00 11.18 76 PHE B O 1
ATOM 3140 N N . TYR B 1 77 ? 45.120 45.040 77.733 1.00 12.33 77 TYR B N 1
ATOM 3141 C CA . TYR B 1 77 ? 45.814 45.266 76.473 1.00 12.18 77 TYR B CA 1
ATOM 3142 C C . TYR B 1 77 ? 47.115 44.462 76.404 1.00 12.10 77 TYR B C 1
ATOM 3143 O O . TYR B 1 77 ? 47.355 43.763 75.421 1.00 11.33 77 TYR B O 1
ATOM 3152 N N . ASP B 1 78 ? 47.942 44.564 77.447 1.00 12.01 78 ASP B N 1
ATOM 3153 C CA . ASP B 1 78 ? 49.228 43.854 77.499 1.00 11.71 78 ASP B CA 1
ATOM 3154 C C . ASP B 1 78 ? 49.057 42.351 77.342 1.00 11.29 78 ASP B C 1
ATOM 3155 O O . ASP B 1 78 ? 49.796 41.706 76.601 1.00 12.24 78 ASP B O 1
ATOM 3160 N N . LEU B 1 79 ? 48.085 41.799 78.056 1.00 11.06 79 LEU B N 1
ATOM 3161 C CA . LEU B 1 79 ? 47.782 40.376 77.984 1.00 11.12 79 LEU B CA 1
ATOM 3162 C C . LEU B 1 79 ? 47.402 39.973 76.563 1.00 10.77 79 LEU B C 1
ATOM 3163 O O . LEU B 1 79 ? 48.004 39.073 75.980 1.00 10.43 79 LEU B O 1
ATOM 3168 N N . THR B 1 80 ? 46.413 40.670 76.011 1.00 10.66 80 THR B N 1
ATOM 3169 C CA . THR B 1 80 ? 45.875 40.376 74.685 1.00 11.12 80 THR B CA 1
ATOM 3170 C C . THR B 1 80 ? 46.901 40.613 73.571 1.00 11.40 80 THR B C 1
ATOM 3171 O O . THR B 1 80 ? 47.032 39.795 72.654 1.00 10.76 80 THR B O 1
ATOM 3175 N N . TRP B 1 81 ? 47.635 41.722 73.666 1.00 12.14 81 TRP B N 1
ATOM 3176 C CA . TRP B 1 81 ? 48.700 42.040 72.710 1.00 12.14 81 TRP B CA 1
ATOM 3177 C C . TRP B 1 81 ? 49.785 40.951 72.710 1.00 12.53 81 TRP B C 1
ATOM 3178 O O . TRP B 1 81 ? 50.234 40.514 71.643 1.00 12.70 81 TRP B O 1
ATOM 3189 N N . ALA B 1 82 ? 50.186 40.492 73.892 1.00 10.41 82 ALA B N 1
ATOM 3190 C CA . ALA B 1 82 ? 51.200 39.446 73.956 1.00 11.78 82 ALA B CA 1
ATOM 3191 C C . ALA B 1 82 ? 50.752 38.140 73.278 1.00 11.91 82 ALA B C 1
ATOM 3192 O O . ALA B 1 82 ? 51.553 37.473 72.606 1.00 11.78 82 ALA B O 1
ATOM 3194 N N . TYR B 1 83 ? 49.481 37.779 73.444 1.00 11.17 83 TYR B N 1
ATOM 3195 C CA . TYR B 1 83 ? 48.939 36.588 72.782 1.00 11.63 83 TYR B CA 1
ATOM 3196 C C . TYR B 1 83 ? 48.957 36.725 71.258 1.00 11.77 83 TYR B C 1
ATOM 3197 O O . TYR B 1 83 ? 49.219 35.765 70.542 1.00 11.46 83 TYR B O 1
ATOM 3206 N N . LEU B 1 84 ? 48.665 37.924 70.772 1.00 12.25 84 LEU B N 1
ATOM 3207 C CA . LEU B 1 84 ? 48.636 38.179 69.339 1.00 12.20 84 LEU B CA 1
ATOM 3208 C C . LEU B 1 84 ? 50.036 38.109 68.732 1.00 12.51 84 LEU B C 1
ATOM 3209 O O . LEU B 1 84 ? 50.214 37.625 67.611 1.00 12.42 84 LEU B O 1
ATOM 3214 N N . GLN B 1 85 ? 51.032 38.580 69.473 1.00 11.19 85 GLN B N 1
ATOM 3215 C CA . GLN B 1 85 ? 52.407 38.464 69.008 1.00 12.45 85 GLN B CA 1
ATOM 3216 C C . GLN B 1 85 ? 52.836 36.998 68.915 1.00 12.81 85 GLN B C 1
ATOM 3217 O O . GLN B 1 85 ? 53.628 36.621 68.052 1.00 13.38 85 GLN B O 1
ATOM 3223 N N . LYS B 1 86 ? 52.296 36.176 69.803 1.00 12.14 86 LYS B N 1
ATOM 3224 C CA . LYS B 1 86 ? 52.466 34.738 69.700 1.00 12.40 86 LYS B CA 1
ATOM 3225 C C . LYS B 1 86 ? 51.822 34.194 68.429 1.00 12.84 86 LYS B C 1
ATOM 3226 O O . LYS B 1 86 ? 52.362 33.293 67.789 1.00 13.21 86 LYS B O 1
ATOM 3232 N N . CYS B 1 87 ? 50.656 34.728 68.080 1.00 12.02 87 CYS B N 1
ATOM 3233 C CA . CYS B 1 87 ? 49.926 34.246 66.917 1.00 13.29 87 CYS B CA 1
ATOM 3234 C C . CYS B 1 87 ? 50.673 34.622 65.652 1.00 14.36 87 CYS B C 1
ATOM 3235 O O . CYS B 1 87 ? 50.757 33.835 64.710 1.00 14.11 87 CYS B O 1
ATOM 3238 N N . LYS B 1 88 ? 51.228 35.829 65.648 1.00 14.04 88 LYS B N 1
ATOM 3239 C CA . LYS B 1 88 ? 52.022 36.287 64.526 1.00 13.71 88 LYS B CA 1
ATOM 3240 C C . LYS B 1 88 ? 53.175 35.334 64.261 1.00 15.01 88 LYS B C 1
ATOM 3241 O O . LYS B 1 88 ? 53.434 34.982 63.115 1.00 17.47 88 LYS B O 1
ATOM 3247 N N . ALA B 1 89 ? 53.858 34.911 65.320 1.00 13.88 89 ALA B N 1
ATOM 3248 C CA . ALA B 1 89 ? 55.014 34.030 65.175 1.00 14.49 89 ALA B CA 1
ATOM 3249 C C . ALA B 1 89 ? 54.625 32.605 64.785 1.00 16.06 89 ALA B C 1
ATOM 3250 O O . ALA B 1 89 ? 55.398 31.908 64.141 1.00 16.98 89 ALA B O 1
ATOM 3252 N N . GLN B 1 90 ? 53.425 32.176 65.164 1.00 16.61 90 GLN B N 1
ATOM 3253 C CA . GLN B 1 90 ? 52.972 30.829 64.828 1.00 16.25 90 GLN B CA 1
ATOM 3254 C C . GLN B 1 90 ? 52.002 30.809 63.645 1.00 16.24 90 GLN B C 1
ATOM 3255 O O . GLN B 1 90 ? 51.292 29.834 63.429 1.00 16.30 90 GLN B O 1
ATOM 3261 N N . ASN B 1 91 ? 51.991 31.886 62.868 1.00 16.22 91 ASN B N 1
ATOM 3262 C CA . ASN B 1 91 ? 51.126 31.974 61.688 1.00 16.35 91 ASN B CA 1
ATOM 3263 C C . ASN B 1 91 ? 49.647 31.728 61.964 1.00 15.25 91 ASN B C 1
ATOM 3264 O O . ASN B 1 91 ? 48.908 31.246 61.111 1.00 15.17 91 ASN B O 1
ATOM 3269 N N . VAL B 1 92 ? 49.221 32.061 63.171 1.00 15.21 92 VAL B N 1
ATOM 3270 C CA . VAL B 1 92 ? 47.806 32.153 63.458 1.00 15.31 92 VAL B CA 1
ATOM 3271 C C . VAL B 1 92 ? 47.318 33.463 62.840 1.00 14.38 92 VAL B C 1
ATOM 3272 O O . VAL B 1 92 ? 47.598 34.544 63.354 1.00 14.13 92 VAL B O 1
ATOM 3276 N N . VAL B 1 93 ? 46.623 33.354 61.713 1.00 13.84 93 VAL B N 1
ATOM 3277 C CA . VAL B 1 93 ? 46.150 34.516 60.968 1.00 13.82 93 VAL B CA 1
ATOM 3278 C C . VAL B 1 93 ? 44.769 34.959 61.432 1.00 14.89 93 VAL B C 1
ATOM 3279 O O . VAL B 1 93 ? 44.341 36.079 61.157 1.00 15.48 93 VAL B O 1
ATOM 3283 N N . HIS B 1 94 ? 44.072 34.073 62.134 1.00 14.75 94 HIS B N 1
ATOM 3284 C CA . HIS B 1 94 ? 42.712 34.356 62.568 1.00 15.60 94 HIS B CA 1
ATOM 3285 C C . HIS B 1 94 ? 42.463 33.863 63.989 1.00 15.33 94 HIS B C 1
ATOM 3286 O O . HIS B 1 94 ? 42.772 32.715 64.327 1.00 14.90 94 HIS B O 1
ATOM 3293 N N . VAL B 1 95 ? 41.902 34.732 64.823 1.00 14.25 95 VAL B N 1
ATOM 3294 C CA . VAL B 1 95 ? 41.606 34.349 66.196 1.00 14.70 95 VAL B CA 1
ATOM 3295 C C . VAL B 1 95 ? 40.162 34.663 66.593 1.00 14.73 95 VAL B C 1
ATOM 3296 O O . VAL B 1 95 ? 39.608 35.705 66.233 1.00 14.70 95 VAL B O 1
ATOM 3300 N N . GLU B 1 96 ? 39.553 33.740 67.326 1.00 14.19 96 GLU B N 1
ATOM 3301 C CA . GLU B 1 96 ? 38.243 33.975 67.924 1.00 15.23 96 GLU B CA 1
ATOM 3302 C C . GLU B 1 96 ? 38.301 33.536 69.384 1.00 13.95 96 GLU B C 1
ATOM 3303 O O . GLU B 1 96 ? 37.767 32.486 69.751 1.00 13.15 96 GLU B O 1
ATOM 3309 N N . PRO B 1 97 ? 38.974 34.347 70.216 1.00 13.45 97 PRO B N 1
ATOM 3310 C CA . PRO B 1 97 ? 39.336 34.026 71.599 1.00 13.51 97 PRO B CA 1
ATOM 3311 C C . PRO B 1 97 ? 38.201 34.301 72.559 1.00 13.00 97 PRO B C 1
ATOM 3312 O O . PRO B 1 97 ? 37.357 35.151 72.288 1.00 13.10 97 PRO B O 1
ATOM 3316 N N . PHE B 1 98 ? 38.214 33.586 73.677 1.00 13.33 98 PHE B N 1
ATOM 3317 C CA . PHE B 1 98 ? 37.275 33.784 74.766 1.00 13.36 98 PHE B CA 1
ATOM 3318 C C . PHE B 1 98 ? 37.819 34.809 75.736 1.00 13.08 98 PHE B C 1
ATOM 3319 O O . PHE B 1 98 ? 39.023 35.019 75.824 1.00 13.07 98 PHE B O 1
ATOM 3327 N N . PHE B 1 99 ? 36.918 35.443 76.474 1.00 14.57 99 PHE B N 1
ATOM 3328 C CA . PHE B 1 99 ? 37.285 36.091 77.729 1.00 13.47 99 PHE B CA 1
ATOM 3329 C C . PHE B 1 99 ? 36.149 35.828 78.715 1.00 13.24 99 PHE B C 1
ATOM 3330 O O . PHE B 1 99 ? 35.049 35.467 78.303 1.00 13.73 99 PHE B O 1
ATOM 3338 N N . ASP B 1 100 ? 36.428 35.949 80.008 1.00 13.96 100 ASP B N 1
ATOM 3339 C CA . ASP B 1 100 ? 35.430 35.677 81.041 1.00 13.02 100 ASP B CA 1
ATOM 3340 C C . ASP B 1 100 ? 35.152 36.957 81.823 1.00 12.88 100 ASP B C 1
ATOM 3341 O O . ASP B 1 100 ? 35.764 37.190 82.865 1.00 13.57 100 ASP B O 1
ATOM 3346 N N . PRO B 1 101 ? 34.239 37.798 81.324 1.00 12.69 101 PRO B N 1
ATOM 3347 C CA . PRO B 1 101 ? 33.923 39.060 82.004 1.00 13.24 101 PRO B CA 1
ATOM 3348 C C . PRO B 1 101 ? 33.744 38.898 83.516 1.00 13.11 101 PRO B C 1
ATOM 3349 O O . PRO B 1 101 ? 34.331 39.652 84.297 1.00 13.33 101 PRO B O 1
ATOM 3353 N N . GLN B 1 102 ? 32.931 37.928 83.919 1.00 12.72 102 GLN B N 1
ATOM 3354 C CA . GLN B 1 102 ? 32.549 37.783 85.321 1.00 12.95 102 GLN B CA 1
ATOM 3355 C C . GLN B 1 102 ? 33.771 37.647 86.231 1.00 14.16 102 GLN B C 1
ATOM 3356 O O . GLN B 1 102 ? 33.799 38.197 87.337 1.00 13.93 102 GLN B O 1
ATOM 3362 N N . THR B 1 103 ? 34.782 36.919 85.759 1.00 14.00 103 THR B N 1
ATOM 3363 C CA . THR B 1 103 ? 36.006 36.724 86.524 1.00 12.24 103 THR B CA 1
ATOM 3364 C C . THR B 1 103 ? 36.594 38.056 86.952 1.00 13.82 103 THR B C 1
ATOM 3365 O O . THR B 1 103 ? 37.180 38.180 88.033 1.00 14.95 103 THR B O 1
ATOM 3369 N N . HIS B 1 104 ? 36.425 39.060 86.102 1.00 13.32 104 HIS B N 1
ATOM 3370 C CA . HIS B 1 104 ? 37.005 40.364 86.359 1.00 13.07 104 HIS B CA 1
ATOM 3371 C C . HIS B 1 104 ? 35.991 41.310 86.981 1.00 12.87 104 HIS B C 1
ATOM 3372 O O . HIS B 1 104 ? 36.308 42.035 87.928 1.00 13.26 104 HIS B O 1
ATOM 3379 N N . THR B 1 105 ? 34.774 41.306 86.450 1.00 12.91 105 THR B N 1
ATOM 3380 C CA . THR B 1 105 ? 33.726 42.164 86.995 1.00 12.59 105 THR B CA 1
ATOM 3381 C C . THR B 1 105 ? 33.420 41.818 88.451 1.00 13.02 105 THR B C 1
ATOM 3382 O O . THR B 1 105 ? 33.169 42.708 89.254 1.00 14.40 105 THR B O 1
ATOM 3386 N N . ASP B 1 106 ? 33.469 40.534 88.800 1.00 12.77 106 ASP B N 1
ATOM 3387 C CA . ASP B 1 106 ? 33.232 40.118 90.186 1.00 14.25 106 ASP B CA 1
ATOM 3388 C C . ASP B 1 106 ? 34.326 40.588 91.150 1.00 13.46 106 ASP B C 1
ATOM 3389 O O . ASP B 1 106 ? 34.138 40.575 92.363 1.00 14.48 106 ASP B O 1
ATOM 3394 N N . ARG B 1 107 ? 35.466 40.995 90.609 1.00 13.49 107 ARG B N 1
ATOM 3395 C CA . ARG B 1 107 ? 36.555 41.520 91.427 1.00 13.38 107 ARG B CA 1
ATOM 3396 C C . ARG B 1 107 ? 36.486 43.043 91.500 1.00 12.51 107 ARG B C 1
ATOM 3397 O O . ARG B 1 107 ? 37.323 43.677 92.126 1.00 12.66 107 ARG B O 1
ATOM 3405 N N . GLY B 1 108 ? 35.488 43.625 90.850 1.00 12.01 108 GLY B N 1
ATOM 3406 C CA . GLY B 1 108 ? 35.280 45.057 90.929 1.00 12.06 108 GLY B CA 1
ATOM 3407 C C . GLY B 1 108 ? 35.768 45.794 89.699 1.00 12.64 108 GLY B C 1
ATOM 3408 O O . GLY B 1 108 ? 35.683 47.018 89.637 1.00 12.39 108 GLY B O 1
ATOM 3409 N N . ILE B 1 109 ? 36.278 45.052 88.719 1.00 12.20 109 ILE B N 1
ATOM 3410 C CA . ILE B 1 109 ? 36.794 45.658 87.502 1.00 11.59 109 ILE B CA 1
ATOM 3411 C C . ILE B 1 109 ? 35.642 45.974 86.557 1.00 11.95 109 ILE B C 1
ATOM 3412 O O . ILE B 1 109 ? 34.824 45.107 86.254 1.00 11.95 109 ILE B O 1
ATOM 3417 N N . PRO B 1 110 ? 35.558 47.233 86.109 1.00 11.89 110 PRO B N 1
ATOM 3418 C CA . PRO B 1 110 ? 34.466 47.641 85.219 1.00 11.63 110 PRO B CA 1
ATOM 3419 C C . PRO B 1 110 ? 34.495 46.839 83.931 1.00 11.26 110 PRO B C 1
ATOM 3420 O O . PRO B 1 110 ? 35.572 46.541 83.414 1.00 11.26 110 PRO B O 1
ATOM 3424 N N . PHE B 1 111 ? 33.312 46.491 83.435 1.00 11.90 111 PHE B N 1
ATOM 3425 C CA . PHE B 1 111 ? 33.172 45.694 82.227 1.00 11.51 111 PHE B CA 1
ATOM 3426 C C . PHE B 1 111 ? 33.876 46.402 81.080 1.00 12.83 111 PHE B C 1
ATOM 3427 O O . PHE B 1 111 ? 34.617 45.791 80.307 1.00 12.37 111 PHE B O 1
ATOM 3435 N N . GLU B 1 112 ? 33.643 47.707 80.989 1.00 13.49 112 GLU B N 1
ATOM 3436 C CA . GLU B 1 112 ? 34.206 48.527 79.928 1.00 13.18 112 GLU B CA 1
ATOM 3437 C C . GLU B 1 112 ? 35.735 48.536 79.933 1.00 12.65 112 GLU B C 1
ATOM 3438 O O . GLU B 1 112 ? 36.368 48.582 78.875 1.00 12.38 112 GLU B O 1
ATOM 3444 N N . VAL B 1 113 ? 36.331 48.506 81.118 1.00 11.13 113 VAL B N 1
ATOM 3445 C CA . VAL B 1 113 ? 37.787 48.469 81.211 1.00 11.81 113 VAL B CA 1
ATOM 3446 C C . VAL B 1 113 ? 38.323 47.195 80.555 1.00 11.70 113 VAL B C 1
ATOM 3447 O O . VAL B 1 113 ? 39.248 47.234 79.744 1.00 11.15 113 VAL B O 1
ATOM 3451 N N . VAL B 1 114 ? 37.725 46.064 80.914 1.00 12.26 114 VAL B N 1
ATOM 3452 C CA . VAL B 1 114 ? 38.120 44.776 80.362 1.00 12.38 114 VAL B CA 1
ATOM 3453 C C . VAL B 1 114 ? 38.032 44.782 78.831 1.00 12.57 114 VAL B C 1
ATOM 3454 O O . VAL B 1 114 ? 38.976 44.394 78.134 1.00 11.18 114 VAL B O 1
ATOM 3458 N N . LEU B 1 115 ? 36.889 45.224 78.317 1.00 12.49 115 LEU B N 1
ATOM 3459 C CA . LEU B 1 115 ? 36.669 45.236 76.879 1.00 13.05 115 LEU B CA 1
ATOM 3460 C C . LEU B 1 115 ? 37.561 46.242 76.154 1.00 11.73 115 LEU B C 1
ATOM 3461 O O . LEU B 1 115 ? 38.068 45.960 75.080 1.00 12.54 115 LEU B O 1
ATOM 3466 N N . ALA B 1 116 ? 37.738 47.419 76.732 1.00 11.83 116 ALA B N 1
ATOM 3467 C CA . ALA B 1 116 ? 38.593 48.429 76.119 1.00 12.64 116 ALA B CA 1
ATOM 3468 C C . ALA B 1 116 ? 39.973 47.853 75.804 1.00 12.69 116 ALA B C 1
ATOM 3469 O O . ALA B 1 116 ? 40.436 47.884 74.659 1.00 12.33 116 ALA B O 1
ATOM 3471 N N . GLY B 1 117 ? 40.627 47.312 76.823 1.00 11.73 117 GLY B N 1
ATOM 3472 C CA . GLY B 1 117 ? 41.974 46.817 76.652 1.00 11.70 117 GLY B CA 1
ATOM 3473 C C . GLY B 1 117 ? 42.067 45.733 75.601 1.00 12.47 117 GLY B C 1
ATOM 3474 O O . GLY B 1 117 ? 42.984 45.744 74.766 1.00 12.14 117 GLY B O 1
ATOM 3475 N N . ILE B 1 118 ? 41.123 44.789 75.649 1.00 12.13 118 ILE B N 1
ATOM 3476 C CA . ILE B 1 118 ? 41.115 43.659 74.730 1.00 11.22 118 ILE B CA 1
ATOM 3477 C C . ILE B 1 118 ? 40.886 44.167 73.319 1.00 12.52 118 ILE B C 1
ATOM 3478 O O . ILE B 1 118 ? 41.684 43.885 72.403 1.00 12.16 118 ILE B O 1
ATOM 3483 N N . ARG B 1 119 ? 39.805 44.936 73.166 1.00 11.49 119 ARG B N 1
ATOM 3484 C CA . ARG B 1 119 ? 39.392 45.474 71.876 1.00 11.16 119 ARG B CA 1
ATOM 3485 C C . ARG B 1 119 ? 40.506 46.264 71.232 1.00 11.52 119 ARG B C 1
ATOM 3486 O O . ARG B 1 119 ? 40.759 46.126 70.036 1.00 11.91 119 ARG B O 1
ATOM 3494 N N . ALA B 1 120 ? 41.178 47.089 72.029 1.00 11.54 120 ALA B N 1
ATOM 3495 C CA . ALA B 1 120 ? 42.276 47.896 71.516 1.00 11.79 120 ALA B CA 1
ATOM 3496 C C . ALA B 1 120 ? 43.382 47.015 70.946 1.00 12.18 120 ALA B C 1
ATOM 3497 O O . ALA B 1 120 ? 43.919 47.304 69.879 1.00 13.39 120 ALA B O 1
ATOM 3499 N N . ALA B 1 121 ? 43.712 45.936 71.649 1.00 11.74 121 ALA B N 1
ATOM 3500 C CA . ALA B 1 121 ? 44.759 45.032 71.184 1.00 12.46 121 ALA B CA 1
ATOM 3501 C C . ALA B 1 121 ? 44.349 44.299 69.904 1.00 13.43 121 ALA B C 1
ATOM 3502 O O . ALA B 1 121 ? 45.169 44.105 69.004 1.00 13.28 121 ALA B O 1
ATOM 3504 N N . LEU B 1 122 ? 43.079 43.909 69.816 1.00 12.78 122 LEU B N 1
ATOM 3505 C CA . LEU B 1 122 ? 42.598 43.202 68.633 1.00 13.01 122 LEU B CA 1
ATOM 3506 C C . LEU B 1 122 ? 42.685 44.094 67.393 1.00 13.62 122 LEU B C 1
ATOM 3507 O O . LEU B 1 122 ? 42.945 43.620 66.285 1.00 13.13 122 LEU B O 1
ATOM 3512 N N . ARG B 1 123 ? 42.487 45.393 67.588 1.00 13.73 123 ARG B N 1
ATOM 3513 C CA . ARG B 1 123 ? 42.625 46.335 66.488 1.00 13.99 123 ARG B CA 1
ATOM 3514 C C . ARG B 1 123 ? 44.066 46.386 65.993 1.00 14.38 123 ARG B C 1
ATOM 3515 O O . ARG B 1 123 ? 44.321 46.322 64.791 1.00 14.37 123 ARG B O 1
ATOM 3523 N N . ASP B 1 124 ? 45.011 46.511 66.916 1.00 13.73 124 ASP B N 1
ATOM 3524 C CA . ASP B 1 124 ? 46.411 46.501 66.520 1.00 14.76 124 ASP B CA 1
ATOM 3525 C C . ASP B 1 124 ? 46.700 45.177 65.823 1.00 15.19 124 ASP B C 1
ATOM 3526 O O . ASP B 1 124 ? 47.416 45.131 64.816 1.00 16.26 124 ASP B O 1
ATOM 3531 N N . GLY B 1 125 ? 46.123 44.101 66.351 1.00 13.85 125 GLY B N 1
ATOM 3532 C CA . GLY B 1 125 ? 46.316 42.784 65.774 1.00 14.06 125 GLY B CA 1
ATOM 3533 C C . GLY B 1 125 ? 45.897 42.764 64.322 1.00 14.64 125 GLY B C 1
ATOM 3534 O O . GLY B 1 125 ? 46.588 42.218 63.470 1.00 14.33 125 GLY B O 1
ATOM 3535 N N . GLU B 1 126 ? 44.751 43.377 64.041 1.00 15.91 126 GLU B N 1
ATOM 3536 C CA . GLU B 1 126 ? 44.231 43.443 62.684 1.00 15.14 126 GLU B CA 1
ATOM 3537 C C . GLU B 1 126 ? 45.061 44.361 61.792 1.00 15.76 126 GLU B C 1
ATOM 3538 O O . GLU B 1 126 ? 45.554 43.937 60.744 1.00 15.19 126 GLU B O 1
ATOM 3544 N N . LYS B 1 127 ? 45.211 45.621 62.196 1.00 15.27 127 LYS B N 1
ATOM 3545 C CA . LYS B 1 127 ? 45.847 46.595 61.319 1.00 15.44 127 LYS B CA 1
ATOM 3546 C C . LYS B 1 127 ? 47.372 46.506 61.281 1.00 16.59 127 LYS B C 1
ATOM 3547 O O . LYS B 1 127 ? 47.983 46.926 60.295 1.00 17.62 127 LYS B O 1
ATOM 3553 N N . LEU B 1 128 ? 47.985 45.967 62.336 1.00 15.29 128 LEU B N 1
ATOM 3554 C CA . LEU B 1 128 ? 49.445 45.841 62.380 1.00 15.50 128 LEU B CA 1
ATOM 3555 C C . LEU B 1 128 ? 49.944 44.441 62.020 1.00 15.33 128 LEU B C 1
ATOM 3556 O O . LEU B 1 128 ? 50.985 44.292 61.377 1.00 14.63 128 LEU B O 1
ATOM 3561 N N . LEU B 1 129 ? 49.204 43.417 62.435 1.00 15.26 129 LEU B N 1
ATOM 3562 C CA . LEU B 1 129 ? 49.664 42.043 62.267 1.00 14.53 129 LEU B CA 1
ATOM 3563 C C . LEU B 1 129 ? 48.914 41.325 61.168 1.00 14.55 129 LEU B C 1
ATOM 3564 O O . LEU B 1 129 ? 49.363 40.286 60.685 1.00 14.40 129 LEU B O 1
ATOM 3569 N N . GLY B 1 130 ? 47.777 41.886 60.768 1.00 15.63 130 GLY B N 1
ATOM 3570 C CA . GLY B 1 130 ? 46.949 41.273 59.749 1.00 13.52 130 GLY B CA 1
ATOM 3571 C C . GLY B 1 130 ? 46.205 40.077 60.299 1.00 14.74 130 GLY B C 1
ATOM 3572 O O . GLY B 1 130 ? 45.832 39.175 59.551 1.00 16.67 130 GLY B O 1
ATOM 3573 N N . ILE B 1 131 ? 45.994 40.056 61.612 1.00 15.00 131 ILE B N 1
ATOM 3574 C CA . ILE B 1 131 ? 45.230 38.976 62.226 1.00 15.71 131 ILE B CA 1
ATOM 3575 C C . ILE B 1 131 ? 43.769 39.374 62.437 1.00 15.49 131 ILE B C 1
ATOM 3576 O O . ILE B 1 131 ? 43.484 40.341 63.137 1.00 14.56 131 ILE B O 1
ATOM 3581 N N . ARG B 1 132 ? 42.853 38.631 61.818 1.00 17.04 132 ARG B N 1
ATOM 3582 C CA . ARG B 1 132 ? 41.421 38.876 61.980 1.00 16.80 132 ARG B CA 1
ATOM 3583 C C . ARG B 1 132 ? 40.922 38.255 63.271 1.00 14.38 132 ARG B C 1
ATOM 3584 O O . ARG B 1 132 ? 41.482 37.276 63.764 1.00 14.14 132 ARG B O 1
ATOM 3592 N N . HIS B 1 133 ? 39.849 38.819 63.809 1.00 14.99 133 HIS B N 1
ATOM 3593 C CA . HIS B 1 133 ? 39.376 38.416 65.126 1.00 15.65 133 HIS B CA 1
ATOM 3594 C C . HIS B 1 133 ? 37.858 38.368 65.247 1.00 15.74 133 HIS B C 1
ATOM 3595 O O . HIS B 1 133 ? 37.137 39.024 64.495 1.00 16.05 133 HIS B O 1
ATOM 3602 N N . GLY B 1 134 ? 37.391 37.577 66.209 1.00 16.37 134 GLY B N 1
ATOM 3603 C CA . GLY B 1 134 ? 35.992 37.553 66.598 1.00 15.66 134 GLY B CA 1
ATOM 3604 C C . GLY B 1 134 ? 35.881 37.275 68.087 1.00 15.23 134 GLY B C 1
ATOM 3605 O O . GLY B 1 134 ? 35.888 36.116 68.511 1.00 15.76 134 GLY B O 1
ATOM 3606 N N . LEU B 1 135 ? 35.788 38.333 68.888 1.00 13.96 135 LEU B N 1
ATOM 3607 C CA . LEU B 1 135 ? 35.755 38.179 70.338 1.00 13.40 135 LEU B CA 1
ATOM 3608 C C . LEU B 1 135 ? 34.534 37.393 70.810 1.00 13.96 135 LEU B C 1
ATOM 3609 O O . LEU B 1 135 ? 33.394 37.699 70.434 1.00 13.56 135 LEU B O 1
ATOM 3614 N N . ILE B 1 136 ? 34.784 36.382 71.640 1.00 14.11 136 ILE B N 1
ATOM 3615 C CA . ILE B 1 136 ? 33.710 35.565 72.202 1.00 13.51 136 ILE B CA 1
ATOM 3616 C C . ILE B 1 136 ? 33.611 35.750 73.714 1.00 13.54 136 ILE B C 1
ATOM 3617 O O . ILE B 1 136 ? 34.539 35.411 74.451 1.00 13.19 136 ILE B O 1
ATOM 3622 N N . LEU B 1 137 ? 32.481 36.295 74.161 1.00 12.56 137 LEU B N 1
ATOM 3623 C CA . LEU B 1 137 ? 32.213 36.501 75.580 1.00 12.65 137 LEU B CA 1
ATOM 3624 C C . LEU B 1 137 ? 31.744 35.203 76.214 1.00 12.78 137 LEU B C 1
ATOM 3625 O O . LEU B 1 137 ? 30.691 34.682 75.861 1.00 13.03 137 LEU B O 1
ATOM 3630 N N . SER B 1 138 ? 32.515 34.691 77.164 1.00 13.74 138 SER B N 1
ATOM 3631 C CA . SER B 1 138 ? 32.185 33.425 77.811 1.00 13.42 138 SER B CA 1
ATOM 3632 C C . SER B 1 138 ? 31.557 33.630 79.197 1.00 13.67 138 SER B C 1
ATOM 3633 O O . SER B 1 138 ? 31.955 34.531 79.944 1.00 12.96 138 SER B O 1
ATOM 3636 N N . PHE B 1 139 ? 30.559 32.805 79.516 1.00 13.61 139 PHE B N 1
ATOM 3637 C CA . PHE B 1 139 ? 29.913 32.817 80.831 1.00 13.40 139 PHE B CA 1
ATOM 3638 C C . PHE B 1 139 ? 30.558 31.772 81.725 1.00 12.49 139 PHE B C 1
ATOM 3639 O O . PHE B 1 139 ? 30.957 30.714 81.249 1.00 12.83 139 PHE B O 1
ATOM 3647 N N . LEU B 1 140 ? 30.659 32.063 83.020 1.00 13.25 140 LEU B N 1
ATOM 3648 C CA . LEU B 1 140 ? 31.187 31.095 83.980 1.00 12.83 140 LEU B CA 1
ATOM 3649 C C . LEU B 1 140 ? 30.086 30.133 84.439 1.00 13.01 140 LEU B C 1
ATOM 3650 O O . LEU B 1 140 ? 29.226 30.498 85.249 1.00 12.58 140 LEU B O 1
ATOM 3655 N N . ARG B 1 141 ? 30.121 28.904 83.920 1.00 12.31 141 ARG B N 1
ATOM 3656 C CA . ARG B 1 141 ? 29.021 27.954 84.109 1.00 13.21 141 ARG B CA 1
ATOM 3657 C C . ARG B 1 141 ? 28.797 27.491 85.552 1.00 13.64 141 ARG B C 1
ATOM 3658 O O . ARG B 1 141 ? 27.736 26.961 85.868 1.00 13.14 141 ARG B O 1
ATOM 3666 N N . HIS B 1 142 ? 29.789 27.673 86.420 1.00 13.84 142 HIS B N 1
ATOM 3667 C CA . HIS B 1 142 ? 29.661 27.216 87.799 1.00 13.92 142 HIS B CA 1
ATOM 3668 C C . HIS B 1 142 ? 28.930 28.247 88.654 1.00 14.29 142 HIS B C 1
ATOM 3669 O O . HIS B 1 142 ? 28.604 27.979 89.809 1.00 14.26 142 HIS B O 1
ATOM 3676 N N . LEU B 1 143 ? 28.676 29.423 88.083 1.00 13.90 143 LEU B N 1
ATOM 3677 C CA . LEU B 1 143 ? 27.825 3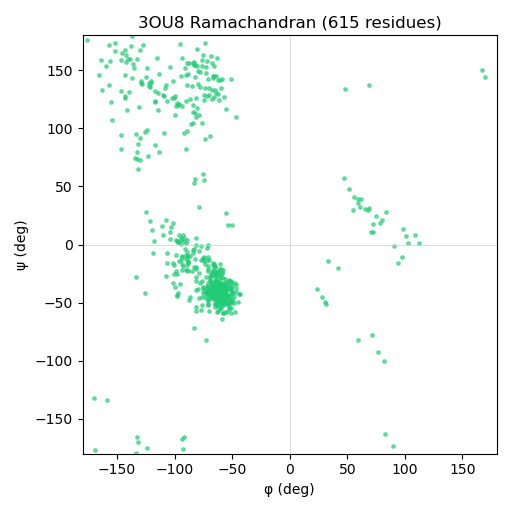0.421 88.730 1.00 13.56 143 LEU B CA 1
ATOM 3678 C C . LEU B 1 143 ? 26.369 30.256 88.268 1.00 13.43 143 LEU B C 1
ATOM 3679 O O . LEU B 1 143 ? 26.052 29.325 87.535 1.00 13.26 143 LEU B O 1
ATOM 3684 N N . SER B 1 144 ? 25.477 31.143 88.695 1.00 12.87 144 SER B N 1
ATOM 3685 C CA . SER B 1 144 ? 24.072 30.993 88.334 1.00 13.08 144 SER B CA 1
ATOM 3686 C C . SER B 1 144 ? 23.760 31.591 86.964 1.00 13.81 144 SER B C 1
ATOM 3687 O O . SER B 1 144 ? 24.474 32.475 86.485 1.00 13.06 144 SER B O 1
ATOM 3690 N N . GLU B 1 145 ? 22.690 31.102 86.337 1.00 14.17 145 GLU B N 1
ATOM 3691 C CA . GLU B 1 145 ? 22.201 31.702 85.099 1.00 13.85 145 GLU B CA 1
ATOM 3692 C C . GLU B 1 145 ? 21.936 33.174 85.352 1.00 13.72 145 GLU B C 1
ATOM 3693 O O . GLU B 1 145 ? 22.188 34.025 84.496 1.00 13.34 145 GLU B O 1
ATOM 3699 N N . GLU B 1 146 ? 21.438 33.465 86.548 1.00 14.65 146 GLU B N 1
ATOM 3700 C CA . GLU B 1 146 ? 21.124 34.831 86.930 1.00 15.19 146 GLU B CA 1
ATOM 3701 C C . GLU B 1 146 ? 22.349 35.740 86.853 1.00 13.45 146 GLU B C 1
ATOM 3702 O O . GLU B 1 146 ? 22.256 36.867 86.381 1.00 14.22 146 GLU B O 1
ATOM 3708 N N . GLN B 1 147 ? 23.496 35.250 87.314 1.00 12.79 147 GLN B N 1
ATOM 3709 C CA . GLN B 1 147 ? 24.733 36.021 87.217 1.00 13.60 147 GLN B CA 1
ATOM 3710 C C . GLN B 1 147 ? 25.156 36.247 85.756 1.00 13.53 147 GLN B C 1
ATOM 3711 O O . GLN B 1 147 ? 25.607 37.337 85.391 1.00 13.27 147 GLN B O 1
ATOM 3717 N N . ALA B 1 148 ? 24.986 35.219 84.926 1.00 12.36 148 ALA B N 1
ATOM 3718 C CA . ALA B 1 148 ? 25.236 35.324 83.490 1.00 12.74 148 ALA B CA 1
ATOM 3719 C C . ALA B 1 148 ? 24.276 36.293 82.790 1.00 13.10 148 ALA B C 1
ATOM 3720 O O . ALA B 1 148 ? 24.654 36.975 81.827 1.00 11.70 148 ALA B O 1
ATOM 3722 N N . GLN B 1 149 ? 23.033 36.341 83.268 1.00 13.28 149 GLN B N 1
ATOM 3723 C CA . GLN B 1 149 ? 22.042 37.272 82.734 1.00 13.37 149 GLN B CA 1
ATOM 3724 C C . GLN B 1 149 ? 22.476 38.715 83.005 1.00 13.10 149 GLN B C 1
ATOM 3725 O O . GLN B 1 149 ? 22.319 39.599 82.160 1.00 13.00 149 GLN B O 1
ATOM 3731 N N . LYS B 1 150 ? 23.011 38.959 84.194 1.00 12.54 150 LYS B N 1
ATOM 3732 C CA . LYS B 1 150 ? 23.475 40.299 84.499 1.00 13.30 150 LYS B CA 1
ATOM 3733 C C . LYS B 1 150 ? 24.628 40.654 83.583 1.00 12.91 150 LYS B C 1
ATOM 3734 O O . LYS B 1 150 ? 24.772 41.805 83.192 1.00 13.86 150 LYS B O 1
ATOM 3740 N N . THR B 1 151 ? 25.431 39.653 83.228 1.00 12.13 151 THR B N 1
ATOM 3741 C CA . THR B 1 151 ? 26.573 39.852 82.346 1.00 12.59 151 THR B CA 1
ATOM 3742 C C . THR B 1 151 ? 26.122 40.100 80.909 1.00 13.03 151 THR B C 1
ATOM 3743 O O . THR B 1 151 ? 26.658 40.975 80.228 1.00 13.23 151 THR B O 1
ATOM 3747 N N . LEU B 1 152 ? 25.128 39.343 80.453 1.00 12.64 152 LEU B N 1
ATOM 3748 C CA . LEU B 1 152 ? 24.547 39.585 79.140 1.00 12.32 152 LEU B CA 1
ATOM 3749 C C . LEU B 1 152 ? 24.021 41.018 79.021 1.00 13.50 152 LEU B C 1
ATOM 3750 O O . LEU B 1 152 ? 24.153 41.641 77.965 1.00 13.58 152 LEU B O 1
ATOM 3755 N N . ASP B 1 153 ? 23.423 41.536 80.093 1.00 12.77 153 ASP B N 1
ATOM 3756 C CA . ASP B 1 153 ? 22.906 42.906 80.085 1.00 12.81 153 ASP B CA 1
ATOM 3757 C C . ASP B 1 153 ? 24.015 43.954 80.009 1.00 13.66 153 ASP B C 1
ATOM 3758 O O . ASP B 1 153 ? 23.863 44.990 79.358 1.00 14.00 153 ASP B O 1
ATOM 3763 N N . GLN B 1 154 ? 25.124 43.699 80.685 1.00 12.13 154 GLN B N 1
ATOM 3764 C CA . GLN B 1 154 ? 26.259 44.599 80.589 1.00 14.01 154 GLN B CA 1
ATOM 3765 C C . GLN B 1 154 ? 26.816 44.623 79.171 1.00 13.66 154 GLN B C 1
ATOM 3766 O O . GLN B 1 154 ? 27.438 45.598 78.753 1.00 14.62 154 GLN B O 1
ATOM 3772 N N . ALA B 1 155 ? 26.611 43.536 78.441 1.00 12.72 155 ALA B N 1
ATOM 3773 C CA . ALA B 1 155 ? 27.206 43.392 77.121 1.00 13.08 155 ALA B CA 1
ATOM 3774 C C . ALA B 1 155 ? 26.296 43.866 75.987 1.00 13.25 155 ALA B C 1
ATOM 3775 O O . ALA B 1 155 ? 26.768 44.118 74.882 1.00 13.34 155 ALA B O 1
ATOM 3777 N N . LEU B 1 156 ? 24.998 43.987 76.252 1.00 12.84 156 LEU B N 1
ATOM 3778 C CA . LEU B 1 156 ? 24.060 44.426 75.218 1.00 13.00 156 LEU B CA 1
ATOM 3779 C C . LEU B 1 156 ? 24.529 45.677 74.465 1.00 13.51 156 LEU B C 1
ATOM 3780 O O . LEU B 1 156 ? 24.556 45.676 73.233 1.00 13.62 156 LEU B O 1
ATOM 3785 N N . PRO B 1 157 ? 24.920 46.738 75.199 1.00 12.77 157 PRO B N 1
ATOM 3786 C CA . PRO B 1 157 ? 25.417 47.940 74.516 1.00 12.96 157 PRO B CA 1
ATOM 3787 C C . PRO B 1 157 ? 26.711 47.657 73.752 1.00 13.49 157 PRO B C 1
ATOM 3788 O O . PRO B 1 157 ? 27.020 48.354 72.784 1.00 13.50 157 PRO B O 1
ATOM 3792 N N . PHE B 1 158 ? 27.447 46.636 74.181 1.00 13.68 158 PHE B N 1
ATOM 3793 C CA . PHE B 1 158 ? 28.711 46.263 73.546 1.00 14.05 158 PHE B CA 1
ATOM 3794 C C . PHE B 1 158 ? 28.539 45.132 72.537 1.00 13.55 158 PHE B C 1
ATOM 3795 O O . PHE B 1 158 ? 29.508 44.669 71.940 1.00 15.07 158 PHE B O 1
ATOM 3803 N N . ARG B 1 159 ? 27.311 44.680 72.345 1.00 13.40 159 ARG B N 1
ATOM 3804 C CA . ARG B 1 159 ? 27.090 43.457 71.589 1.00 13.98 159 ARG B CA 1
ATOM 3805 C C . ARG B 1 159 ? 27.924 43.352 70.300 1.00 14.80 159 ARG B C 1
ATOM 3806 O O . ARG B 1 159 ? 28.480 42.296 70.011 1.00 15.00 159 ARG B O 1
ATOM 3814 N N . ASP B 1 160 ? 28.031 44.441 69.541 1.00 14.67 160 ASP B N 1
ATOM 3815 C CA . ASP B 1 160 ? 28.775 44.412 68.280 1.00 14.25 160 ASP B CA 1
ATOM 3816 C C . ASP B 1 160 ? 30.246 43.977 68.427 1.00 14.93 160 ASP B C 1
ATOM 3817 O O . ASP B 1 160 ? 30.864 43.520 67.463 1.00 14.09 160 ASP B O 1
ATOM 3822 N N . ALA B 1 161 ? 30.803 44.111 69.628 1.00 14.42 161 ALA B N 1
ATOM 3823 C CA . ALA B 1 161 ? 32.182 43.684 69.877 1.00 13.77 161 ALA B CA 1
ATOM 3824 C C . ALA B 1 161 ? 32.323 42.162 69.969 1.00 13.11 161 ALA B C 1
ATOM 3825 O O . ALA B 1 161 ? 33.435 41.634 69.969 1.00 12.45 161 ALA B O 1
ATOM 3827 N N . PHE B 1 162 ? 31.197 41.460 70.044 1.00 12.97 162 PHE B N 1
ATOM 3828 C CA . PHE B 1 162 ? 31.220 40.006 70.200 1.00 13.97 162 PHE B CA 1
ATOM 3829 C C . PHE B 1 162 ? 30.503 39.314 69.049 1.00 14.51 162 PHE B C 1
ATOM 3830 O O . PHE B 1 162 ? 29.466 39.784 68.586 1.00 14.22 162 PHE B O 1
ATOM 3838 N N . ILE B 1 163 ? 31.077 38.217 68.562 1.00 13.90 163 ILE B N 1
ATOM 3839 C CA . ILE B 1 163 ? 30.424 37.425 67.526 1.00 13.30 163 ILE B CA 1
ATOM 3840 C C . ILE B 1 163 ? 29.513 36.386 68.172 1.00 13.84 163 ILE B C 1
ATOM 3841 O O . ILE B 1 163 ? 28.569 35.893 67.551 1.00 14.25 163 ILE B O 1
ATOM 3846 N N . ALA B 1 164 ? 29.807 36.058 69.426 1.00 14.07 164 ALA B N 1
ATOM 3847 C CA . ALA B 1 164 ? 29.179 34.921 70.089 1.00 14.24 164 ALA B CA 1
ATOM 3848 C C . ALA B 1 164 ? 29.351 34.962 71.606 1.00 14.66 164 ALA B C 1
ATOM 3849 O O . ALA B 1 164 ? 30.263 35.620 72.129 1.00 14.12 164 ALA B O 1
ATOM 3851 N N . VAL B 1 165 ? 28.466 34.251 72.302 1.00 13.02 165 VAL B N 1
ATOM 3852 C CA . VAL B 1 165 ? 28.660 33.942 73.709 1.00 12.83 165 VAL B CA 1
ATOM 3853 C C . VAL B 1 165 ? 29.097 32.479 73.814 1.00 12.84 165 VAL B C 1
ATOM 3854 O O . VAL B 1 165 ? 28.775 31.668 72.934 1.00 12.45 165 VAL B O 1
ATOM 3858 N N . GLY B 1 166 ? 29.835 32.160 74.878 1.00 12.22 166 GLY B N 1
ATOM 3859 C CA . GLY B 1 166 ? 30.319 30.813 75.148 1.00 12.10 166 GLY B CA 1
ATOM 3860 C C . GLY B 1 166 ? 30.102 30.370 76.596 1.00 13.14 166 GLY B C 1
ATOM 3861 O O . GLY B 1 166 ? 29.556 31.123 77.410 1.00 12.97 166 GLY B O 1
ATOM 3862 N N . LEU B 1 167 ? 30.535 29.152 76.922 1.00 12.08 167 LEU B N 1
ATOM 3863 C CA . LEU B 1 167 ? 30.330 28.593 78.255 1.00 12.64 167 LEU B CA 1
ATOM 3864 C C . LEU B 1 167 ? 31.548 27.786 78.729 1.00 13.18 167 LEU B C 1
ATOM 3865 O O . LEU B 1 167 ? 31.872 26.749 78.155 1.00 13.15 167 LEU B O 1
ATOM 3870 N N . ASP B 1 168 ? 32.213 28.237 79.784 1.00 12.09 168 ASP B N 1
ATOM 3871 C CA . ASP B 1 168 ? 33.364 27.500 80.294 1.00 12.24 168 ASP B CA 1
ATOM 3872 C C . ASP B 1 168 ? 33.322 27.326 81.811 1.00 13.12 168 ASP B C 1
ATOM 3873 O O . ASP B 1 168 ? 32.285 27.558 82.441 1.00 11.72 168 ASP B O 1
ATOM 3878 N N . SER B 1 169 ? 34.466 26.928 82.372 1.00 12.15 169 SER B N 1
ATOM 3879 C CA . SER B 1 169 ? 34.591 26.550 83.779 1.00 13.10 169 SER B CA 1
ATOM 3880 C C . SER B 1 169 ? 34.156 25.096 84.030 1.00 14.40 169 SER B C 1
ATOM 3881 O O . SER B 1 169 ? 34.075 24.298 83.096 1.00 14.37 169 SER B O 1
ATOM 3884 N N . SER B 1 170 ? 33.890 24.759 85.290 1.00 13.91 170 SER B N 1
ATOM 3885 C CA . SER B 1 170 ? 33.551 23.388 85.686 1.00 14.76 170 SER B CA 1
ATOM 3886 C C . SER B 1 170 ? 32.359 22.825 84.916 1.00 15.39 170 SER B C 1
ATOM 3887 O O . SER B 1 170 ? 31.234 23.329 85.035 1.00 15.70 170 SER B O 1
ATOM 3890 N N . GLU B 1 171 ? 32.594 21.770 84.144 1.00 14.34 171 GLU B N 1
ATOM 3891 C CA . GLU B 1 171 ? 31.536 21.219 83.302 1.00 15.74 171 GLU B CA 1
ATOM 3892 C C . GLU B 1 171 ? 30.545 20.283 84.029 1.00 15.96 171 GLU B C 1
ATOM 3893 O O . GLU B 1 171 ? 29.336 20.526 84.023 1.00 15.73 171 GLU B O 1
ATOM 3899 N N . VAL B 1 172 ? 31.045 19.221 84.648 1.00 14.24 172 VAL B N 1
ATOM 3900 C CA . VAL B 1 172 ? 30.145 18.245 85.254 1.00 18.07 172 VAL B CA 1
ATOM 3901 C C . VAL B 1 172 ? 29.343 18.869 86.396 1.00 17.95 172 VAL B C 1
ATOM 3902 O O . VAL B 1 172 ? 29.904 19.523 87.274 1.00 16.39 172 VAL B O 1
ATOM 3906 N N . GLY B 1 173 ? 28.029 18.675 86.371 1.00 17.99 173 GLY B N 1
ATOM 3907 C CA . GLY B 1 173 ? 27.157 19.272 87.370 1.00 18.32 173 GLY B CA 1
ATOM 3908 C C . GLY B 1 173 ? 26.555 20.604 86.951 1.00 16.90 173 GLY B C 1
ATOM 3909 O O . GLY B 1 173 ? 25.597 21.070 87.560 1.00 17.11 173 GLY B O 1
ATOM 3910 N N . HIS B 1 174 ? 27.128 21.218 85.919 1.00 16.28 174 HIS B N 1
ATOM 3911 C CA . HIS B 1 174 ? 26.614 22.470 85.365 1.00 15.86 174 HIS B CA 1
ATOM 3912 C C . HIS B 1 174 ? 26.314 22.293 83.882 1.00 15.97 174 HIS B C 1
ATOM 3913 O O . HIS B 1 174 ? 27.073 22.756 83.028 1.00 15.60 174 HIS B O 1
ATOM 3920 N N . PRO B 1 175 ? 25.201 21.622 83.574 1.00 15.39 175 PRO B N 1
ATOM 3921 C CA . PRO B 1 175 ? 24.836 21.264 82.205 1.00 15.20 175 PRO B CA 1
ATOM 3922 C C . PRO B 1 175 ? 24.495 22.512 81.408 1.00 14.62 175 PRO B C 1
ATOM 3923 O O . PRO B 1 175 ? 24.232 23.555 82.001 1.00 14.11 175 PRO B O 1
ATOM 3927 N N . PRO B 1 176 ? 24.501 22.404 80.074 1.00 15.16 176 PRO B N 1
ATOM 3928 C CA . PRO B 1 176 ? 24.103 23.490 79.169 1.00 14.70 176 PRO B CA 1
ATOM 3929 C C . PRO B 1 176 ? 22.672 23.982 79.402 1.00 14.89 176 PRO B C 1
ATOM 3930 O O . PRO B 1 176 ? 22.403 25.166 79.234 1.00 14.95 176 PRO B O 1
ATOM 3934 N N . SER B 1 177 ? 21.773 23.083 79.787 1.00 15.76 177 SER B N 1
ATOM 3935 C CA . SER B 1 177 ? 20.376 23.432 80.047 1.00 14.65 177 SER B CA 1
ATOM 3936 C C . SER B 1 177 ? 20.244 24.459 81.165 1.00 14.18 177 SER B C 1
ATOM 3937 O O . SER B 1 177 ? 19.228 25.138 81.279 1.00 14.16 177 SER B O 1
ATOM 3940 N N . LYS B 1 178 ? 21.274 24.556 81.996 1.00 14.27 178 LYS B N 1
ATOM 3941 C CA . LYS B 1 178 ? 21.302 25.526 83.086 1.00 13.87 178 LYS B CA 1
ATOM 3942 C C . LYS B 1 178 ? 21.283 26.983 82.589 1.00 14.22 178 LYS B C 1
ATOM 3943 O O . LYS B 1 178 ? 20.864 27.889 83.310 1.00 13.78 178 LYS B O 1
ATOM 3949 N N . PHE B 1 179 ? 21.716 27.193 81.350 1.00 13.96 179 PHE B N 1
ATOM 3950 C CA . PHE B 1 179 ? 21.850 28.531 80.796 1.00 13.72 179 PHE B CA 1
ATOM 3951 C C . PHE B 1 179 ? 21.079 28.666 79.500 1.00 15.02 179 PHE B C 1
ATOM 3952 O O . PHE B 1 179 ? 21.436 29.464 78.632 1.00 16.03 179 PHE B O 1
ATOM 3960 N N . GLN B 1 180 ? 20.021 27.885 79.359 1.00 14.49 180 GLN B N 1
ATOM 3961 C CA . GLN B 1 180 ? 19.251 27.927 78.135 1.00 14.41 180 GLN B CA 1
ATOM 3962 C C . GLN B 1 180 ? 18.581 29.276 77.870 1.00 14.41 180 GLN B C 1
ATOM 3963 O O . GLN B 1 180 ? 18.535 29.719 76.721 1.00 14.58 180 GLN B O 1
ATOM 3969 N N . ARG B 1 181 ? 18.047 29.924 78.905 1.00 14.04 181 ARG B N 1
ATOM 3970 C CA . ARG B 1 181 ? 17.343 31.196 78.691 1.00 14.81 181 ARG B CA 1
ATOM 3971 C C . ARG B 1 181 ? 18.305 32.324 78.340 1.00 14.61 181 ARG B C 1
ATOM 3972 O O . ARG B 1 181 ? 18.020 33.127 77.448 1.00 13.76 181 ARG B O 1
ATOM 3980 N N . VAL B 1 182 ? 19.433 32.395 79.044 1.00 13.37 182 VAL B N 1
ATOM 3981 C CA . VAL B 1 182 ? 20.429 33.410 78.722 1.00 14.67 182 VAL B CA 1
ATOM 3982 C C . VAL B 1 182 ? 20.950 33.218 77.289 1.00 14.07 182 VAL B C 1
ATOM 3983 O O . VAL B 1 182 ? 21.184 34.184 76.566 1.00 13.83 182 VAL B O 1
ATOM 3987 N N . PHE B 1 183 ? 21.114 31.970 76.877 1.00 13.36 183 PHE B N 1
ATOM 3988 C CA . PHE B 1 183 ? 21.553 31.694 75.518 1.00 14.76 183 PHE B CA 1
ATOM 3989 C C . PHE B 1 183 ? 20.452 31.980 74.494 1.00 14.75 183 PHE B C 1
ATOM 3990 O O . PHE B 1 183 ? 20.709 32.521 73.410 1.00 14.19 183 PHE B O 1
ATOM 3998 N N . ASP B 1 184 ? 19.227 31.613 74.846 1.00 13.48 184 ASP B N 1
ATOM 3999 C CA . ASP B 1 184 ? 18.074 32.021 74.066 1.00 14.63 184 ASP B CA 1
ATOM 4000 C C . ASP B 1 184 ? 18.082 33.533 73.915 1.00 13.66 184 ASP B C 1
ATOM 4001 O O . ASP B 1 184 ? 17.978 34.061 72.810 1.00 14.27 184 ASP B O 1
ATOM 4006 N N . ARG B 1 185 ? 18.217 34.229 75.036 1.00 13.62 185 ARG B N 1
ATOM 4007 C CA . ARG B 1 185 ? 18.222 35.679 75.024 1.00 13.08 185 ARG B CA 1
ATOM 4008 C C . ARG B 1 185 ? 19.332 36.211 74.131 1.00 13.54 185 ARG B C 1
ATOM 4009 O O . ARG B 1 185 ? 19.093 37.069 73.285 1.00 14.01 185 ARG B O 1
ATOM 4017 N N . ALA B 1 186 ? 20.540 35.684 74.307 1.00 13.51 186 ALA B N 1
ATOM 4018 C CA . ALA B 1 186 ? 21.689 36.131 73.522 1.00 14.03 186 ALA B CA 1
ATOM 4019 C C . ALA B 1 186 ? 21.470 35.956 72.016 1.00 14.01 186 ALA B C 1
ATOM 4020 O O . ALA B 1 186 ? 21.802 36.848 71.235 1.00 13.45 186 ALA B O 1
ATOM 4022 N N . ARG B 1 187 ? 20.909 34.817 71.608 1.00 14.25 187 ARG B N 1
ATOM 4023 C CA . ARG B 1 187 ? 20.572 34.618 70.195 1.00 14.73 187 ARG B CA 1
ATOM 4024 C C . ARG B 1 187 ? 19.499 35.609 69.758 1.00 13.79 187 ARG B C 1
ATOM 4025 O O . ARG B 1 187 ? 19.499 36.104 68.632 1.00 13.68 187 ARG B O 1
ATOM 4033 N N . SER B 1 188 ? 18.592 35.918 70.670 1.00 14.06 188 SER B N 1
ATOM 4034 C CA . SER B 1 188 ? 17.545 36.874 70.363 1.00 14.89 188 SER B CA 1
ATOM 4035 C C . SER B 1 188 ? 18.177 38.232 70.104 1.00 14.79 188 SER B C 1
ATOM 4036 O O . SER B 1 188 ? 17.808 38.933 69.166 1.00 15.09 188 SER B O 1
ATOM 4039 N N . GLU B 1 189 ? 19.159 38.575 70.927 1.00 14.33 189 GLU B N 1
ATOM 4040 C CA . GLU B 1 189 ? 19.815 39.865 70.851 1.00 13.60 189 GLU B CA 1
ATOM 4041 C C . GLU B 1 189 ? 20.850 39.981 69.735 1.00 14.05 189 GLU B C 1
ATOM 4042 O O . GLU B 1 189 ? 21.394 41.063 69.513 1.00 15.60 189 GLU B O 1
ATOM 4048 N N . GLY B 1 190 ? 21.121 38.881 69.036 1.00 15.11 190 GLY B N 1
ATOM 4049 C CA . GLY B 1 190 ? 22.016 38.908 67.883 1.00 14.12 190 GLY B CA 1
ATOM 4050 C C . GLY B 1 190 ? 23.354 38.180 67.999 1.00 14.16 190 GLY B C 1
ATOM 4051 O O . GLY B 1 190 ? 24.153 38.197 67.065 1.00 13.13 190 GLY B O 1
ATOM 4052 N N . PHE B 1 191 ? 23.615 37.549 69.140 1.00 14.52 191 PHE B N 1
ATOM 4053 C CA . PHE B 1 191 ? 24.842 36.770 69.310 1.00 13.93 191 PHE B CA 1
ATOM 4054 C C . PHE B 1 191 ? 24.686 35.374 68.707 1.00 15.00 191 PHE B C 1
ATOM 4055 O O . PHE B 1 191 ? 23.609 34.775 68.775 1.00 15.20 191 PHE B O 1
ATOM 4063 N N . LEU B 1 192 ? 25.764 34.850 68.133 1.00 15.25 192 LEU B N 1
ATOM 4064 C CA . LEU B 1 192 ? 25.867 33.416 67.874 1.00 14.29 192 LEU B CA 1
ATOM 4065 C C . LEU B 1 192 ? 26.271 32.747 69.186 1.00 13.66 192 LEU B C 1
ATOM 4066 O O . LEU B 1 192 ? 26.671 33.424 70.134 1.00 12.61 192 LEU B O 1
ATOM 4071 N N . THR B 1 193 ? 26.184 31.424 69.243 1.00 12.62 193 THR B N 1
ATOM 4072 C CA . THR B 1 193 ? 26.568 30.715 70.452 1.00 13.06 193 THR B CA 1
ATOM 4073 C C . THR B 1 193 ? 27.624 29.653 70.190 1.00 13.00 193 THR B C 1
ATOM 4074 O O . THR B 1 193 ? 27.702 29.108 69.090 1.00 12.88 193 THR B O 1
ATOM 4078 N N . VAL B 1 194 ? 28.433 29.388 71.218 1.00 12.67 194 VAL B N 1
ATOM 4079 C CA . VAL B 1 194 ? 29.353 28.251 71.275 1.00 12.72 194 VAL B CA 1
ATOM 4080 C C . VAL B 1 194 ? 29.420 27.776 72.732 1.00 13.58 194 VAL B C 1
ATOM 4081 O O . VAL B 1 194 ? 28.998 28.492 73.649 1.00 12.67 194 VAL B O 1
ATOM 4085 N N . ALA B 1 195 ? 29.944 26.576 72.960 1.00 13.32 195 ALA B N 1
ATOM 4086 C CA . ALA B 1 195 ? 30.026 26.072 74.324 1.00 13.18 195 ALA B CA 1
ATOM 4087 C C . ALA B 1 195 ? 31.055 24.967 74.496 1.00 14.58 195 ALA B C 1
ATOM 4088 O O . ALA B 1 195 ? 31.387 24.252 73.548 1.00 15.20 195 ALA B O 1
ATOM 4090 N N . HIS B 1 196 ? 31.574 24.847 75.712 1.00 14.15 196 HIS B N 1
ATOM 4091 C CA . HIS B 1 196 ? 32.373 23.695 76.084 1.00 14.03 196 HIS B CA 1
ATOM 4092 C C . HIS B 1 196 ? 31.365 22.593 76.331 1.00 16.06 196 HIS B C 1
ATOM 4093 O O . HIS B 1 196 ? 30.334 22.814 76.976 1.00 14.90 196 HIS B O 1
ATOM 4100 N N . ALA B 1 197 ? 31.649 21.407 75.811 1.00 17.49 197 ALA B N 1
ATOM 4101 C CA . ALA B 1 197 ? 30.783 20.265 76.048 1.00 16.55 197 ALA B CA 1
ATOM 4102 C C . ALA B 1 197 ? 31.538 18.994 75.718 1.00 16.89 197 ALA B C 1
ATOM 4103 O O . ALA B 1 197 ? 32.201 18.908 74.688 1.00 16.19 197 ALA B O 1
ATOM 4105 N N . GLY B 1 198 ? 31.460 18.014 76.607 1.00 17.90 198 GLY B N 1
ATOM 4106 C CA . GLY B 1 198 ? 32.082 16.731 76.347 1.00 18.95 198 GLY B CA 1
ATOM 4107 C C . GLY B 1 198 ? 33.568 16.727 76.622 1.00 18.02 198 GLY B C 1
ATOM 4108 O O . GLY B 1 198 ? 34.305 15.898 76.090 1.00 17.23 198 GLY B O 1
ATOM 4109 N N . GLU B 1 199 ? 34.014 17.671 77.442 1.00 17.96 199 GLU B N 1
ATOM 4110 C CA . GLU B 1 199 ? 35.375 17.624 77.941 1.00 17.69 199 GLU B CA 1
ATOM 4111 C C . GLU B 1 199 ? 35.366 16.490 78.953 1.00 19.82 199 GLU B C 1
ATOM 4112 O O . GLU B 1 199 ? 35.715 15.351 78.636 1.00 20.15 199 GLU B O 1
ATOM 4118 N N . GLU B 1 200 ? 34.918 16.804 80.161 1.00 20.82 200 GLU B N 1
ATOM 4119 C CA . GLU B 1 200 ? 34.677 15.799 81.183 1.00 21.39 200 GLU B CA 1
ATOM 4120 C C . GLU B 1 200 ? 33.174 15.497 81.231 1.00 21.42 200 GLU B C 1
ATOM 4121 O O . GLU B 1 200 ? 32.746 14.476 81.774 1.00 22.80 200 GLU B O 1
ATOM 4127 N N . GLY B 1 201 ? 32.377 16.395 80.658 1.00 18.58 201 GLY B N 1
ATOM 4128 C CA . GLY B 1 201 ? 30.936 16.225 80.604 1.00 18.70 201 GLY B CA 1
ATOM 4129 C C . GLY B 1 201 ? 30.519 15.068 79.715 1.00 19.95 201 GLY B C 1
ATOM 4130 O O . GLY B 1 201 ? 31.257 14.668 78.822 1.00 19.81 201 GLY B O 1
ATOM 4131 N N . PRO B 1 202 ? 29.321 14.518 79.957 1.00 21.24 202 PRO B N 1
ATOM 4132 C CA . PRO B 1 202 ? 28.804 13.389 79.169 1.00 20.54 202 PRO B CA 1
ATOM 4133 C C . PRO B 1 202 ? 28.326 13.836 77.784 1.00 19.06 202 PRO B C 1
ATOM 4134 O O . PRO B 1 202 ? 28.105 15.027 77.557 1.00 18.70 202 PRO B O 1
ATOM 4138 N N . PRO B 1 203 ? 28.166 12.885 76.858 1.00 20.04 203 PRO B N 1
ATOM 4139 C CA . PRO B 1 203 ? 27.645 13.197 75.522 1.00 19.59 203 PRO B CA 1
ATOM 4140 C C . PRO B 1 203 ? 26.279 13.891 75.581 1.00 18.98 203 PRO B C 1
ATOM 4141 O O . PRO B 1 203 ? 25.947 14.684 74.695 1.00 19.07 203 PRO B O 1
ATOM 4145 N N . GLU B 1 204 ? 25.496 13.597 76.615 1.00 17.96 204 GLU B N 1
ATOM 4146 C CA . GLU B 1 204 ? 24.197 14.241 76.785 1.00 18.48 204 GLU B CA 1
ATOM 4147 C C . GLU B 1 204 ? 24.349 15.761 76.845 1.00 17.68 204 GLU B C 1
ATOM 4148 O O . GLU B 1 204 ? 23.475 16.502 76.390 1.00 16.69 204 GLU B O 1
ATOM 4154 N N . TYR B 1 205 ? 25.465 16.212 77.407 1.00 16.34 205 TYR B N 1
ATOM 4155 C CA . TYR B 1 205 ? 25.763 17.632 77.481 1.00 16.88 205 TYR B CA 1
ATOM 4156 C C . TYR B 1 205 ? 25.996 18.179 76.083 1.00 16.91 205 TYR B C 1
ATOM 4157 O O . TYR B 1 205 ? 25.615 19.305 75.778 1.00 16.50 205 TYR B O 1
ATOM 4166 N N . ILE B 1 206 ? 26.623 17.377 75.231 1.00 17.28 206 ILE B N 1
ATOM 4167 C CA . ILE B 1 206 ? 26.892 17.816 73.871 1.00 16.85 206 ILE B CA 1
ATOM 4168 C C . ILE B 1 206 ? 25.578 17.981 73.134 1.00 16.19 206 ILE B C 1
ATOM 4169 O O . ILE B 1 206 ? 25.381 18.972 72.442 1.00 17.18 206 ILE B O 1
ATOM 4174 N N . TRP B 1 207 ? 24.672 17.020 73.305 1.00 17.34 207 TRP B N 1
ATOM 4175 C CA . TRP B 1 207 ? 23.322 17.126 72.742 1.00 17.49 207 TRP B CA 1
ATOM 4176 C C . TRP B 1 207 ? 22.614 18.406 73.202 1.00 16.31 207 TRP B C 1
ATOM 4177 O O . TRP B 1 207 ? 22.023 19.126 72.392 1.00 16.39 207 TRP B O 1
ATOM 4188 N N . GLU B 1 208 ? 22.673 18.683 74.501 1.00 14.40 208 GLU B N 1
ATOM 4189 C CA . GLU B 1 208 ? 22.071 19.896 75.043 1.00 15.46 208 GLU B CA 1
ATOM 4190 C C . GLU B 1 208 ? 22.697 21.133 74.400 1.00 15.72 208 GLU B C 1
ATOM 4191 O O . GLU B 1 208 ? 21.991 22.045 73.962 1.00 15.77 208 GLU B O 1
ATOM 4197 N N . ALA B 1 209 ? 24.026 21.157 74.346 1.00 14.48 209 ALA B N 1
ATOM 4198 C CA . ALA B 1 209 ? 24.741 22.255 73.719 1.00 15.45 209 ALA B CA 1
ATOM 4199 C C . ALA B 1 209 ? 24.234 22.466 72.300 1.00 15.92 209 ALA B C 1
ATOM 4200 O O . ALA B 1 209 ? 23.995 23.597 71.874 1.00 15.09 209 ALA B O 1
ATOM 4202 N N . LEU B 1 210 ? 24.063 21.368 71.570 1.00 15.43 210 LEU B N 1
ATOM 4203 C CA . LEU B 1 210 ? 23.569 21.448 70.204 1.00 15.98 210 LEU B CA 1
ATOM 4204 C C . LEU B 1 210 ? 22.113 21.895 70.114 1.00 15.77 210 LEU B C 1
ATOM 4205 O O . LEU B 1 210 ? 21.765 22.737 69.290 1.00 16.42 210 LEU B O 1
ATOM 4210 N N . ASP B 1 211 ? 21.259 21.338 70.961 1.00 15.29 211 ASP B N 1
ATOM 4211 C CA . ASP B 1 211 ? 19.821 21.507 70.766 1.00 16.14 211 ASP B CA 1
ATOM 4212 C C . ASP B 1 211 ? 19.155 22.543 71.664 1.00 16.32 211 ASP B C 1
ATOM 4213 O O . ASP B 1 211 ? 18.199 23.204 71.245 1.00 16.36 211 ASP B O 1
ATOM 4218 N N . LEU B 1 212 ? 19.666 22.682 72.887 1.00 15.65 212 LEU B N 1
ATOM 4219 C CA . LEU B 1 212 ? 19.178 23.683 73.828 1.00 14.35 212 LEU B CA 1
ATOM 4220 C C . LEU B 1 212 ? 19.909 24.996 73.608 1.00 15.41 212 LEU B C 1
ATOM 4221 O O . LEU B 1 212 ? 19.286 26.059 73.515 1.00 15.06 212 LEU B O 1
ATOM 4226 N N . LEU B 1 213 ? 21.234 24.913 73.513 1.00 14.39 213 LEU B N 1
ATOM 4227 C CA . LEU B 1 213 ? 22.067 26.099 73.336 1.00 15.02 213 LEU B CA 1
ATOM 4228 C C . LEU B 1 213 ? 22.256 26.468 71.862 1.00 14.97 213 LEU B C 1
ATOM 4229 O O . LEU B 1 213 ? 22.705 27.570 71.545 1.00 13.54 213 LEU B O 1
ATOM 4234 N N . LYS B 1 214 ? 21.912 25.533 70.977 1.00 14.80 214 LYS B N 1
ATOM 4235 C CA . LYS B 1 214 ? 21.940 25.749 69.528 1.00 15.05 214 LYS B CA 1
ATOM 4236 C C . LYS B 1 214 ? 23.224 26.398 69.011 1.00 14.99 214 LYS B C 1
ATOM 4237 O O . LYS B 1 214 ? 23.190 27.437 68.348 1.00 16.06 214 LYS B O 1
ATOM 4243 N N . VAL B 1 215 ? 24.351 25.754 69.289 1.00 14.54 215 VAL B N 1
ATOM 4244 C CA . VAL B 1 215 ? 25.663 26.334 69.028 1.00 14.27 215 VAL B CA 1
ATOM 4245 C C . VAL B 1 215 ? 26.140 26.164 67.592 1.00 13.99 215 VAL B C 1
ATOM 4246 O O . VAL B 1 215 ? 25.696 25.267 66.890 1.00 14.14 215 VAL B O 1
ATOM 4250 N N . GLU B 1 216 ? 27.049 27.031 67.159 1.00 14.77 216 GLU B N 1
ATOM 4251 C CA . GLU B 1 216 ? 27.650 26.904 65.832 1.00 15.55 216 GLU B CA 1
ATOM 4252 C C . GLU B 1 216 ? 28.788 25.883 65.859 1.00 15.30 216 GLU B C 1
ATOM 4253 O O . GLU B 1 216 ? 29.087 25.254 64.850 1.00 14.70 216 GLU B O 1
ATOM 4259 N N . ARG B 1 217 ? 29.417 25.726 67.020 1.00 15.13 217 ARG B N 1
ATOM 4260 C CA . ARG B 1 217 ? 30.456 24.712 67.190 1.00 16.42 217 ARG B CA 1
ATOM 4261 C C . ARG B 1 217 ? 30.564 24.219 68.632 1.00 15.20 217 ARG B C 1
ATOM 4262 O O . ARG B 1 217 ? 30.006 24.815 69.549 1.00 14.81 217 ARG B O 1
ATOM 4270 N N . ILE B 1 218 ? 31.280 23.114 68.809 1.00 15.57 218 ILE B N 1
ATOM 4271 C CA . ILE B 1 218 ? 31.463 22.496 70.111 1.00 15.28 218 ILE B CA 1
ATOM 4272 C C . ILE B 1 218 ? 32.898 22.704 70.575 1.00 15.76 218 ILE B C 1
ATOM 4273 O O . ILE B 1 218 ? 33.844 22.538 69.800 1.00 15.92 218 ILE B O 1
ATOM 4278 N N . ASP B 1 219 ? 33.059 23.086 71.837 1.00 14.67 219 ASP B N 1
ATOM 4279 C CA . ASP B 1 219 ? 34.390 23.251 72.399 1.00 14.99 219 ASP B CA 1
ATOM 4280 C C . ASP B 1 219 ? 34.766 22.006 73.208 1.00 15.66 219 ASP B C 1
ATOM 4281 O O . ASP B 1 219 ? 34.096 21.658 74.185 1.00 15.98 219 ASP B O 1
ATOM 4286 N N . HIS B 1 220 ? 35.839 21.348 72.770 1.00 15.82 220 HIS B N 1
ATOM 4287 C CA . HIS B 1 220 ? 36.231 20.011 73.221 1.00 16.74 220 HIS B CA 1
ATOM 4288 C C . HIS B 1 220 ? 35.441 18.938 72.470 1.00 16.91 220 HIS B C 1
ATOM 4289 O O . HIS B 1 220 ? 35.767 18.601 71.334 1.00 17.23 220 HIS B O 1
ATOM 4296 N N . GLY B 1 221 ? 34.407 18.401 73.104 1.00 17.22 221 GLY B N 1
ATOM 4297 C CA . GLY B 1 221 ? 33.560 17.409 72.461 1.00 17.91 221 GLY B CA 1
ATOM 4298 C C . GLY B 1 221 ? 34.207 16.043 72.286 1.00 18.79 221 GLY B C 1
ATOM 4299 O O . GLY B 1 221 ? 33.666 15.179 71.598 1.00 19.41 221 GLY B O 1
ATOM 4300 N N . VAL B 1 222 ? 35.358 15.831 72.913 1.00 17.89 222 VAL B N 1
ATOM 4301 C CA . VAL B 1 222 ? 36.070 14.566 72.746 1.00 19.42 222 VAL B CA 1
ATOM 4302 C C . VAL B 1 222 ? 35.228 13.371 73.209 1.00 20.02 222 VAL B C 1
ATOM 4303 O O . VAL B 1 222 ? 35.512 12.225 72.862 1.00 20.61 222 VAL B O 1
ATOM 4307 N N . ARG B 1 223 ? 34.185 13.642 73.985 1.00 20.14 223 ARG B N 1
ATOM 4308 C CA . ARG B 1 223 ? 33.367 12.567 74.536 1.00 21.42 223 ARG B CA 1
ATOM 4309 C C . ARG B 1 223 ? 32.158 12.269 73.672 1.00 21.35 223 ARG B C 1
ATOM 4310 O O . ARG B 1 223 ? 31.308 11.465 74.046 1.00 22.56 223 ARG B O 1
ATOM 4318 N N . ALA B 1 224 ? 32.081 12.919 72.517 1.00 21.01 224 ALA B N 1
ATOM 4319 C CA . ALA B 1 224 ? 31.048 12.588 71.546 1.00 22.06 224 ALA B CA 1
ATOM 4320 C C . ALA B 1 224 ? 31.367 11.233 70.929 1.00 23.60 224 ALA B C 1
ATOM 4321 O O . ALA B 1 224 ? 30.623 10.725 70.091 1.00 25.77 224 ALA B O 1
ATOM 4323 N N . PHE B 1 225 ? 32.475 10.646 71.368 1.00 23.94 225 PHE B N 1
ATOM 4324 C CA . PHE B 1 225 ? 33.035 9.467 70.717 1.00 26.73 225 PHE B CA 1
ATOM 4325 C C . PHE B 1 225 ? 32.365 8.186 71.190 1.00 25.86 225 PHE B C 1
ATOM 4326 O O . PHE B 1 225 ? 32.448 7.149 70.543 1.00 26.86 225 PHE B O 1
ATOM 4334 N N . GLU B 1 226 ? 31.707 8.269 72.334 1.00 27.83 226 GLU B N 1
ATOM 4335 C CA . GLU B 1 226 ? 31.011 7.129 72.897 1.00 28.30 226 GLU B CA 1
ATOM 4336 C C . GLU B 1 226 ? 29.662 6.976 72.219 1.00 27.67 226 GLU B C 1
ATOM 4337 O O . GLU B 1 226 ? 29.045 5.907 72.275 1.00 29.56 226 GLU B O 1
ATOM 4343 N N . ASP B 1 227 ? 29.204 8.056 71.594 1.00 24.81 227 ASP B N 1
ATOM 4344 C CA . ASP B 1 227 ? 27.832 8.139 71.128 1.00 24.44 227 ASP B CA 1
ATOM 4345 C C . ASP B 1 227 ? 27.745 8.075 69.609 1.00 24.87 227 ASP B C 1
ATOM 4346 O O . ASP B 1 227 ? 27.881 9.096 68.925 1.00 23.94 227 ASP B O 1
ATOM 4351 N N . GLU B 1 228 ? 27.496 6.870 69.095 1.00 24.03 228 GLU B N 1
ATOM 4352 C CA . GLU B 1 228 ? 27.468 6.628 67.654 1.00 23.33 228 GLU B CA 1
ATOM 4353 C C . GLU B 1 228 ? 26.542 7.584 66.911 1.00 22.75 228 GLU B C 1
ATOM 4354 O O . GLU B 1 228 ? 26.943 8.213 65.934 1.00 24.20 228 GLU B O 1
ATOM 4360 N N . ARG B 1 229 ? 25.306 7.689 67.379 1.00 20.59 229 ARG B N 1
ATOM 4361 C CA . ARG B 1 229 ? 24.325 8.579 66.771 1.00 22.00 229 ARG B CA 1
ATOM 4362 C C . ARG B 1 229 ? 24.821 10.019 66.729 1.00 22.29 229 ARG B C 1
ATOM 4363 O O . ARG B 1 229 ? 24.787 10.662 65.683 1.00 21.64 229 ARG B O 1
ATOM 4371 N N . LEU B 1 230 ? 25.266 10.522 67.879 1.00 23.00 230 LEU B N 1
ATOM 4372 C CA . LEU B 1 230 ? 25.823 11.871 67.978 1.00 22.06 230 LEU B CA 1
ATOM 4373 C C . LEU B 1 230 ? 26.969 12.044 66.989 1.00 22.80 230 LEU B C 1
ATOM 4374 O O . LEU B 1 230 ? 27.075 13.061 66.303 1.00 22.50 230 LEU B O 1
ATOM 4387 N N . ARG B 1 232 ? 27.542 10.536 64.142 1.00 24.25 232 ARG B N 1
ATOM 4388 C CA . ARG B 1 232 ? 27.035 10.663 62.779 1.00 23.59 232 ARG B CA 1
ATOM 4389 C C . ARG B 1 232 ? 26.568 12.079 62.500 1.00 23.16 232 ARG B C 1
ATOM 4390 O O . ARG B 1 232 ? 26.872 12.655 61.452 1.00 23.23 232 ARG B O 1
ATOM 4398 N N . ARG B 1 233 ? 25.826 12.638 63.446 1.00 22.58 233 ARG B N 1
ATOM 4399 C CA . ARG B 1 233 ? 25.312 13.990 63.302 1.00 22.32 233 ARG B CA 1
ATOM 4400 C C . ARG B 1 233 ? 26.441 15.011 63.149 1.00 23.01 233 ARG B C 1
ATOM 4401 O O . ARG B 1 233 ? 26.476 15.777 62.186 1.00 22.24 233 ARG B O 1
ATOM 4409 N N . LEU B 1 234 ? 27.352 15.016 64.118 1.00 22.74 234 LEU B N 1
ATOM 4410 C CA . LEU B 1 234 ? 28.554 15.839 64.060 1.00 22.79 234 LEU B CA 1
ATOM 4411 C C . LEU B 1 234 ? 29.193 15.787 62.667 1.00 22.28 234 LEU B C 1
ATOM 4412 O O . LEU B 1 234 ? 29.623 16.805 62.126 1.00 21.66 234 LEU B O 1
ATOM 4417 N N . ILE B 1 235 ? 29.240 14.594 62.087 1.00 22.35 235 ILE B N 1
ATOM 4418 C CA . ILE B 1 235 ? 29.835 14.409 60.772 1.00 21.49 235 ILE B CA 1
ATOM 4419 C C . ILE B 1 235 ? 28.911 14.908 59.664 1.00 21.84 235 ILE B C 1
ATOM 4420 O O . ILE B 1 235 ? 29.315 15.696 58.804 1.00 21.21 235 ILE B O 1
ATOM 4425 N N . ASP B 1 236 ? 27.668 14.446 59.688 1.00 21.86 236 ASP B N 1
ATOM 4426 C CA . ASP B 1 236 ? 26.704 14.821 58.666 1.00 23.16 236 ASP B CA 1
ATOM 4427 C C . ASP B 1 236 ? 26.507 16.335 58.583 1.00 24.21 236 ASP B C 1
ATOM 4428 O O . ASP B 1 236 ? 26.361 16.891 57.492 1.00 23.50 236 ASP B O 1
ATOM 4433 N N . GLU B 1 237 ? 26.509 17.000 59.736 1.00 23.67 237 GLU B N 1
ATOM 4434 C CA . GLU B 1 237 ? 26.314 18.447 59.780 1.00 22.96 237 GLU B CA 1
ATOM 4435 C C . GLU B 1 237 ? 27.635 19.204 59.697 1.00 21.67 237 GLU B C 1
ATOM 4436 O O . GLU B 1 237 ? 27.644 20.426 59.563 1.00 20.77 237 GLU B O 1
ATOM 4442 N N . GLN B 1 238 ? 28.743 18.472 59.780 1.00 21.60 238 GLN B N 1
ATOM 4443 C CA . GLN B 1 238 ? 30.077 19.069 59.739 1.00 21.82 238 GLN B CA 1
ATOM 4444 C C . GLN B 1 238 ? 30.256 20.137 60.809 1.00 20.94 238 GLN B C 1
ATOM 4445 O O . GLN B 1 238 ? 30.844 21.184 60.554 1.00 21.82 238 GLN B O 1
ATOM 4451 N N . ILE B 1 239 ? 29.742 19.863 62.002 1.00 18.92 239 ILE B N 1
ATOM 4452 C CA . ILE B 1 239 ? 29.843 20.781 63.126 1.00 19.36 239 ILE B CA 1
ATOM 4453 C C . ILE B 1 239 ? 31.256 20.781 63.690 1.00 19.41 239 ILE B C 1
ATOM 4454 O O . ILE B 1 239 ? 31.781 19.730 64.056 1.00 19.07 239 ILE B O 1
ATOM 4459 N N . PRO B 1 240 ? 31.878 21.968 63.766 1.00 18.83 240 PRO B N 1
ATOM 4460 C CA . PRO B 1 240 ? 33.282 22.044 64.182 1.00 17.14 240 PRO B CA 1
ATOM 4461 C C . PRO B 1 240 ? 33.480 21.729 65.660 1.00 17.15 240 PRO B C 1
ATOM 4462 O O . PRO B 1 240 ? 32.727 22.209 66.509 1.00 16.66 240 PRO B O 1
ATOM 4466 N N . LEU B 1 241 ? 34.487 20.914 65.957 1.00 17.50 241 LEU B N 1
ATOM 4467 C CA . LEU B 1 241 ? 34.922 20.715 67.334 1.00 17.07 241 LEU B CA 1
ATOM 4468 C C . LEU B 1 241 ? 36.267 21.383 67.514 1.00 16.78 241 LEU B C 1
ATOM 4469 O O . LEU B 1 241 ? 37.185 21.146 66.735 1.00 16.95 241 LEU B O 1
ATOM 4474 N N . THR B 1 242 ? 36.379 22.232 68.532 1.00 16.84 242 THR B N 1
ATOM 4475 C CA . THR B 1 242 ? 37.663 22.831 68.879 1.00 15.88 242 THR B CA 1
ATOM 4476 C C . THR B 1 242 ? 38.365 21.971 69.925 1.00 16.97 242 THR B C 1
ATOM 4477 O O . THR B 1 242 ? 38.099 22.083 71.124 1.00 16.56 242 THR B O 1
ATOM 4481 N N . VAL B 1 243 ? 39.247 21.094 69.454 1.00 17.05 243 VAL B N 1
ATOM 4482 C CA . VAL B 1 243 ? 39.945 20.158 70.324 1.00 16.14 243 VAL B CA 1
ATOM 4483 C C . VAL B 1 243 ? 41.236 20.776 70.856 1.00 15.31 243 VAL B C 1
ATOM 4484 O O . VAL B 1 243 ? 41.877 21.580 70.186 1.00 13.83 243 VAL B O 1
ATOM 4488 N N . CYS B 1 244 ? 41.589 20.402 72.082 1.00 16.01 244 CYS B N 1
ATOM 4489 C CA . CYS B 1 244 ? 42.730 20.976 72.782 1.00 15.79 244 CYS B CA 1
ATOM 4490 C C . CYS B 1 244 ? 43.601 19.875 73.387 1.00 16.40 244 CYS B C 1
ATOM 4491 O O . CYS B 1 244 ? 43.431 19.502 74.549 1.00 15.71 244 CYS B O 1
ATOM 4494 N N . PRO B 1 245 ? 44.544 19.354 72.590 1.00 16.66 245 PRO B N 1
ATOM 4495 C CA . PRO B 1 245 ? 45.434 18.241 72.951 1.00 17.26 245 PRO B CA 1
ATOM 4496 C C . PRO B 1 245 ? 46.243 18.432 74.252 1.00 17.28 245 PRO B C 1
ATOM 4497 O O . PRO B 1 245 ? 46.109 17.591 75.138 1.00 16.20 245 PRO B O 1
ATOM 4501 N N . LEU B 1 246 ? 47.061 19.480 74.372 1.00 16.21 246 LEU B N 1
ATOM 4502 C CA . LEU B 1 246 ? 47.837 19.682 75.606 1.00 16.50 246 LEU B CA 1
ATOM 4503 C C . LEU B 1 246 ? 46.944 19.891 76.837 1.00 17.20 246 LEU B C 1
ATOM 4504 O O . LEU B 1 246 ? 47.284 19.462 77.944 1.00 17.54 246 LEU B O 1
ATOM 4509 N N . SER B 1 247 ? 45.807 20.550 76.636 1.00 15.92 247 SER B N 1
ATOM 4510 C CA . SER B 1 247 ? 44.816 20.720 77.691 1.00 15.26 247 SER B CA 1
ATOM 4511 C C . SER B 1 247 ? 44.255 19.374 78.144 1.00 16.36 247 SER B C 1
ATOM 4512 O O . SER B 1 247 ? 44.330 19.025 79.316 1.00 16.78 247 SER B O 1
ATOM 4515 N N . ASN B 1 248 ? 43.680 18.620 77.212 1.00 17.63 248 ASN B N 1
ATOM 4516 C CA . ASN B 1 248 ? 43.133 17.298 77.530 1.00 18.47 248 ASN B CA 1
ATOM 4517 C C . ASN B 1 248 ? 44.141 16.442 78.301 1.00 19.33 248 ASN B C 1
ATOM 4518 O O . ASN B 1 248 ? 43.778 15.663 79.195 1.00 19.11 248 ASN B O 1
ATOM 4523 N N . THR B 1 249 ? 45.411 16.606 77.959 1.00 17.50 249 THR B N 1
ATOM 4524 C CA . THR B 1 249 ? 46.464 15.846 78.606 1.00 18.91 249 THR B CA 1
ATOM 4525 C C . THR B 1 249 ? 46.811 16.415 79.976 1.00 19.11 249 THR B C 1
ATOM 4526 O O . THR B 1 249 ? 46.919 15.677 80.956 1.00 19.85 249 THR B O 1
ATOM 4530 N N . LYS B 1 250 ? 46.970 17.732 80.044 1.00 19.40 250 LYS B N 1
ATOM 4531 C CA . LYS B 1 250 ? 47.349 18.392 81.290 1.00 19.56 250 LYS B CA 1
ATOM 4532 C C . LYS B 1 250 ? 46.288 18.258 82.378 1.00 19.32 250 LYS B C 1
ATOM 4533 O O . 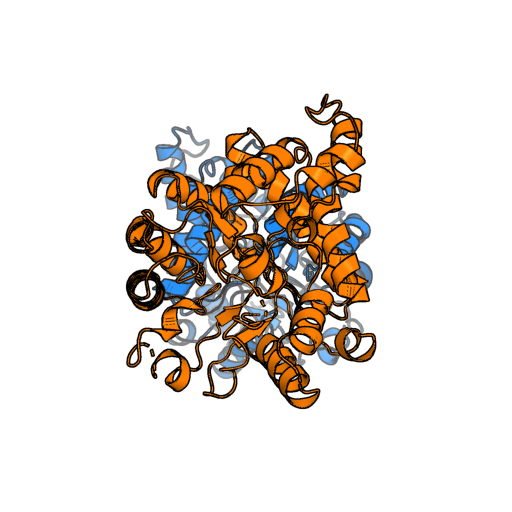LYS B 1 250 ? 46.603 18.250 83.576 1.00 19.17 250 LYS B O 1
ATOM 4539 N N . LEU B 1 251 ? 45.034 18.148 81.955 1.00 18.55 251 LEU B N 1
ATOM 4540 C CA . LEU B 1 251 ? 43.915 18.069 82.892 1.00 19.35 251 LEU B CA 1
ATOM 4541 C C . LEU B 1 251 ? 43.492 16.629 83.130 1.00 20.02 251 LEU B C 1
ATOM 4542 O O . LEU B 1 251 ? 42.532 16.362 83.857 1.00 20.99 251 LEU B O 1
ATOM 4547 N N . CYS 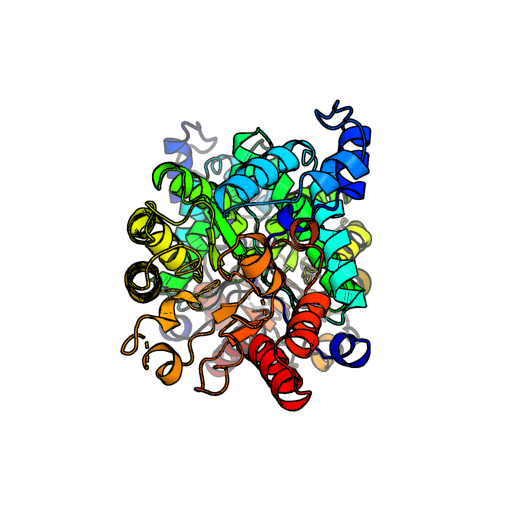B 1 252 ? 44.215 15.707 82.500 1.00 20.50 252 CYS B N 1
ATOM 4548 C CA . CYS B 1 252 ? 44.001 14.275 82.687 1.00 20.46 252 CYS B CA 1
ATOM 4549 C C . CYS B 1 252 ? 42.664 13.790 82.120 1.00 20.65 252 CYS B C 1
ATOM 4550 O O . CYS B 1 252 ? 42.082 12.834 82.616 1.00 23.29 252 CYS B O 1
ATOM 4553 N N . VAL B 1 253 ? 42.182 14.454 81.077 1.00 21.59 253 VAL B N 1
ATOM 4554 C CA . VAL B 1 253 ? 41.049 13.943 80.313 1.00 21.59 253 VAL B CA 1
ATOM 4555 C C . VAL B 1 253 ? 41.489 12.676 79.582 1.00 21.47 253 VAL B C 1
ATOM 4556 O O . VAL B 1 253 ? 40.716 11.730 79.415 1.00 21.26 253 VAL B O 1
ATOM 4560 N N . PHE B 1 254 ? 42.744 12.677 79.145 1.00 21.85 254 PHE B N 1
ATOM 4561 C CA . PHE B 1 254 ? 43.382 11.491 78.588 1.00 22.23 254 PHE B CA 1
ATOM 4562 C C . PHE B 1 254 ? 44.631 11.193 79.406 1.00 22.35 254 PHE B C 1
ATOM 4563 O O . PHE B 1 254 ? 45.362 12.108 79.791 1.00 20.45 254 PHE B O 1
ATOM 4571 N N . ASP B 1 255 ? 44.865 9.911 79.671 1.00 24.17 255 ASP B N 1
ATOM 4572 C CA . ASP B 1 255 ? 45.999 9.472 80.482 1.00 23.92 255 ASP B CA 1
ATOM 4573 C C . ASP B 1 255 ? 47.325 9.790 79.802 1.00 25.02 255 ASP B C 1
ATOM 4574 O O . ASP B 1 255 ? 48.369 9.831 80.449 1.00 24.25 255 ASP B O 1
ATOM 4579 N N . ASP B 1 256 ? 47.277 10.017 78.493 1.00 23.54 256 ASP B N 1
ATOM 4580 C CA . ASP B 1 256 ? 48.488 10.202 77.713 1.00 23.93 256 ASP B CA 1
ATOM 4581 C C . ASP B 1 256 ? 48.127 10.684 76.309 1.00 24.91 256 ASP B C 1
ATOM 4582 O O . ASP B 1 256 ? 47.067 10.337 75.788 1.00 24.57 256 ASP B O 1
ATOM 4595 N N . SER B 1 258 ? 49.065 9.713 73.582 1.00 24.35 258 SER B N 1
ATOM 4596 C CA . SER B 1 258 ? 48.866 8.542 72.735 1.00 24.17 258 SER B CA 1
ATOM 4597 C C . SER B 1 258 ? 47.412 8.100 72.746 1.00 24.08 258 SER B C 1
ATOM 4598 O O . SER B 1 258 ? 46.962 7.381 71.854 1.00 24.76 258 SER B O 1
ATOM 4601 N N . GLN B 1 259 ? 46.687 8.521 73.775 1.00 23.62 259 GLN B N 1
ATOM 4602 C CA . GLN B 1 259 ? 45.318 8.075 73.988 1.00 23.13 259 GLN B CA 1
ATOM 4603 C C . GLN B 1 259 ? 44.306 9.033 73.374 1.00 22.58 259 GLN B C 1
ATOM 4604 O O . GLN B 1 259 ? 43.114 8.728 73.310 1.00 21.76 259 GLN B O 1
ATOM 4610 N N . HIS B 1 260 ? 44.780 10.198 72.940 1.00 21.67 260 HIS B N 1
ATOM 4611 C CA . HIS B 1 260 ? 43.896 11.199 72.356 1.00 22.78 260 HIS B CA 1
ATOM 4612 C C . HIS B 1 260 ? 43.225 10.680 71.087 1.00 20.48 260 HIS B C 1
ATOM 4613 O O . HIS B 1 260 ? 43.838 9.986 70.282 1.00 21.14 260 HIS B O 1
ATOM 4620 N N . THR B 1 261 ? 41.962 11.024 70.910 1.00 20.08 261 THR B N 1
ATOM 4621 C CA . THR B 1 261 ? 41.182 10.462 69.817 1.00 20.52 261 THR B CA 1
ATOM 4622 C C . THR B 1 261 ? 40.931 11.480 68.718 1.00 21.04 261 THR B C 1
ATOM 4623 O O . THR B 1 261 ? 39.990 11.326 67.933 1.00 22.22 261 THR B O 1
ATOM 4627 N N . ILE B 1 262 ? 41.768 12.517 68.666 1.00 20.06 262 ILE B N 1
ATOM 4628 C CA . ILE B 1 262 ? 41.615 13.586 67.679 1.00 20.14 262 ILE B CA 1
ATOM 4629 C C . ILE B 1 262 ? 41.849 13.126 66.238 1.00 20.02 262 ILE B C 1
ATOM 4630 O O . ILE B 1 262 ? 41.113 13.519 65.337 1.00 21.86 262 ILE B O 1
ATOM 4635 N N . LEU B 1 263 ? 42.864 12.300 66.012 1.00 19.94 263 LEU B N 1
ATOM 4636 C CA . LEU B 1 263 ? 43.110 11.785 64.666 1.00 20.94 263 LEU B CA 1
ATOM 4637 C C . LEU B 1 263 ? 42.092 10.700 64.303 1.00 21.01 263 LEU B C 1
ATOM 4638 O O . LEU B 1 263 ? 41.648 10.606 63.154 1.00 21.05 263 LEU B O 1
ATOM 4643 N N . ASP B 1 264 ? 41.713 9.892 65.290 1.00 20.35 264 ASP B N 1
ATOM 4644 C CA . ASP B 1 264 ? 40.614 8.945 65.108 1.00 20.93 264 ASP B CA 1
ATOM 4645 C C . ASP B 1 264 ? 39.377 9.685 64.604 1.00 20.62 264 ASP B C 1
ATOM 4646 O O . ASP B 1 264 ? 38.674 9.203 63.725 1.00 20.63 264 ASP B O 1
ATOM 4659 N N . LEU B 1 266 ? 39.307 12.888 63.194 1.00 20.71 266 LEU B N 1
ATOM 4660 C CA . LEU B 1 266 ? 39.635 13.429 61.881 1.00 20.48 266 LEU B CA 1
ATOM 4661 C C . LEU B 1 266 ? 39.344 12.386 60.812 1.00 21.88 266 LEU B C 1
ATOM 4662 O O . LEU B 1 266 ? 38.640 12.653 59.835 1.00 21.72 266 LEU B O 1
ATOM 4667 N N . GLU B 1 267 ? 39.879 11.187 61.021 1.00 21.84 267 GLU B N 1
ATOM 4668 C CA . GLU B 1 267 ? 39.769 10.112 60.046 1.00 22.76 267 GLU B CA 1
ATOM 4669 C C . GLU B 1 267 ? 38.338 9.665 59.767 1.00 21.58 267 GLU B C 1
ATOM 4670 O O . GLU B 1 267 ? 38.072 9.107 58.712 1.00 22.51 267 GLU B O 1
ATOM 4676 N N . ARG B 1 268 ? 37.421 9.906 60.699 1.00 20.71 268 ARG B N 1
ATOM 4677 C CA . ARG B 1 268 ? 36.015 9.570 60.471 1.00 20.25 268 ARG B CA 1
ATOM 4678 C C . ARG B 1 268 ? 35.216 10.719 59.849 1.00 22.33 268 ARG B C 1
ATOM 4679 O O . ARG B 1 268 ? 34.031 10.563 59.530 1.00 23.61 268 ARG B O 1
ATOM 4687 N N . GLY B 1 269 ? 35.853 11.873 59.678 1.00 20.29 269 GLY B N 1
ATOM 4688 C CA . GLY B 1 269 ? 35.192 12.989 59.032 1.00 20.08 269 GLY B CA 1
ATOM 4689 C C . GLY B 1 269 ? 34.607 14.032 59.970 1.00 22.29 269 GLY B C 1
ATOM 4690 O O . GLY B 1 269 ? 33.820 14.884 59.541 1.00 21.01 269 GLY B O 1
ATOM 4691 N N . VAL B 1 270 ? 34.978 13.979 61.249 1.00 20.38 270 VAL B N 1
ATOM 4692 C CA . VAL B 1 270 ? 34.596 15.046 62.168 1.00 20.26 270 VAL B CA 1
ATOM 4693 C C . VAL B 1 270 ? 35.438 16.296 61.888 1.00 20.94 270 VAL B C 1
ATOM 4694 O O . VAL B 1 270 ? 36.664 16.211 61.711 1.00 19.26 270 VAL B O 1
ATOM 4698 N N . LYS B 1 271 ? 34.780 17.452 61.851 1.00 19.01 271 LYS B N 1
ATOM 4699 C CA . LYS B 1 271 ? 35.479 18.710 61.619 1.00 18.85 271 LYS B CA 1
ATOM 4700 C C . LYS B 1 271 ? 36.279 19.183 62.841 1.00 18.18 271 LYS B C 1
ATOM 4701 O O . LYS B 1 271 ? 36.098 20.306 63.314 1.00 16.63 271 LYS B O 1
ATOM 4707 N N . VAL B 1 272 ? 37.167 18.326 63.341 1.00 17.32 272 VAL B N 1
ATOM 4708 C CA . VAL B 1 272 ? 38.014 18.683 64.478 1.00 17.25 272 VAL B CA 1
ATOM 4709 C C . VAL B 1 272 ? 39.123 19.679 64.118 1.00 17.67 272 VAL B C 1
ATOM 4710 O O . VAL B 1 272 ? 39.657 19.675 63.002 1.00 16.88 272 VAL B O 1
ATOM 4714 N N . THR B 1 273 ? 39.463 20.529 65.081 1.00 17.64 273 THR B N 1
ATOM 4715 C CA . THR B 1 273 ? 40.527 21.511 64.910 1.00 17.03 273 THR B CA 1
ATOM 4716 C C . THR B 1 273 ? 41.496 21.451 66.093 1.00 16.33 273 THR B C 1
ATOM 4717 O O . THR B 1 273 ? 41.206 20.829 67.110 1.00 17.08 273 THR B O 1
ATOM 4721 N N . VAL B 1 274 ? 42.648 22.095 65.953 1.00 17.04 274 VAL B N 1
ATOM 4722 C CA . VAL B 1 274 ? 43.674 22.087 66.993 1.00 15.72 274 VAL B CA 1
ATOM 4723 C C . VAL B 1 274 ? 43.795 23.464 67.640 1.00 14.80 274 VAL B C 1
ATOM 4724 O O . VAL B 1 274 ? 43.932 24.468 66.941 1.00 14.62 274 VAL B O 1
ATOM 4728 N N . ASN B 1 275 ? 43.736 23.503 68.973 1.00 14.86 275 ASN B N 1
ATOM 4729 C CA . ASN B 1 275 ? 43.871 24.752 69.729 1.00 14.80 275 ASN B CA 1
ATOM 4730 C C . ASN B 1 275 ? 44.664 24.586 71.028 1.00 15.80 275 ASN B C 1
ATOM 4731 O O . ASN B 1 275 ? 44.846 23.468 71.521 1.00 15.09 275 ASN B O 1
ATOM 4736 N N . SER B 1 276 ? 45.122 25.708 71.582 1.00 14.58 276 SER B N 1
ATOM 4737 C CA . SER B 1 276 ? 45.949 25.680 72.781 1.00 15.24 276 SER B CA 1
ATOM 4738 C C . SER B 1 276 ? 45.176 25.851 74.104 1.00 15.08 276 SER B C 1
ATOM 4739 O O . SER B 1 276 ? 45.727 25.599 75.173 1.00 14.14 276 SER B O 1
ATOM 4742 N N . ASP B 1 277 ? 43.911 26.265 74.020 1.00 14.71 277 ASP B N 1
ATOM 4743 C CA . ASP B 1 277 ? 43.045 26.458 75.197 1.00 13.70 277 ASP B CA 1
ATOM 4744 C C . ASP B 1 277 ? 43.584 27.482 76.215 1.00 14.50 277 ASP B C 1
ATOM 4745 O O . ASP B 1 277 ? 43.170 28.641 76.214 1.00 14.98 277 ASP B O 1
ATOM 4750 N N . ASP B 1 278 ? 44.490 27.045 77.086 1.00 13.98 278 ASP B N 1
ATOM 4751 C CA . ASP B 1 278 ? 45.115 27.911 78.085 1.00 13.99 278 ASP B CA 1
ATOM 4752 C C . ASP B 1 278 ? 46.623 27.715 78.018 1.00 13.92 278 ASP B C 1
ATOM 4753 O O . ASP B 1 278 ? 47.205 27.085 78.899 1.00 13.40 278 ASP B O 1
ATOM 4758 N N . PRO B 1 279 ? 47.251 28.244 76.952 1.00 14.42 279 PRO B N 1
ATOM 4759 C CA . PRO B 1 279 ? 48.623 27.951 76.515 1.00 13.37 279 PRO B CA 1
ATOM 4760 C C . PRO B 1 279 ? 49.712 28.290 77.519 1.00 13.69 279 PRO B C 1
ATOM 4761 O O . PRO B 1 279 ? 50.736 27.606 77.563 1.00 13.92 279 PRO B O 1
ATOM 4765 N N . ALA B 1 280 ? 49.507 29.328 78.316 1.00 14.39 280 ALA B N 1
ATOM 4766 C CA . ALA B 1 280 ? 50.483 29.657 79.347 1.00 13.99 280 ALA B CA 1
ATOM 4767 C C . ALA B 1 280 ? 50.440 28.604 80.453 1.00 13.42 280 ALA B C 1
ATOM 4768 O O . ALA B 1 280 ? 51.403 28.425 81.199 1.00 13.53 280 ALA B O 1
ATOM 4770 N N . TYR B 1 281 ? 49.322 27.893 80.533 1.00 13.02 281 TYR B N 1
ATOM 4771 C CA . TYR B 1 281 ? 49.108 26.923 81.598 1.00 15.25 281 TYR B CA 1
ATOM 4772 C C . TYR B 1 281 ? 49.423 25.482 81.203 1.00 15.23 281 TYR B C 1
ATOM 4773 O O . TYR B 1 281 ? 49.750 24.664 82.059 1.00 17.74 281 TYR B O 1
ATOM 4782 N N . PHE B 1 282 ? 49.338 25.173 79.918 1.00 13.98 282 PHE B N 1
ATOM 4783 C CA . PHE B 1 282 ? 49.457 23.792 79.475 1.00 14.38 282 PHE B CA 1
ATOM 4784 C C . PHE B 1 282 ? 50.743 23.520 78.714 1.00 15.61 282 PHE B C 1
ATOM 4785 O O . PHE B 1 282 ? 50.913 22.449 78.150 1.00 17.69 282 PHE B O 1
ATOM 4793 N N . GLY B 1 283 ? 51.645 24.493 78.698 1.00 16.95 283 GLY B N 1
ATOM 4794 C CA . GLY B 1 283 ? 52.988 24.282 78.187 1.00 15.48 283 GLY B CA 1
ATOM 4795 C C . GLY B 1 283 ? 53.136 24.401 76.684 1.00 16.05 283 GLY B C 1
ATOM 4796 O O . GLY B 1 283 ? 54.013 23.775 76.096 1.00 16.87 283 GLY B O 1
ATOM 4797 N N . GLY B 1 284 ? 52.286 25.201 76.053 1.00 16.18 284 GLY B N 1
ATOM 4798 C CA . GLY B 1 284 ? 52.394 25.398 74.623 1.00 16.13 284 GLY B CA 1
ATOM 4799 C C . GLY B 1 284 ? 51.205 26.081 73.977 1.00 15.61 284 GLY B C 1
ATOM 4800 O O . GLY B 1 284 ? 50.065 25.960 74.433 1.00 13.22 284 GLY B O 1
ATOM 4801 N N . TYR B 1 285 ? 51.499 26.801 72.895 1.00 15.45 285 TYR B N 1
ATOM 4802 C CA . TYR B 1 285 ? 50.494 27.442 72.067 1.00 13.86 285 TYR B CA 1
ATOM 4803 C C . TYR B 1 285 ? 50.124 26.524 70.905 1.00 14.73 285 TYR B C 1
ATOM 4804 O O . TYR B 1 285 ? 50.473 25.344 70.910 1.00 15.16 285 TYR B O 1
ATOM 4813 N N . VAL B 1 286 ? 49.422 27.056 69.912 1.00 15.00 286 VAL B N 1
ATOM 4814 C CA . VAL B 1 286 ? 48.821 26.213 68.874 1.00 15.31 286 VAL B CA 1
ATOM 4815 C C . VAL B 1 286 ? 49.809 25.276 68.145 1.00 16.54 286 VAL B C 1
ATOM 4816 O O . VAL B 1 286 ? 49.518 24.095 67.931 1.00 16.93 286 VAL B O 1
ATOM 4820 N N . THR B 1 287 ? 50.978 25.791 67.783 1.00 16.49 287 THR B N 1
ATOM 4821 C CA . THR B 1 287 ? 51.964 24.994 67.059 1.00 16.93 287 THR B CA 1
ATOM 4822 C C . THR B 1 287 ? 52.461 23.828 67.905 1.00 16.80 287 THR B C 1
ATOM 4823 O O . THR B 1 287 ? 52.730 22.746 67.390 1.00 16.73 287 THR B O 1
ATOM 4827 N N . GLU B 1 288 ? 52.579 24.058 69.207 1.00 17.10 288 GLU B N 1
ATOM 4828 C CA . GLU B 1 288 ? 53.011 23.013 70.126 1.00 17.07 288 GLU B CA 1
ATOM 4829 C C . GLU B 1 288 ? 51.988 21.884 70.186 1.00 17.56 288 GLU B C 1
ATOM 4830 O O . GLU B 1 288 ? 52.351 20.715 70.276 1.00 18.14 288 GLU B O 1
ATOM 4836 N N . ASN B 1 289 ? 50.708 22.235 70.128 1.00 16.59 289 ASN B N 1
ATOM 4837 C CA . ASN B 1 289 ? 49.663 21.223 70.138 1.00 17.76 289 ASN B CA 1
ATOM 4838 C C . ASN B 1 289 ? 49.745 20.326 68.894 1.00 19.11 289 ASN B C 1
ATOM 4839 O O . ASN B 1 289 ? 49.613 19.109 68.998 1.00 20.52 289 ASN B O 1
ATOM 4844 N N . PHE B 1 290 ? 49.977 20.923 67.726 1.00 16.50 290 PHE B N 1
ATOM 4845 C CA . PHE B 1 290 ? 50.171 20.144 66.512 1.00 17.62 290 PHE B CA 1
ATOM 4846 C C . PHE B 1 290 ? 51.354 19.228 66.701 1.00 20.12 290 PHE B C 1
ATOM 4847 O O . PHE B 1 290 ? 51.330 18.076 66.288 1.00 20.67 290 PHE B O 1
ATOM 4855 N N . HIS B 1 291 ? 52.403 19.758 67.318 1.00 21.02 291 HIS B N 1
ATOM 4856 C CA . HIS B 1 291 ? 53.658 19.034 67.423 1.00 20.83 291 HIS B CA 1
ATOM 4857 C C . HIS B 1 291 ? 53.488 17.839 68.336 1.00 21.47 291 HIS B C 1
ATOM 4858 O O . HIS B 1 291 ? 53.968 16.747 68.039 1.00 21.71 291 HIS B O 1
ATOM 4865 N N . ALA B 1 292 ? 52.798 18.054 69.451 1.00 21.70 292 ALA B N 1
ATOM 4866 C CA . ALA B 1 292 ? 52.433 16.960 70.344 1.00 21.14 292 ALA B CA 1
ATOM 4867 C C . ALA B 1 292 ? 51.714 15.838 69.576 1.00 22.25 292 ALA B C 1
ATOM 4868 O O . ALA B 1 292 ? 51.997 14.656 69.778 1.00 22.39 292 ALA B O 1
ATOM 4870 N N . LEU B 1 293 ? 50.795 16.217 68.690 1.00 20.59 293 LEU B N 1
ATOM 4871 C CA . LEU B 1 293 ? 50.081 15.251 67.863 1.00 21.63 293 LEU B CA 1
ATOM 4872 C C . LEU B 1 293 ? 51.035 14.478 66.961 1.00 22.78 293 LEU B C 1
ATOM 4873 O O . LEU B 1 293 ? 50.970 13.251 66.875 1.00 23.11 293 LEU B O 1
ATOM 4878 N N . GLN B 1 294 ? 51.914 15.201 66.278 1.00 22.20 294 GLN B N 1
ATOM 4879 C CA . GLN B 1 294 ? 52.914 14.570 65.431 1.00 23.57 294 GLN B CA 1
ATOM 4880 C C . GLN B 1 294 ? 53.764 13.572 66.222 1.00 23.79 294 GLN B C 1
ATOM 4881 O O . GLN B 1 294 ? 53.975 12.445 65.781 1.00 24.62 294 GLN B O 1
ATOM 4887 N N . GLN B 1 295 ? 54.225 13.979 67.401 1.00 23.45 295 GLN B N 1
ATOM 4888 C CA . GLN B 1 295 ? 55.178 13.176 68.166 1.00 24.18 295 GLN B CA 1
ATOM 4889 C C . GLN B 1 295 ? 54.575 11.991 68.907 1.00 24.70 295 GLN B C 1
ATOM 4890 O O . GLN B 1 295 ? 55.240 10.972 69.072 1.00 25.77 295 GLN B O 1
ATOM 4896 N N . SER B 1 296 ? 53.339 12.121 69.375 1.00 23.77 296 SER B N 1
ATOM 4897 C CA . SER B 1 296 ? 52.759 11.076 70.216 1.00 23.20 296 SER B CA 1
ATOM 4898 C C . SER B 1 296 ? 51.691 10.242 69.516 1.00 24.14 296 SER B C 1
ATOM 4899 O O . SER B 1 296 ? 51.479 9.088 69.882 1.00 25.44 296 SER B O 1
ATOM 4902 N N . LEU B 1 297 ? 51.022 10.823 68.522 1.00 22.72 297 LEU B N 1
ATOM 4903 C CA . LEU B 1 297 ? 50.013 10.102 67.746 1.00 23.17 297 LEU B CA 1
ATOM 4904 C C . LEU B 1 297 ? 50.481 9.746 66.340 1.00 22.88 297 LEU B C 1
ATOM 4905 O O . LEU B 1 297 ? 49.779 9.048 65.619 1.00 24.06 297 LEU B O 1
ATOM 4910 N N . GLY B 1 298 ? 51.646 10.252 65.945 1.00 23.91 298 GLY B N 1
ATOM 4911 C CA . GLY B 1 298 ? 52.175 10.018 64.613 1.00 23.19 298 GLY B CA 1
ATOM 4912 C C . GLY B 1 298 ? 51.382 10.703 63.512 1.00 26.04 298 GLY B C 1
ATOM 4913 O O . GLY B 1 298 ? 51.087 10.098 62.478 1.00 26.29 298 GLY B O 1
ATOM 4922 N N . THR B 1 300 ? 50.415 12.687 60.326 1.00 23.75 300 THR B N 1
ATOM 4923 C CA . THR B 1 300 ? 51.075 12.902 59.037 1.00 25.40 300 THR B CA 1
ATOM 4924 C C . THR B 1 300 ? 50.986 14.365 58.605 1.00 26.31 300 THR B C 1
ATOM 4925 O O . THR B 1 300 ? 50.081 15.091 59.022 1.00 25.89 300 THR B O 1
ATOM 4929 N N . GLU B 1 301 ? 51.926 14.793 57.764 1.00 26.68 301 GLU B N 1
ATOM 4930 C CA . GLU B 1 301 ? 51.889 16.138 57.192 1.00 27.63 301 GLU B CA 1
ATOM 4931 C C . GLU B 1 301 ? 50.512 16.415 56.578 1.00 25.92 301 GLU B C 1
ATOM 4932 O O . GLU B 1 301 ? 50.030 17.548 56.580 1.00 24.65 301 GLU B O 1
ATOM 4938 N N . GLU B 1 302 ? 49.876 15.361 56.077 1.00 25.31 302 GLU B N 1
ATOM 4939 C CA . GLU B 1 302 ? 48.589 15.481 55.403 1.00 25.13 302 GLU B CA 1
ATOM 4940 C C . GLU B 1 302 ? 47.432 15.703 56.383 1.00 24.72 302 GLU B C 1
ATOM 4941 O O . GLU B 1 302 ? 46.501 16.454 56.095 1.00 23.14 302 GLU B O 1
ATOM 4947 N N . GLN B 1 303 ? 47.494 15.048 57.538 1.00 24.59 303 GLN B N 1
ATOM 4948 C CA . GLN B 1 303 ? 46.496 15.255 58.582 1.00 23.92 303 GLN B CA 1
ATOM 4949 C C . GLN B 1 303 ? 46.652 16.648 59.186 1.00 22.84 303 GLN B C 1
ATOM 4950 O O . GLN B 1 303 ? 45.681 17.263 59.631 1.00 19.40 303 GLN B O 1
ATOM 4956 N N . ALA B 1 304 ? 47.892 17.130 59.206 1.00 25.23 304 ALA B N 1
ATOM 4957 C CA . ALA B 1 304 ? 48.190 18.471 59.689 1.00 22.82 304 ALA B CA 1
ATOM 4958 C C . ALA B 1 304 ? 47.492 19.482 58.797 1.00 21.92 304 ALA B C 1
ATOM 4959 O O . ALA B 1 304 ? 46.695 20.284 59.280 1.00 20.42 304 ALA B O 1
ATOM 4961 N N . ARG B 1 305 ? 47.783 19.425 57.496 1.00 22.73 305 ARG B N 1
ATOM 4962 C CA . ARG B 1 305 ? 47.158 20.313 56.511 1.00 22.71 305 ARG B CA 1
ATOM 4963 C C . ARG B 1 305 ? 45.641 20.314 56.607 1.00 20.83 305 ARG B C 1
ATOM 4964 O O . ARG B 1 305 ? 44.997 21.353 56.432 1.00 19.66 305 ARG B O 1
ATOM 4972 N N . ARG B 1 306 ? 45.078 19.142 56.879 1.00 20.88 306 ARG B N 1
ATOM 4973 C CA . ARG B 1 306 ? 43.632 18.973 56.948 1.00 21.40 306 ARG B CA 1
ATOM 4974 C C . ARG B 1 306 ? 43.083 19.677 58.192 1.00 19.88 306 ARG B C 1
ATOM 4975 O O . ARG B 1 306 ? 42.070 20.382 58.130 1.00 18.65 306 ARG B O 1
ATOM 4983 N N . LEU B 1 307 ? 43.774 19.501 59.314 1.00 19.49 307 LEU B N 1
ATOM 4984 C CA . LEU B 1 307 ? 43.389 20.139 60.570 1.00 18.38 307 LEU B CA 1
ATOM 4985 C C . LEU B 1 307 ? 43.471 21.652 60.467 1.00 18.55 307 LEU B C 1
ATOM 4986 O O . LEU B 1 307 ? 42.519 22.354 60.807 1.00 18.31 307 LEU B O 1
ATOM 4991 N N . ALA B 1 308 ? 44.613 22.148 59.999 1.00 19.13 308 ALA B N 1
ATOM 4992 C CA . ALA B 1 308 ? 44.793 23.578 59.787 1.00 18.43 308 ALA B CA 1
ATOM 4993 C C . ALA B 1 308 ? 43.653 24.113 58.938 1.00 17.47 308 ALA B C 1
ATOM 4994 O O . ALA B 1 308 ? 43.041 25.122 59.262 1.00 19.29 308 ALA B O 1
ATOM 4996 N N . GLN B 1 309 ? 43.367 23.419 57.848 1.00 17.91 309 GLN B N 1
ATOM 4997 C CA . GLN B 1 309 ? 42.336 23.851 56.918 1.00 18.28 309 GLN B CA 1
ATOM 4998 C C . GLN B 1 309 ? 40.967 23.859 57.578 1.00 17.87 309 GLN B C 1
ATOM 4999 O O . GLN B 1 309 ? 40.139 24.719 57.283 1.00 17.88 309 GLN B O 1
ATOM 5005 N N . ASN B 1 310 ? 40.723 22.896 58.460 1.00 17.75 310 ASN B N 1
ATOM 5006 C CA . ASN B 1 310 ? 39.465 22.869 59.192 1.00 18.34 310 ASN B CA 1
ATOM 5007 C C . ASN B 1 310 ? 39.283 24.139 60.002 1.00 17.96 310 ASN B C 1
ATOM 5008 O O . ASN B 1 310 ? 38.194 24.699 60.051 1.00 19.30 310 ASN B O 1
ATOM 5013 N N . SER B 1 311 ? 40.358 24.593 60.635 1.00 17.62 311 SER B N 1
ATOM 5014 C CA . SER B 1 311 ? 40.273 25.748 61.516 1.00 18.16 311 SER B CA 1
ATOM 5015 C C . SER B 1 311 ? 39.897 26.994 60.729 1.00 18.70 311 SER B C 1
ATOM 5016 O O . SER B 1 311 ? 39.141 27.837 61.222 1.00 18.44 311 SER B O 1
ATOM 5019 N N . LEU B 1 312 ? 40.424 27.105 59.508 1.00 17.90 312 LEU B N 1
ATOM 5020 C CA . LEU B 1 312 ? 40.066 28.206 58.612 1.00 17.57 312 LEU B CA 1
ATOM 5021 C C . LEU B 1 312 ? 38.634 28.079 58.083 1.00 18.48 312 LEU B C 1
ATOM 5022 O O . LEU B 1 312 ? 37.911 29.071 58.006 1.00 19.51 312 LEU B O 1
ATOM 5027 N N . ASP B 1 313 ? 38.228 26.865 57.720 1.00 17.53 313 ASP B N 1
ATOM 5028 C CA . ASP B 1 313 ? 36.862 26.619 57.259 1.00 18.79 313 ASP B CA 1
ATOM 5029 C C . ASP B 1 313 ? 35.855 26.860 58.381 1.00 18.61 313 ASP B C 1
ATOM 5030 O O . ASP B 1 313 ? 34.696 27.171 58.125 1.00 19.09 313 ASP B O 1
ATOM 5035 N N . ALA B 1 314 ? 36.307 26.702 59.622 1.00 17.81 314 ALA B N 1
ATOM 5036 C CA . ALA B 1 314 ? 35.427 26.748 60.786 1.00 18.49 314 ALA B CA 1
ATOM 5037 C C . ALA B 1 314 ? 35.261 28.156 61.368 1.00 18.21 314 ALA B C 1
ATOM 5038 O O . ALA B 1 314 ? 34.566 28.346 62.368 1.00 17.50 314 ALA B O 1
ATOM 5040 N N . ARG B 1 315 ? 35.893 29.141 60.742 1.00 17.77 315 ARG B N 1
ATOM 5041 C CA . ARG B 1 315 ? 35.759 30.517 61.205 1.00 18.61 315 ARG B CA 1
ATOM 5042 C C . ARG B 1 315 ? 34.303 30.983 61.195 1.00 19.18 315 ARG B C 1
ATOM 5043 O O . ARG B 1 315 ? 33.538 30.626 60.300 1.00 20.91 315 ARG B O 1
ATOM 5051 N N . LEU B 1 316 ? 33.925 31.766 62.201 1.00 18.17 316 LEU B N 1
ATOM 5052 C CA . LEU B 1 316 ? 32.596 32.370 62.245 1.00 19.02 316 LEU B CA 1
ATOM 5053 C C . LEU B 1 316 ? 32.634 33.775 61.641 1.00 20.20 316 LEU B C 1
ATOM 5054 O O . LEU B 1 316 ? 31.600 34.346 61.304 1.00 21.23 316 LEU B O 1
ATOM 5059 N N . VAL B 1 317 ? 33.835 34.330 61.523 1.00 20.27 317 VAL B N 1
ATOM 5060 C CA . VAL B 1 317 ? 34.032 35.611 60.855 1.00 21.98 317 VAL B CA 1
ATOM 5061 C C . VAL B 1 317 ? 35.367 35.639 60.113 1.00 22.29 317 VAL B C 1
ATOM 5062 O O . VAL B 1 317 ? 35.481 35.175 58.975 1.00 22.59 317 VAL B O 1
#

Foldseek 3Di:
DVVLLQFAFEAEFAELLLLCALVNLVVLCVVVVHDDPDPGSVSLLVCLFAQAQVSNVVSSLVSCVSQAFLQSLQVSQLVVLVVCLRSNHQEYEYEYELCSHVVVVRDSCSNCNNNVVSQVCSCVPRVYHYAYEYEYEQVDALVVVLVVVVSCLVVLVNHQAYEYDHDDPPRAPLRNLVVLVVNVVSPHAYEYEAQLVHALVSVVCCCPRSVHQAYEASQNCVVPPVVVVQQVVLHEYEHEQLVSCSNPVDVALRGCQVCVVSRRLYAYAHNSCSSRVHGRSVRLVSCCVSVNDVVVSNSRRVSSVVSDD/DVLLLVQAFAAEFAELLLQCALVLLVVLCVVVVHDDPAPHSVRLLVQLFAQAQVSLCVSSLVSCVSQAALQSLLVSLLVVLVVCLRSNHQEYEYEYEQCSHVVVVHDSCSNCNSNVVSQVCSCPVRVHYYAYEYEYEQVDALVSVLVVLVSCLVVVVNHQAYEYDDDDPPRALLRNLVVLVVNVVSPHAYEYEAQLVHAVVSVVCCCPSNVHQAYEANQRCVVPPVVVVLQVVLHEYEHEQLVSCSRPVDVALRRCQVCVVVRHLYAYAHNSASSSPHGRSVRVVSCCVSVNDPVSSNSRRVSRVVSDPD

Nearest PDB structures (foldseek):
  3pbm-assembly1_A  TM=1.001E+00  e=4.494E-55  Pseudomonas aeruginosa
  3rys-assembly2_B  TM=9.865E-01  e=3.283E-38  Paenarthrobacter aurescens TC1
  6n91-assembly1_B  TM=9.437E-01  e=2.278E-24  Vibrio cholerae O1 biovar El Tor str. N16961
  6n9m-assembly1_A  TM=9.439E-01  e=2.544E-24  Salmonella enterica subsp. enterica serovar Typhimurium str. LT2
  8qch-assembly10_H-3  TM=8.755E-01  e=4.389E-18  Homo sapiens

GO terms:
  GO:0000034 adenine deaminase activity (F, IDA)

Sequence (619 aa):
YEWLNALPKAELHLHLEGTLEPELLFALAERNRIALPWNDVETLRKAYAFNNLQEFLDLYYAGADVLRTEQDFYDLTWAYLQKCKAQNVVHVEPFFDPQTHTDRGIPFEVVLAGIRAALRDGEKLLGIRHGLILSFLRHLSEEQAQKTLDQALPFRDAFIAVGLDSSEVGHPPSKFQRVFDRARSEGFLTVAHAGEEGPPEYIWEALDLLKVERIDHGVRAFEDERLRRLIDEQIPLTVCPLSNTKLCVFDDSQHTILDLERGVKVTVNSDDPAYFGGYVTENFHALQQSLGTEEQARRLAQNSLDARLYEWLNALPKAELHLHLEGTLEPELLFALAERNRIALPWNDVETLRKAYAFNNLQEFLDLYYAGADVLRTEQDFYDLTWAYLQKCKAQNVVHVEPFFDPQTHTDRGIPFEVVLAGIRAALRDGEKLLGIRHGLILSFLRHLSEEQAQKTLDQALPFRDAFIAVGLDSSEVGHPPSKFQRVFDRARSEGFLTVAHAGEEGPPEYIWEALDLLKVERIDHGVRAFEDERLRRLIDEQIPLTVCPLSNTKLCVFDDSQHTILDLERGVKVTVNSDDPAYFGGYVTENFHALQQSLGTEEQARRLAQNSLDARLV

Solvent-accessible surface area: 22744 Å² total

Organism: Pseudomonas aeruginosa (strain ATCC 15692 / DSM 22644 / CIP 104116 / JCM 14847 / LMG 12228 / 1C / PRS 101 / PAO1) (NCBI:txid208964)

CATH classification: 3.20.20.140

Radius of gyration: 27.55 Å; Cα contacts (8 Å, |Δi|>4): 1183; chains: 2; bounding box: 59×75×62 Å

Secondary structure (DSSP, 8-state):
-HHHHHS-EEE-SBBGGGG--HHHHHHHHHHTT---SSSSHHHHHHT---SSHHHHHHHHHHHGGG--SHHHHHHHHHHHHHHHHHTTEEEE--EE-HHHHHTTT--HHHHHHHHHHHHHHHHHTT--EE--EEEEETTS-HHHHHHHHHHHGGGGGG-SEEEEES--TT--GGGGHHHHHHHHHTT-EEEEEESSSS-HHHHHHHHHTS--SEEEE-GGGGG-TT--HHHHHT--EEE-HHHHHHTTSS------S---TT---EEE--BSTTTTT--HHHHHHHHHHHH--HHHHHHHHHHHHHT--/-HHHHHS-EEE-SBBGGGG--HHHHHHHHHHHT---SSSSHHHHHTT---SSHHHHHHHHHHHGGG--SHHHHHHHHHHHHHHHHHTTEEEE--EE-HHHHHTTT--HHHHHHHHHHHHHHIIIII--EE--EEEEETTS-HHHHHHHHHHHGGGGGG-SEEEEES--TTS-GGGGHHHHHHHHHHT-EEEEEESSSS-HHHHHHHHHTS--SEEEE-GGGGS-S---HHHHTT--EEE-HHHHHHTTSS------S---TT---EEE--BSHHHHT--HHHHHHHHHHHH--HHHHHHHHHHHHHT---